Protein 5NKP (pdb70)

B-factor: mean 38.05, std 5.46, range [20.0, 59.34]

Radius of gyration: 27.48 Å; Cα contacts (8 Å, |Δi|>4): 1917; chains: 4; bounding box: 46×72×77 Å

Organism: Homo sapiens (NCBI:txid9606)

Nearest PDB structures (foldseek):
  4ch9-assembly1_B  TM=9.985E-01  e=3.981E-52  Homo sapiens
  2xn4-assembly2_B  TM=9.968E-01  e=3.852E-47  Homo sapiens
  5f72-assembly2_C  TM=9.750E-01  e=4.253E-32  Homo sapiens
  6tg8-assembly1_AAA  TM=9.690E-01  e=1.257E-31  Homo sapiens
  6n3h-assembly1_A  TM=9.385E-01  e=7.009E-24  Homo sapiens

Solvent-accessible surface area: 22499 Å² total; per-residue (Å²): 140,32,12,0,2,0,5,0,0,23,35,100,111,8,39,92,26,0,1,22,6,39,60,100,112,55,133,35,64,105,45,23,91,0,68,49,102,6,2,18,21,5,21,12,87,16,86,48,37,0,23,0,0,0,0,2,44,22,66,88,6,20,82,57,0,6,7,9,28,29,143,108,64,43,27,16,79,23,29,50,5,79,46,88,0,1,8,11,5,18,13,49,9,93,93,42,0,4,0,0,0,0,7,41,9,94,51,5,12,27,23,0,0,0,3,12,48,65,15,11,68,12,76,92,28,15,85,10,84,25,85,0,0,5,10,10,15,4,38,3,135,33,56,0,4,0,1,0,0,10,9,21,71,61,157,68,5,12,27,36,0,0,26,5,39,42,92,81,73,96,16,85,101,25,24,79,11,96,37,102,3,0,7,11,4,15,8,43,12,98,33,44,0,10,0,3,1,0,0,46,30,138,104,15,40,91,32,0,3,3,4,36,30,74,90,69,75,37,115,110,26,31,72,6,75,63,44,3,26,9,20,5,26,18,40,21,131,42,41,0,15,0,3,1,1,7,64,38,103,77,42,26,26,12,0,0,49,4,34,47,134,87,63,62,20,58,80,15,105,46,77,8,87,62,18,1,0,25,9,10,6,4,22,19,140,118,104,84,102,74,41,14,0,0,0,6,0,0,26,36,98,106,8,38,91,29,1,0,21,6,45,54,142,55,51,122,26,49,104,42,28,93,0,66,50,98,7,2,18,21,4,22,15,89,10,57,50,65,1,14,0,0,0,0,4,48,18,71,92,2,19,79,56,0,6,8,9,37,37,136,139,59,86,26,77,89,55,38,47,6,86,7,96,0,1,7,10,5,17,10,48,10,105,77,39,0,4,0,0,0,0,7,24,15,101,32,0,0,0,2,0,0,0,9,18,66,155,84,89,88,18,70,47,24,7,25,0,66,22,31,0,0,4,9,11,15,5,38,3,139,35,62,0,3,0,1,0,0,6,10,21,57,63,120,85,7,16,27,34,0,0,24,5,34,30,64,54,16,75,18,89,109,22,26,79,11,90,49,89,4,0,5,10,5,16,10,40,10,97,28,42,0,10,0,2,0,0,0,48,31,137,100,14,35,95,25,0,2,3,4,49,31,76,90,79,65,36,128,132,25,27,67,6,78,62,41,3,36,11,18,5,27,12,41,19,124,41,38,0,10,1,1,0,1,12,55,46,102,79,50,17,27,12,0,0,48,3,46,50,131,90,64,44,22,61,82,15,99,53,81,9,71,66,22,0,1,25,8,11,9,6,28,19,81,85,146,74,75,91,4,22,10,58,71,131,119,67,60,81,6,22,10,66,67,106,114

Foldseek 3Di:
DKKKKWAWFPLPAFDFWMWIADPVVGDIDTFQTHPAGFFQWEWEQDVHKIKTAWGDRRDDTFQWMWIADPVVRYIDTFDGEPAGFGLWEWDDAPQKIKTAWHPSPVATFQWMWIAHPVVSDIDTFEGHPAGFHLWYWEDADRKIKIAWHAGVVVGWTFQWMWIAHPVVRYIDIFDGHPDGFGQWEWYDAPRKIKTAWGATPLAIFQWIWIAHPVVRDIDTFDGEPDGFGQWAWDDDDRKIKTAWHDNSPGIFQWIWIAHPVVRDIGIRPDGHPRGGGRIYMDMHHD/DPFDKKKKWAWFPLPAFDFWMWIADPVVGDIDTFDTHPAGFFQFEWEDAPQKIKTAWGDRRDFTFQWIWIARPVVRDIDTADGEPAGFGLWYWDDAPQKIKTAWHDGPPATGQWMWIARPVVRDIDTFAGEPFRFHLWYWEDADQKIKIAWHAGPVVRWTAQWMWIAHPVVRDIDTFDGHPDGFGQWAWYDFPRKIKTAWGATPLQTFQWIWIAHPVVSDIDTFDGEPARFGQWEWDDDPRKIKTAWGDRSPDIFQWMWIAHPVVRDIDIRPDGHPRGGGRMYMYMHGD/DDPDDPVVVD/DDPDDPVVPPD

Sequence (596 aa):
PKVMIVVGGQAPKAIRSVECYDFEEDRWDQIAELPSRRCRAGVVFMAGHVYAVGGFNGSLRVRTVDVYDGVKDQWTSIASMQERRSTLGAAVLNDLLYAVGGFDGSTGLASVEAYSYKTNEWFFVAPMNTRRSSVGVGVVEGKLYAVGGYDGASRQCLSTVEQYNPATNEWIYVADMSTRRSGAGVGVLSGQLYATGGHDGPLVRKSVEVYDPGTNTWKQVADMNMCRRNAGVCAVNGLLYVVGGDDGSCNLASVEYYNPVTDKWTLLPTNMSTGRSYAGVAVIHKMSLPKVMIVVGGQAPKAIRSVECYDFEEDRWDQIAELPSRRCRAGVVFMAGHVYAVGGFNGSLRVRTVDVYDGVKDQWTSIASMQERRSTLGAAVLNDLLYAVGGFDGSTGLASVEAYSYKTNEWFFVAPMNTRRSSVGVGVVEGKLYAVGGYDGASRQCLSTVEQYNPATNEWIYVADMSTRRSGAGVGVLSGQLYATGGHDGPLVRKSVEVYDPGTNTWKQVADMNMCRRNAGVCAVNGLLYVVGGDDGSCNLASVEYYNPVTDKWTLLPTNMSTGRSYAGVAVIHKECEETEVDQHECEETEVDQHV

GO terms:
  GO:0043161 proteasome-mediated ubiquitin-dependent protein catabolic process (P, IDA)
  GO:0016236 macroautophag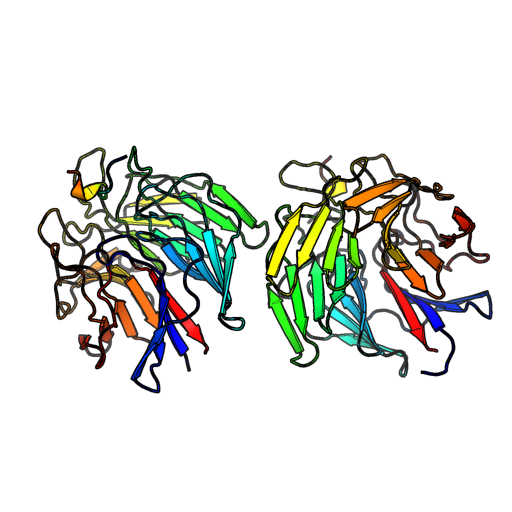y (P, TAS)
  GO:0005829 cytosol (C, IDA)
  GO:0031463 Cul3-RING ubiquitin ligase complex (C, IDA)
  GO:0016567 protein ubiquitination (P, IDA)
  GO:0006511 ubiquitin-dependent protein catabolic process (P, IDA)
  GO:0070936 protein K48-linked ubiquitination (P, IDA)
  GO:1990756 ubiquitin-like ligase-substrate adaptor activity (F, IDA)
  GO:0031463 Cul3-RING ubiquitin ligase complex (C, TAS)
  GO:0016567 protein ubiquitination (P, TAS)
  GO:0050801 monoatomic ion homeostasis (P, IMP)
  GO:0006511 ubiquitin-dependent protein catabolic process (P, IMP)
  GO:0072156 distal tubule morphogenesis (P, IMP)
  GO:0070294 renal sodium ion absorption (P, IMP)
  GO:0005515 protein binding (F, IPI)
  GO:0005198 structural molecule activity (F, TAS)
  GO:0005829 cytosol (C, TAS)
  GO:0097602 cullin family protein binding (F, IPI)

Structure (mmCIF, N/CA/C/O backbone):
data_5NKP
#
_entry.id   5NKP
#
_cell.length_a   84.660
_cell.length_b   169.720
_cell.length_c   123.860
_cell.angle_alpha   90.000
_cell.angle_beta   90.000
_cell.angle_gamma   90.000
#
_symmetry.space_group_name_H-M   'C 2 2 21'
#
loop_
_entity.id
_entity.type
_entity.pdbx_description
1 polymer 'Kelch-like protein 3'
2 polymer 'Serine/threonine-protein kinase WNK3'
3 non-polymer 'CITRIC ACID'
4 non-polymer 'CHLORIDE ION'
5 water water
#
loop_
_atom_site.group_PDB
_atom_site.id
_atom_site.type_symbol
_atom_site.label_atom_id
_atom_site.label_alt_id
_atom_site.label_comp_id
_atom_site.label_asym_id
_atom_site.label_entity_id
_atom_site.label_seq_id
_atom_site.pdbx_PDB_ins_code
_atom_site.Cartn_x
_atom_site.Cartn_y
_atom_site.Cartn_z
_atom_site.occupancy
_atom_site.B_iso_or_equiv
_atom_site.auth_seq_id
_atom_site.auth_comp_id
_atom_site.auth_asym_id
_atom_site.auth_atom_id
_atom_site.pdbx_PDB_model_num
ATOM 1 N N . PRO A 1 5 ? 20.239 14.096 24.052 1.00 49.49 300 PRO A N 1
ATOM 2 C CA . PRO A 1 5 ? 21.661 14.374 24.197 1.00 49.26 300 PRO A CA 1
ATOM 3 C C . PRO A 1 5 ? 22.097 15.410 23.186 1.00 47.54 300 PRO A C 1
ATOM 4 O O . PRO A 1 5 ? 22.271 15.156 22.004 1.00 46.95 300 PRO A O 1
ATOM 8 N N . LYS A 1 6 ? 22.287 16.616 23.699 1.00 56.95 301 LYS A N 1
ATOM 9 C CA . LYS A 1 6 ? 22.689 17.755 22.914 1.00 45.26 301 LYS A CA 1
ATOM 10 C C . LYS A 1 6 ? 24.098 18.209 23.210 1.00 45.09 301 LYS A C 1
ATOM 11 O O . LYS A 1 6 ? 24.682 17.855 24.214 1.00 46.07 301 LYS A O 1
ATOM 14 N N . VAL A 1 7 ? 24.635 19.003 22.300 1.00 43.88 302 VAL A N 1
ATOM 15 C CA . VAL A 1 7 ? 25.967 19.530 22.454 1.00 43.63 302 VAL A CA 1
ATOM 16 C C . VAL A 1 7 ? 25.913 21.020 22.196 1.00 42.33 302 VAL A C 1
ATOM 17 O O . VAL A 1 7 ? 25.074 21.462 21.466 1.00 41.53 302 VAL A O 1
ATOM 21 N N . MET A 1 8 ? 26.811 21.768 22.806 1.00 42.20 303 MET A N 1
ATOM 22 C CA . MET A 1 8 ? 26.871 23.194 22.650 1.00 41.11 303 MET A CA 1
ATOM 23 C C . MET A 1 8 ? 28.178 23.565 22.016 1.00 40.66 303 MET A C 1
ATOM 24 O O . MET A 1 8 ? 29.206 23.127 22.444 1.00 41.33 303 MET A O 1
ATOM 29 N N . ILE A 1 9 ? 28.124 24.369 20.972 1.00 39.60 304 ILE A N 1
ATOM 30 C CA . ILE A 1 9 ? 29.334 24.807 20.280 1.00 39.17 304 ILE A CA 1
ATOM 31 C C . ILE A 1 9 ? 29.532 26.321 20.354 1.00 38.35 304 ILE A C 1
ATOM 32 O O . ILE A 1 9 ? 28.569 27.085 20.412 1.00 37.82 304 ILE A O 1
ATOM 37 N N . VAL A 1 10 ? 30.794 26.742 20.357 1.00 38.35 305 VAL A N 1
ATOM 38 C CA . VAL A 1 10 ? 31.149 28.156 20.409 1.00 37.70 305 VAL A CA 1
ATOM 39 C C . VAL A 1 10 ? 31.984 28.537 19.193 1.00 37.21 305 VAL A C 1
ATOM 40 O O . VAL A 1 10 ? 33.092 28.038 19.014 1.00 37.67 305 VAL A O 1
ATOM 44 N N . 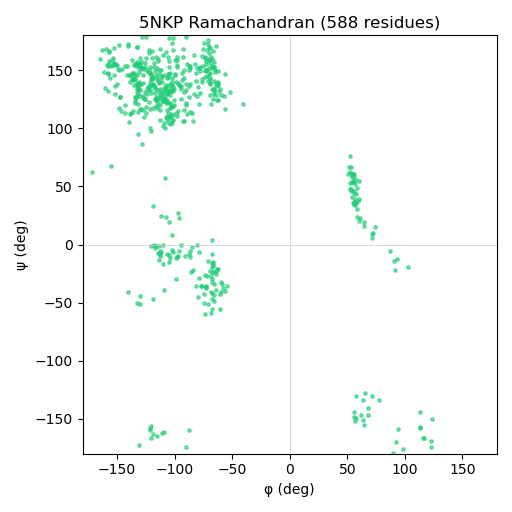VAL A 1 11 ? 31.455 29.433 18.368 1.00 36.38 306 VAL A N 1
ATOM 45 C CA . VAL A 1 11 ? 32.063 29.729 17.077 1.00 35.96 306 VAL A CA 1
ATOM 46 C C . VAL A 1 11 ? 32.827 31.050 17.041 1.00 35.62 306 VAL A C 1
ATOM 47 O O . VAL A 1 11 ? 32.243 32.117 17.215 1.00 35.14 306 VAL A O 1
ATOM 51 N N . GLY A 1 12 ? 34.132 30.967 16.801 1.00 35.96 307 GLY A N 1
ATOM 52 C CA . GLY A 1 12 ? 34.963 32.146 16.623 1.00 35.74 307 GLY A CA 1
ATOM 53 C C . GLY A 1 12 ? 35.129 32.982 17.875 1.00 35.84 307 GLY A C 1
ATOM 54 O O . GLY A 1 12 ? 35.177 32.452 18.983 1.00 36.35 307 GLY A O 1
ATOM 55 N N . GLY A 1 13 ? 35.236 34.278 17.686 1.00 35.42 308 GLY A N 1
ATOM 56 C CA . GLY A 1 13 ? 35.383 35.208 18.772 1.00 35.48 308 GLY A CA 1
ATOM 57 C C . GLY A 1 13 ? 36.677 35.949 18.784 1.00 35.70 308 GLY A C 1
ATOM 58 O O . GLY A 1 13 ? 37.391 35.934 17.835 1.00 35.74 308 GLY A O 1
ATOM 59 N N . GLN A 1 14 ? 36.963 36.598 19.890 1.00 35.90 309 GLN A N 1
ATOM 60 C CA . GLN A 1 14 ? 38.186 37.329 20.074 1.00 36.19 309 GLN A CA 1
ATOM 61 C C . GLN A 1 14 ? 38.935 36.754 21.241 1.00 36.89 309 GLN A C 1
ATOM 62 O O . GLN A 1 14 ? 38.348 36.370 22.192 1.00 37.04 309 GLN A O 1
ATOM 68 N N . ALA A 1 15 ? 40.248 36.718 21.153 1.00 37.38 310 ALA A N 1
ATOM 69 C CA . ALA A 1 15 ? 41.088 36.209 22.202 1.00 38.14 310 ALA A CA 1
ATOM 70 C C . ALA A 1 15 ? 42.570 36.452 21.948 1.00 38.66 310 ALA A C 1
ATOM 71 O O . ALA A 1 15 ? 43.340 35.532 21.834 1.00 39.29 310 ALA A O 1
ATOM 73 N N . PRO A 1 16 ? 42.985 37.695 21.866 1.00 38.49 311 PRO A N 1
ATOM 74 C CA . PRO A 1 16 ? 42.106 38.861 21.985 1.00 37.84 311 PRO A CA 1
ATOM 75 C C . PRO A 1 16 ? 41.683 39.379 20.615 1.00 37.28 311 PRO A C 1
ATOM 76 O O . PRO A 1 16 ? 40.868 40.292 20.518 1.00 36.77 311 PRO A O 1
ATOM 80 N N . LYS A 1 17 ? 42.247 38.791 19.566 1.00 37.46 312 LYS A N 1
ATOM 81 C CA . LYS A 1 17 ? 41.917 39.164 18.196 1.00 37.03 312 LYS A CA 1
ATOM 82 C C . LYS A 1 17 ? 41.028 38.105 17.562 1.00 36.72 312 LYS A C 1
ATOM 83 O O . LYS A 1 17 ? 40.728 37.090 18.185 1.00 36.89 312 LYS A O 1
ATOM 89 N N . ALA A 1 18 ? 40.614 38.340 16.321 1.00 36.32 313 ALA A N 1
ATOM 90 C CA . ALA A 1 18 ? 39.765 37.392 15.607 1.00 36.01 313 ALA A CA 1
ATOM 91 C C . ALA A 1 18 ? 40.463 36.047 15.426 1.00 36.59 313 ALA A C 1
ATOM 92 O O . ALA A 1 18 ? 41.620 35.989 15.013 1.00 37.12 313 ALA A O 1
ATOM 94 N N . ILE A 1 19 ? 39.751 34.971 15.745 1.00 36.57 314 ILE A N 1
ATOM 95 C CA . ILE A 1 19 ? 40.289 33.622 15.620 1.00 37.19 314 ILE A CA 1
ATOM 96 C C . ILE A 1 19 ? 39.394 32.744 14.752 1.00 36.90 314 ILE A C 1
ATOM 97 O O . ILE A 1 19 ? 38.350 33.185 14.278 1.00 36.21 314 ILE A O 1
ATOM 102 N N . ARG A 1 20 ? 39.813 31.500 14.548 1.00 37.50 315 ARG A N 1
ATOM 103 C CA . ARG A 1 20 ? 39.058 30.555 13.732 1.00 37.36 315 ARG A CA 1
ATOM 104 C C . ARG A 1 20 ? 38.526 29.408 14.580 1.00 37.75 315 ARG A C 1
ATOM 105 O O . ARG A 1 20 ? 37.673 28.640 14.141 1.00 37.61 315 ARG A O 1
ATOM 113 N N . SER A 1 21 ? 39.043 29.305 15.799 1.00 38.30 316 SER A N 1
ATOM 114 C CA . SER A 1 21 ? 38.743 28.186 16.682 1.00 38.91 316 SER A CA 1
ATOM 115 C C . SER A 1 21 ? 37.255 28.007 16.934 1.00 38.43 316 SER A C 1
ATOM 116 O O . SER A 1 21 ? 36.506 28.977 17.025 1.00 37.69 316 SER A O 1
ATOM 119 N N . VAL A 1 22 ? 36.803 26.777 17.097 1.00 38.94 317 VAL A N 1
ATOM 120 C CA . VAL A 1 22 ? 35.424 26.490 17.438 1.00 38.68 317 VAL A CA 1
ATOM 121 C C . VAL A 1 22 ? 35.441 25.388 18.465 1.00 39.68 317 VAL A C 1
ATOM 122 O O . VAL A 1 22 ? 35.799 24.307 18.134 1.00 40.36 317 VAL A O 1
ATOM 126 N N . GLU A 1 23 ? 35.059 25.652 19.704 1.00 39.85 318 GLU A N 1
ATOM 127 C CA . GLU A 1 23 ? 35.023 24.617 20.726 1.00 40.91 318 GLU A CA 1
ATOM 128 C C . GLU A 1 23 ? 33.647 24.010 20.941 1.00 40.98 318 GLU A C 1
ATOM 129 O O . GLU A 1 23 ? 32.649 24.594 20.641 1.00 40.19 318 GLU A O 1
ATOM 135 N N . CYS A 1 24 ? 33.627 22.820 21.499 1.00 42.05 319 CYS A N 1
ATOM 136 C CA . CYS A 1 24 ? 32.402 22.099 21.748 1.00 42.36 319 CYS A CA 1
ATOM 137 C C . CYS A 1 24 ? 32.348 21.582 23.159 1.00 43.46 319 CYS A C 1
ATOM 138 O O . CYS A 1 24 ? 33.329 21.169 23.682 1.00 44.32 319 CYS A O 1
ATOM 141 N N . TYR A 1 25 ? 31.191 21.647 23.784 1.00 43.49 320 TYR A N 1
ATOM 142 C CA . TYR A 1 25 ? 31.060 21.188 25.135 1.00 44.60 320 TYR A CA 1
ATOM 143 C C . TYR A 1 25 ? 30.133 20.040 25.236 1.00 45.43 320 TYR A C 1
ATOM 144 O O . TYR A 1 25 ? 29.007 20.138 24.829 1.00 44.92 320 TYR A O 1
ATOM 153 N N . ASP A 1 26 ? 30.620 18.947 25.812 1.00 46.81 321 ASP A N 1
ATOM 154 C CA . ASP A 1 26 ? 29.811 17.762 26.020 1.00 47.87 321 ASP A CA 1
ATOM 155 C C . ASP A 1 26 ? 29.293 17.781 27.418 1.00 48.72 321 ASP A C 1
ATOM 156 O O . ASP A 1 26 ? 30.026 17.695 28.374 1.00 49.57 321 ASP A O 1
ATOM 161 N N . PHE A 1 27 ? 27.994 17.901 27.509 1.00 48.52 322 PHE A N 1
ATOM 162 C CA . PHE A 1 27 ? 27.325 17.970 28.754 1.00 49.30 322 PHE A CA 1
ATOM 163 C C . PHE A 1 27 ? 27.396 16.680 29.548 1.00 51.13 322 PHE A C 1
ATOM 164 O O . PHE A 1 27 ? 27.666 16.686 30.720 1.00 52.05 322 PHE A O 1
ATOM 172 N N . GLU A 1 28 ? 27.123 15.570 28.901 1.00 51.73 323 GLU A N 1
ATOM 173 C CA . GLU A 1 28 ? 27.105 14.250 29.518 1.00 53.59 323 GLU A CA 1
ATOM 174 C C . GLU A 1 28 ? 28.442 13.885 30.150 1.00 54.60 323 GLU A C 1
ATOM 175 O O . GLU A 1 28 ? 28.490 13.157 31.141 1.00 56.22 323 GLU A O 1
ATOM 178 N N . GLU A 1 29 ? 29.514 14.354 29.519 1.00 53.73 324 GLU A N 1
ATOM 179 C CA . GLU A 1 29 ? 30.876 14.046 29.916 1.00 54.59 324 GLU A CA 1
ATOM 180 C C . GLU A 1 29 ? 31.698 15.192 30.486 1.00 53.93 324 GLU A C 1
ATOM 181 O O . GLU A 1 29 ? 32.807 15.031 30.967 1.00 54.69 324 GLU A O 1
ATOM 186 N N . ASP A 1 30 ? 31.126 16.360 30.436 1.00 52.56 325 ASP A N 1
ATOM 187 C CA . ASP A 1 30 ? 31.754 17.567 30.972 1.00 51.85 325 ASP A CA 1
ATOM 188 C C . ASP A 1 30 ? 33.171 17.777 30.440 1.00 51.53 325 ASP A C 1
ATOM 189 O O . ASP A 1 30 ? 34.149 17.523 31.142 1.00 52.51 325 ASP A O 1
ATOM 194 N N . ARG A 1 31 ? 33.275 18.241 29.199 1.00 50.23 326 ARG A N 1
ATOM 195 C CA . ARG A 1 31 ? 34.577 18.440 28.573 1.00 49.95 326 ARG A CA 1
ATOM 196 C C . ARG A 1 31 ? 34.498 19.371 27.365 1.00 48.30 326 ARG A C 1
ATOM 197 O O . ARG A 1 31 ? 33.484 19.417 26.668 1.00 47.56 326 ARG A O 1
ATOM 205 N N . TRP A 1 32 ? 35.576 20.111 27.128 1.00 47.80 327 TRP A N 1
ATOM 206 C CA . TRP A 1 32 ? 35.669 20.994 25.971 1.00 46.40 327 TRP A CA 1
ATOM 207 C C . TRP A 1 32 ? 36.658 20.449 24.948 1.00 46.63 327 TRP A C 1
ATOM 208 O O . TRP A 1 32 ? 37.820 20.199 25.271 1.00 47.45 327 TRP A O 1
ATOM 219 N N . ASP A 1 33 ? 36.198 20.272 23.715 1.00 45.97 328 ASP A N 1
ATOM 220 C CA . ASP A 1 33 ? 37.069 19.811 22.640 1.00 46.14 328 ASP A CA 1
ATOM 221 C C . ASP A 1 33 ? 36.991 20.721 21.420 1.00 44.77 328 ASP A C 1
ATOM 222 O O . ASP A 1 33 ? 36.008 21.434 21.222 1.00 43.74 328 ASP A O 1
ATOM 227 N N . GLN A 1 34 ? 38.042 20.694 20.609 1.00 44.87 329 GLN A N 1
ATOM 228 C CA . GLN A 1 34 ? 38.082 21.469 19.380 1.00 43.77 329 GLN A CA 1
ATOM 229 C C . GLN A 1 34 ? 37.441 20.689 18.242 1.00 43.63 329 GLN A C 1
ATOM 230 O O . GLN A 1 34 ? 37.652 19.485 18.110 1.00 44.63 329 GLN A O 1
ATOM 236 N N . ILE A 1 35 ? 36.650 21.376 17.426 1.00 42.46 330 ILE A N 1
ATOM 237 C CA . ILE A 1 35 ? 36.077 20.767 16.233 1.00 42.22 330 ILE A CA 1
ATOM 238 C C . ILE A 1 35 ? 36.525 21.539 15.000 1.00 41.43 330 ILE A C 1
ATOM 239 O O . ILE A 1 35 ? 37.455 22.343 15.074 1.00 41.32 330 ILE A O 1
ATOM 244 N N . ALA A 1 36 ? 35.869 21.288 13.871 1.00 40.96 331 ALA A N 1
ATOM 245 C CA . ALA A 1 36 ? 36.238 21.927 12.612 1.00 40.32 331 ALA A CA 1
ATOM 246 C C . ALA A 1 36 ? 36.207 23.445 12.735 1.00 39.38 331 ALA A C 1
ATOM 247 O O . ALA A 1 36 ? 35.158 24.038 12.979 1.00 38.64 331 ALA A O 1
ATOM 249 N N . GLU A 1 37 ? 37.368 24.066 12.576 1.00 39.50 332 GLU A N 1
ATOM 250 C CA . GLU A 1 37 ? 37.477 25.510 12.699 1.00 38.76 332 GLU A CA 1
ATOM 251 C C . GLU A 1 37 ? 36.840 26.209 11.510 1.00 37.84 332 GLU A C 1
ATOM 252 O O . GLU A 1 37 ? 36.525 25.580 10.503 1.00 37.82 332 GLU A O 1
ATOM 258 N N . LEU A 1 38 ? 36.651 27.516 11.637 1.00 37.15 333 LEU A N 1
ATOM 259 C CA . LEU A 1 38 ? 36.098 28.320 10.559 1.00 36.37 333 LEU A CA 1
ATOM 260 C C . LEU A 1 38 ? 37.048 28.370 9.370 1.00 36.61 333 LEU A C 1
ATOM 261 O O . LEU A 1 38 ? 38.257 28.231 9.536 1.00 37.28 333 LEU A O 1
ATOM 266 N N . PRO A 1 39 ? 36.502 28.560 8.161 1.00 36.13 334 PRO A N 1
ATOM 267 C CA . PRO A 1 39 ? 37.332 28.736 6.967 1.00 36.36 334 PRO A CA 1
ATOM 268 C C . PRO A 1 39 ? 38.115 30.038 7.022 1.00 36.32 334 PRO A C 1
ATOM 269 O O . PRO A 1 39 ? 39.094 30.207 6.299 1.00 36.76 334 PRO A O 1
ATOM 273 N N . SER A 1 40 ? 37.674 30.950 7.879 1.00 35.86 335 SER A N 1
ATOM 274 C CA . SER A 1 40 ? 38.320 32.243 8.021 1.00 35.82 335 SER A CA 1
ATOM 275 C C . SER A 1 40 ? 38.094 32.799 9.416 1.00 35.65 335 SER A C 1
ATOM 276 O O . SER A 1 40 ? 37.113 32.457 10.072 1.00 35.33 335 SER A O 1
ATOM 279 N N . ARG A 1 41 ? 39.010 33.651 9.865 1.00 35.91 336 ARG A N 1
ATOM 280 C CA . ARG A 1 41 ? 38.875 34.323 11.151 1.00 35.78 336 ARG A CA 1
ATOM 281 C C . ARG A 1 41 ? 37.572 35.103 11.190 1.00 35.02 336 ARG A C 1
ATOM 282 O O . ARG A 1 41 ? 37.288 35.885 10.288 1.00 34.69 336 ARG A O 1
ATOM 290 N N . ARG A 1 42 ? 36.771 34.881 12.225 1.00 34.83 337 ARG A N 1
ATOM 291 C CA . ARG A 1 42 ? 35.491 35.565 12.335 1.00 34.22 337 ARG A CA 1
ATOM 292 C C . ARG A 1 42 ? 35.111 35.832 13.785 1.00 34.23 337 ARG A C 1
ATOM 293 O O . ARG A 1 42 ? 35.105 34.924 14.611 1.00 34.56 337 ARG A O 1
ATOM 301 N N . CYS A 1 43 ? 34.801 37.088 14.086 1.00 33.97 338 CYS A N 1
ATOM 302 C CA . CYS A 1 43 ? 34.266 37.455 15.390 1.00 33.96 338 CYS A CA 1
ATOM 303 C C . CYS A 1 43 ? 33.188 38.513 15.212 1.00 33.51 338 CYS A C 1
ATOM 304 O O . CYS A 1 43 ? 32.993 39.018 14.107 1.00 33.24 338 CYS A O 1
ATOM 307 N N . ARG A 1 44 ? 32.493 38.838 16.299 1.00 33.51 339 ARG A N 1
ATOM 308 C CA . ARG A 1 44 ? 31.422 39.834 16.287 1.00 33.21 339 ARG A CA 1
ATOM 309 C C . ARG A 1 44 ? 30.319 39.452 15.310 1.00 32.85 339 ARG A C 1
ATOM 310 O O . ARG A 1 44 ? 29.664 40.317 14.734 1.00 32.61 339 ARG A O 1
ATOM 318 N N . ALA A 1 45 ? 30.117 38.153 15.126 1.00 32.87 340 ALA A N 1
ATOM 319 C CA . ALA A 1 45 ? 29.154 37.668 14.147 1.00 32.57 340 ALA A CA 1
ATOM 320 C C . ALA A 1 45 ? 27.857 37.221 14.804 1.00 32.58 340 ALA A C 1
ATOM 321 O O . ALA A 1 45 ? 27.749 37.175 16.027 1.00 32.87 340 ALA A O 1
ATOM 323 N N . GLY A 1 46 ? 26.871 36.895 13.977 1.00 32.33 341 GLY A N 1
ATOM 324 C CA . GLY A 1 46 ? 25.612 36.371 14.465 1.00 32.41 341 GLY A CA 1
ATOM 325 C C . GLY A 1 46 ? 25.541 34.876 14.240 1.00 32.57 341 GLY A C 1
ATOM 326 O O . GLY A 1 46 ? 25.597 34.409 13.102 1.00 32.36 341 GLY A O 1
ATOM 327 N N . VAL A 1 47 ? 25.425 34.122 15.326 1.00 33.01 342 VAL A N 1
ATOM 328 C CA . VAL A 1 47 ? 25.380 32.670 15.233 1.00 33.32 342 VAL A CA 1
ATOM 329 C C . VAL A 1 47 ? 24.027 32.118 15.668 1.00 33.55 342 VAL A C 1
ATOM 330 O O . VAL A 1 47 ? 23.589 32.329 16.798 1.00 33.89 342 VAL A O 1
ATOM 334 N N . VAL A 1 48 ? 23.370 31.414 14.752 1.00 33.43 343 VAL A N 1
ATOM 335 C CA . VAL A 1 48 ? 22.059 30.835 15.010 1.00 33.69 343 VAL A CA 1
ATOM 336 C C . VAL A 1 48 ? 22.015 29.360 14.630 1.00 34.03 343 VAL A C 1
ATOM 337 O O . VAL A 1 48 ? 22.843 28.880 13.857 1.00 33.92 343 VAL A O 1
ATOM 341 N N . PHE A 1 49 ? 21.039 28.646 15.177 1.00 34.52 344 PHE A N 1
ATOM 342 C CA . PHE A 1 49 ? 20.797 27.265 14.790 1.00 34.91 344 PHE A CA 1
ATOM 343 C C . PHE A 1 49 ? 19.520 27.164 13.969 1.00 34.68 344 PHE A C 1
ATOM 344 O O . PHE A 1 49 ? 18.419 27.174 14.514 1.00 34.99 344 PHE A O 1
ATOM 352 N N . MET A 1 50 ? 19.670 27.085 12.653 1.00 34.18 345 MET A N 1
ATOM 353 C CA . MET A 1 50 ? 18.524 26.883 11.782 1.00 33.99 345 MET A CA 1
ATOM 354 C C . MET A 1 50 ? 18.551 25.456 11.262 1.00 34.37 345 MET A C 1
ATOM 355 O O . MET A 1 50 ? 19.476 25.072 10.546 1.00 34.23 345 MET A O 1
ATOM 360 N N . ALA A 1 51 ? 17.530 24.688 11.640 1.00 34.92 346 ALA A N 1
ATOM 361 C CA . ALA A 1 51 ? 17.468 23.242 11.423 1.00 35.52 346 ALA A CA 1
ATOM 362 C C . ALA A 1 51 ? 17.985 22.793 10.058 1.00 35.16 346 ALA A C 1
ATOM 363 O O . ALA A 1 51 ? 17.485 23.224 9.019 1.00 34.57 346 ALA A O 1
ATOM 365 N N . GLY A 1 52 ? 19.003 21.938 10.072 1.00 35.58 347 GLY A N 1
ATOM 366 C CA . GLY A 1 52 ? 19.612 21.489 11.312 1.00 36.33 347 GLY A CA 1
ATOM 367 C C . GLY A 1 52 ? 21.074 21.882 11.384 1.00 36.17 347 GLY A C 1
ATOM 368 O O . GLY A 1 52 ? 21.896 21.168 11.957 1.00 36.86 347 GLY A O 1
ATOM 369 N N . HIS A 1 53 ? 21.395 23.030 10.800 1.00 35.33 348 HIS A N 1
ATOM 370 C CA . HIS A 1 53 ? 22.775 23.486 10.716 1.00 35.16 348 HIS A CA 1
ATOM 371 C C . HIS A 1 53 ? 23.009 24.727 11.566 1.00 34.87 348 HIS A C 1
ATOM 372 O O . HIS A 1 53 ? 22.065 25.352 12.048 1.00 34.69 348 HIS A O 1
ATOM 379 N N . VAL A 1 54 ? 24.279 25.075 11.745 1.00 34.88 349 VAL A N 1
ATOM 380 C CA . VAL A 1 54 ? 24.658 26.274 12.477 1.00 34.62 349 VAL A CA 1
ATOM 381 C C . VAL A 1 54 ? 25.171 27.323 11.501 1.00 33.92 349 VAL A C 1
ATOM 382 O O . VAL A 1 54 ? 25.930 27.010 10.586 1.00 33.89 349 VAL A O 1
ATOM 386 N N . TYR A 1 55 ? 24.751 28.567 11.694 1.00 33.46 350 TYR A N 1
ATOM 387 C CA . TYR A 1 55 ? 25.080 29.631 10.755 1.00 32.88 350 TYR A CA 1
ATOM 388 C C . TYR A 1 55 ? 25.932 30.716 11.400 1.00 32.82 350 TYR A C 1
ATOM 389 O O . TYR A 1 55 ? 25.660 31.148 12.515 1.00 32.96 350 TYR A O 1
ATOM 398 N N . ALA A 1 56 ? 26.969 31.144 10.690 1.00 32.68 351 ALA A N 1
ATOM 399 C CA . ALA A 1 56 ? 27.794 32.259 11.131 1.00 32.64 351 ALA A CA 1
ATOM 400 C C . ALA A 1 56 ? 27.603 33.432 10.182 1.00 32.16 351 ALA A C 1
ATOM 401 O O . ALA A 1 56 ? 28.089 33.410 9.055 1.00 32.07 351 ALA A O 1
ATOM 403 N N . VAL A 1 57 ? 26.896 34.457 10.643 1.00 31.96 352 VAL A N 1
ATOM 404 C CA . VAL A 1 57 ? 26.503 35.554 9.769 1.00 31.62 352 VAL A CA 1
ATOM 405 C C . VAL A 1 57 ? 27.298 36.831 10.018 1.00 31.66 352 VAL A C 1
ATOM 406 O O . VAL A 1 57 ? 27.310 37.361 11.127 1.00 31.79 352 VAL A O 1
ATOM 410 N N . GLY A 1 58 ? 27.959 37.316 8.971 1.00 31.60 353 GLY A N 1
ATOM 411 C CA . GLY A 1 58 ? 28.695 38.564 9.028 1.00 31.71 353 GLY A CA 1
ATOM 412 C C . GLY A 1 58 ? 29.859 38.532 9.993 1.00 32.04 353 GLY A C 1
ATOM 413 O O . GLY 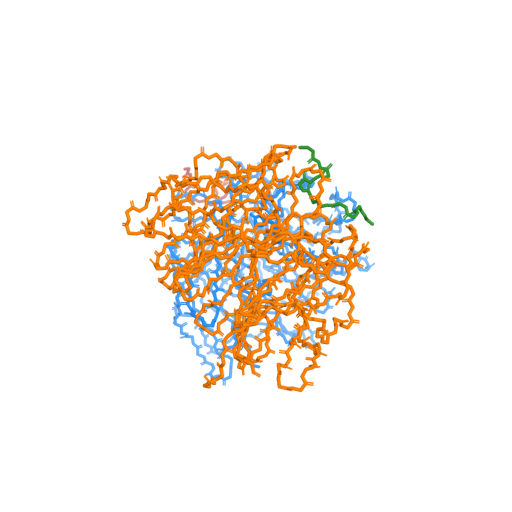A 1 58 ? 30.455 37.484 10.228 1.00 32.24 353 GLY A O 1
ATOM 414 N N . GLY A 1 59 ? 30.196 39.694 10.541 1.00 32.15 354 GLY A N 1
ATOM 415 C CA . GLY A 1 59 ? 31.221 39.778 11.560 1.00 32.47 354 GLY A CA 1
ATOM 416 C C . GLY A 1 59 ? 32.481 40.518 11.157 1.00 32.75 354 GLY A C 1
ATOM 417 O O . GLY A 1 59 ? 32.479 41.336 10.239 1.00 32.73 354 GLY A O 1
ATOM 418 N N . PHE A 1 60 ? 33.565 40.211 11.860 1.00 33.10 355 PHE A N 1
ATOM 419 C CA . PHE A 1 60 ? 34.836 40.893 11.688 1.00 33.48 355 PHE A CA 1
ATOM 420 C C . PHE A 1 60 ? 35.949 39.857 11.585 1.00 33.86 355 PHE A C 1
ATOM 421 O O . PHE A 1 60 ? 35.962 38.887 12.340 1.00 33.97 355 PHE A O 1
ATOM 429 N N . ASN A 1 61 ? 36.875 40.046 10.649 1.00 34.17 356 ASN A N 1
ATOM 430 C CA . ASN A 1 61 ? 37.948 39.072 10.462 1.00 34.65 356 ASN A CA 1
ATOM 431 C C . ASN A 1 61 ? 39.289 39.549 11.005 1.00 35.23 356 ASN A C 1
ATOM 432 O O . ASN A 1 61 ? 40.336 39.029 10.633 1.00 35.77 356 ASN A O 1
ATOM 437 N N . GLY A 1 62 ? 39.251 40.540 11.887 1.00 35.19 357 GLY A N 1
ATOM 438 C CA . GLY A 1 62 ? 40.464 41.086 12.461 1.00 35.75 357 GLY A CA 1
ATOM 439 C C . GLY A 1 62 ? 40.966 42.283 11.682 1.00 36.00 357 GLY A C 1
ATOM 440 O O . GLY A 1 62 ? 41.834 43.018 12.149 1.00 36.44 357 GLY A O 1
ATOM 441 N N . SER A 1 63 ? 40.409 42.484 10.492 1.00 35.77 358 SER A N 1
ATOM 442 C CA . SER A 1 63 ? 40.848 43.562 9.616 1.00 36.12 358 SER A CA 1
ATOM 443 C C . SER A 1 63 ? 39.681 44.230 8.895 1.00 35.69 358 SER A C 1
ATOM 444 O O . SER A 1 63 ? 39.649 45.452 8.756 1.00 35.88 358 SER A O 1
ATOM 447 N N . LEU A 1 64 ? 38.729 43.424 8.435 1.00 35.19 359 LEU A N 1
ATOM 448 C CA . LEU A 1 64 ? 37.581 43.935 7.690 1.00 34.81 359 LEU A CA 1
ATOM 449 C C . LEU A 1 64 ? 36.245 43.453 8.247 1.00 34.17 359 LEU A C 1
ATOM 450 O O . LEU A 1 64 ? 36.152 42.370 8.822 1.00 33.99 359 LEU A O 1
ATOM 455 N N . ARG A 1 65 ? 35.214 44.272 8.069 1.00 33.92 360 ARG A N 1
ATOM 456 C CA . ARG A 1 65 ? 33.844 43.853 8.328 1.00 33.39 360 ARG A CA 1
ATOM 457 C C . ARG A 1 65 ? 33.369 43.035 7.137 1.00 33.17 360 ARG A C 1
ATOM 458 O O . ARG A 1 65 ? 33.608 43.410 5.992 1.00 33.37 360 ARG A O 1
ATOM 466 N N . VAL A 1 66 ? 32.704 41.916 7.394 1.00 32.81 361 VAL A N 1
ATOM 467 C CA . VAL A 1 66 ? 32.367 40.999 6.313 1.00 32.64 361 VAL A CA 1
ATOM 468 C C . VAL A 1 66 ? 30.867 40.848 6.097 1.00 32.21 361 VAL A C 1
ATOM 469 O O . VAL A 1 66 ? 30.060 41.174 6.964 1.00 32.03 361 VAL A O 1
ATOM 473 N N . ARG A 1 67 ? 30.506 40.352 4.920 1.00 32.09 362 ARG A N 1
ATOM 474 C CA . ARG A 1 67 ? 29.117 40.090 4.583 1.00 31.73 362 ARG A CA 1
ATOM 475 C C . ARG A 1 67 ? 28.909 38.607 4.330 1.00 31.57 362 ARG A C 1
ATOM 476 O O . ARG A 1 67 ? 27.793 38.160 4.082 1.00 31.30 362 ARG A O 1
ATOM 484 N N . THR A 1 68 ? 29.997 37.848 4.398 1.00 31.82 363 THR A N 1
ATOM 485 C CA . THR A 1 68 ? 29.961 36.418 4.117 1.00 31.82 363 THR A CA 1
ATOM 486 C C . THR A 1 68 ? 29.211 35.643 5.194 1.00 31.68 363 THR A C 1
ATOM 487 O O . THR A 1 68 ? 29.083 36.102 6.328 1.00 31.68 363 THR A O 1
ATOM 491 N N . VAL A 1 69 ? 28.708 34.469 4.825 1.00 31.63 364 VAL A N 1
ATOM 492 C CA . VAL A 1 69 ? 28.036 33.585 5.771 1.00 31.64 364 VAL A CA 1
ATOM 493 C C . VAL A 1 69 ? 28.554 32.156 5.627 1.00 31.97 364 VAL A C 1
ATOM 494 O O . VAL A 1 69 ? 28.636 31.629 4.520 1.00 32.00 364 VAL A O 1
ATOM 498 N N . ASP A 1 70 ? 28.909 31.537 6.749 1.00 32.31 365 ASP A N 1
ATOM 499 C CA . ASP A 1 70 ? 29.403 30.164 6.743 1.00 32.78 365 ASP A CA 1
ATOM 500 C C . ASP A 1 70 ? 28.453 29.230 7.484 1.00 32.91 365 ASP A C 1
ATOM 501 O O . ASP A 1 70 ? 27.859 29.608 8.493 1.00 32.84 365 ASP A O 1
ATOM 506 N N . VAL A 1 71 ? 28.318 28.009 6.974 1.00 33.19 366 VAL A N 1
ATOM 507 C CA . VAL A 1 71 ? 27.381 27.032 7.522 1.00 33.42 366 VAL A CA 1
ATOM 508 C C . VAL A 1 71 ? 28.093 25.757 7.954 1.00 34.19 366 VAL A C 1
ATOM 509 O O . VAL A 1 71 ? 28.945 25.244 7.235 1.00 34.49 366 VAL A O 1
ATOM 513 N N . TYR A 1 72 ? 27.731 25.240 9.123 1.00 34.61 367 TYR A N 1
ATOM 514 C CA . TYR A 1 72 ? 28.403 24.071 9.674 1.00 35.48 367 TYR A CA 1
ATOM 515 C C . TYR A 1 72 ? 27.532 22.821 9.656 1.00 35.93 367 TYR A C 1
ATOM 516 O O . TYR A 1 72 ? 26.363 22.860 10.037 1.00 35.77 367 TYR A O 1
ATOM 525 N N . ASP A 1 73 ? 28.118 21.711 9.218 1.00 36.57 368 ASP A N 1
ATOM 526 C CA . ASP A 1 73 ? 27.434 20.423 9.206 1.00 37.17 368 ASP A CA 1
ATOM 527 C C . ASP A 1 73 ? 27.936 19.546 10.349 1.00 38.24 368 ASP A C 1
ATOM 528 O O . ASP A 1 73 ? 29.019 18.971 10.271 1.00 38.91 368 ASP A O 1
ATOM 533 N N . GLY A 1 74 ? 27.137 19.435 11.405 1.00 38.50 369 GLY A N 1
ATOM 534 C CA . GLY A 1 74 ? 27.543 18.726 12.606 1.00 39.55 369 GLY A CA 1
ATOM 535 C C . GLY A 1 74 ? 27.720 17.225 12.465 1.00 40.66 369 GLY A C 1
ATOM 536 O O . GLY A 1 74 ? 27.989 16.532 13.446 1.00 41.69 369 GLY A O 1
ATOM 537 N N . VAL A 1 75 ? 27.568 16.720 11.246 1.00 40.52 370 VAL A N 1
ATOM 538 C CA . VAL A 1 75 ? 27.704 15.293 10.990 1.00 41.60 370 VAL A CA 1
ATOM 539 C C . VAL A 1 75 ? 28.983 15.007 10.217 1.00 41.90 370 VAL A C 1
ATOM 540 O O . VAL A 1 75 ? 29.671 14.021 10.475 1.00 43.06 370 VAL A O 1
ATOM 544 N N . LYS A 1 76 ? 29.302 15.881 9.269 1.00 40.95 371 LYS A N 1
ATOM 545 C CA . LYS A 1 76 ? 30.508 15.728 8.469 1.00 41.22 371 LYS A CA 1
ATOM 546 C C . LYS A 1 76 ? 31.626 16.594 9.037 1.00 41.15 371 LYS A C 1
ATOM 547 O O . LYS A 1 76 ? 32.785 16.471 8.639 1.00 41.60 371 LYS A O 1
ATOM 553 N N . ASP A 1 77 ? 31.260 17.466 9.973 1.00 40.64 372 ASP A N 1
ATOM 554 C CA . ASP A 1 77 ? 32.204 18.356 10.646 1.00 40.54 372 ASP A CA 1
ATOM 555 C C . ASP A 1 77 ? 32.995 19.203 9.656 1.00 39.95 372 ASP A C 1
ATOM 556 O O . ASP A 1 77 ? 34.219 19.111 9.586 1.00 40.52 372 ASP A O 1
ATOM 561 N N . GLN A 1 78 ? 32.291 20.023 8.883 1.00 38.90 373 GLN A N 1
ATOM 562 C CA . GLN A 1 78 ? 32.951 20.921 7.944 1.00 38.36 373 GLN A CA 1
ATOM 563 C C . GLN A 1 78 ? 32.113 22.164 7.684 1.00 37.22 373 GLN A C 1
ATOM 564 O O . GLN A 1 78 ? 30.893 22.148 7.833 1.00 36.81 373 GLN A O 1
ATOM 570 N N . TRP A 1 79 ? 32.782 23.241 7.291 1.00 36.81 374 TRP A N 1
ATOM 571 C CA . TRP A 1 79 ? 32.107 24.500 7.019 1.00 35.85 374 TRP A CA 1
ATOM 572 C C . TRP A 1 79 ? 32.009 24.778 5.528 1.00 35.44 374 TRP A C 1
ATOM 573 O O . TRP A 1 79 ? 32.992 24.677 4.798 1.00 35.80 374 TRP A O 1
ATOM 584 N N . THR A 1 80 ? 30.810 25.130 5.085 1.00 34.77 375 THR A N 1
ATOM 585 C CA . THR A 1 80 ? 30.595 25.562 3.715 1.00 34.34 375 THR A CA 1
ATOM 586 C C . THR A 1 80 ? 30.049 26.984 3.749 1.00 33.62 375 THR A C 1
ATOM 587 O O . THR A 1 80 ? 29.549 27.430 4.778 1.00 33.41 375 THR A O 1
ATOM 591 N N . SER A 1 81 ? 30.154 27.698 2.634 1.00 33.32 376 SER A N 1
ATOM 592 C CA . SER A 1 81 ? 29.765 29.103 2.595 1.00 32.78 376 SER A CA 1
ATOM 593 C C . SER A 1 81 ? 28.599 29.364 1.648 1.00 32.29 376 SER A C 1
ATOM 594 O O . SER A 1 81 ? 28.706 29.132 0.445 1.00 32.34 376 SER A O 1
ATOM 597 N N . ILE A 1 82 ? 27.491 29.861 2.193 1.00 31.89 377 ILE A N 1
ATOM 598 C CA . ILE A 1 82 ? 26.327 30.203 1.379 1.00 31.48 377 ILE A CA 1
ATOM 599 C C . ILE A 1 82 ? 26.414 31.632 0.844 1.00 31.24 377 ILE A C 1
ATOM 600 O O . ILE A 1 82 ? 27.496 32.215 0.776 1.00 31.44 377 ILE A O 1
ATOM 605 N N . ALA A 1 83 ? 25.270 32.187 0.459 1.00 30.91 378 ALA A N 1
ATOM 606 C CA . ALA A 1 83 ? 25.222 33.514 -0.140 1.00 30.78 378 ALA A CA 1
ATOM 607 C C . ALA A 1 83 ? 25.555 34.595 0.876 1.00 30.80 378 ALA A C 1
ATOM 608 O O . ALA A 1 83 ? 25.106 34.544 2.018 1.00 30.74 378 ALA A O 1
ATOM 610 N N . SER A 1 84 ? 26.343 35.574 0.451 1.00 30.96 379 SER A N 1
ATOM 611 C CA . SER A 1 84 ? 26.725 36.674 1.322 1.00 31.04 379 SER A CA 1
ATOM 612 C C . SER A 1 84 ? 25.615 37.712 1.401 1.00 30.87 379 SER A C 1
ATOM 613 O O . SER A 1 84 ? 24.831 37.861 0.467 1.00 30.78 379 SER A O 1
ATOM 616 N N . MET A 1 85 ? 25.552 38.429 2.519 1.00 30.90 380 MET A N 1
ATOM 617 C CA . MET A 1 85 ? 24.551 39.471 2.705 1.00 30.86 380 MET A CA 1
ATOM 618 C C . MET A 1 85 ? 24.742 40.602 1.710 1.00 31.08 380 MET A C 1
ATOM 619 O O . MET A 1 85 ? 25.743 40.660 1.001 1.00 31.28 380 MET A O 1
ATOM 624 N N . GLN A 1 86 ? 23.776 41.508 1.664 1.00 31.13 381 GLN A N 1
ATOM 625 C CA . GLN A 1 86 ? 23.877 42.665 0.795 1.00 31.47 381 GLN A CA 1
ATOM 626 C C . GLN A 1 86 ? 24.838 43.672 1.401 1.00 31.80 381 GLN A C 1
ATOM 627 O O . GLN A 1 86 ? 25.583 44.341 0.690 1.00 32.17 381 GLN A O 1
ATOM 633 N N . GLU A 1 87 ? 24.827 43.763 2.725 1.00 31.73 382 GLU A N 1
ATOM 634 C CA . GLU A 1 87 ? 25.693 44.695 3.432 1.00 32.05 382 GLU A CA 1
ATOM 635 C C . GLU A 1 87 ? 26.668 43.982 4.359 1.00 31.94 382 GLU A C 1
ATOM 636 O O . GLU A 1 87 ? 26.419 42.859 4.795 1.00 31.63 382 GLU A O 1
ATOM 642 N N . ARG A 1 88 ? 27.780 44.647 4.654 1.00 32.27 383 ARG A N 1
ATOM 643 C CA . ARG A 1 88 ? 28.723 44.162 5.650 1.00 32.27 383 ARG A CA 1
ATOM 644 C C . ARG A 1 88 ? 28.185 44.468 7.040 1.00 32.21 383 ARG A C 1
ATOM 645 O O . ARG A 1 88 ? 27.780 45.594 7.313 1.00 32.42 383 ARG A O 1
ATOM 653 N N . ARG A 1 89 ? 28.175 43.467 7.915 1.00 32.00 384 ARG A N 1
ATOM 654 C CA . ARG A 1 89 ? 27.631 43.642 9.258 1.00 32.00 384 ARG A CA 1
ATOM 655 C C . ARG A 1 89 ? 28.534 43.051 10.328 1.00 32.09 384 ARG A C 1
ATOM 656 O O . ARG A 1 89 ? 28.911 41.885 10.258 1.00 32.00 384 ARG A O 1
ATOM 664 N N . SER A 1 90 ? 28.873 43.867 11.320 1.00 32.32 385 SER A N 1
ATOM 665 C CA . SER A 1 90 ? 29.645 43.408 12.467 1.00 32.47 385 SER A CA 1
ATOM 666 C C . SER A 1 90 ? 28.966 43.862 13.752 1.00 32.57 385 SER A C 1
ATOM 667 O O . SER A 1 90 ? 28.340 44.917 13.781 1.00 32.65 385 SER A O 1
ATOM 670 N N . THR A 1 91 ? 29.104 43.064 14.807 1.00 32.64 386 THR A N 1
ATOM 671 C CA . THR A 1 91 ? 28.397 43.282 16.070 1.00 32.80 386 THR A CA 1
ATOM 672 C C . THR A 1 91 ? 26.893 43.357 15.841 1.00 32.67 386 THR A C 1
ATOM 673 O O . THR A 1 91 ? 26.212 44.221 16.386 1.00 32.85 386 THR A O 1
ATOM 677 N N . LEU A 1 92 ? 26.386 42.438 15.028 1.00 32.42 387 LEU A N 1
ATOM 678 C CA . LEU A 1 92 ? 24.972 42.401 14.686 1.00 32.31 387 LEU A CA 1
ATOM 679 C C . LEU A 1 92 ? 24.235 41.339 15.485 1.00 32.42 387 LEU A C 1
ATOM 680 O O . LEU A 1 92 ? 24.849 40.487 16.123 1.00 32.55 387 LEU A O 1
ATOM 685 N N . GLY A 1 93 ? 22.910 41.396 15.441 1.00 32.46 388 GLY A N 1
ATOM 686 C CA . GLY A 1 93 ? 22.087 40.362 16.033 1.00 32.64 388 GLY A CA 1
ATOM 687 C C . GLY A 1 93 ? 21.495 39.494 14.943 1.00 32.38 388 GLY A C 1
ATOM 688 O O . GLY A 1 93 ? 21.165 39.981 13.865 1.00 32.14 388 GLY A O 1
ATOM 689 N N . ALA A 1 94 ? 21.371 38.201 15.216 1.00 32.50 389 ALA A N 1
ATOM 690 C CA . ALA A 1 94 ? 20.796 37.280 14.247 1.00 32.32 389 ALA A CA 1
ATOM 691 C C . ALA A 1 94 ? 19.860 36.287 14.927 1.00 32.70 389 ALA A C 1
ATOM 692 O O . ALA A 1 94 ? 20.150 35.800 16.020 1.00 33.09 389 ALA A O 1
ATOM 694 N N . ALA A 1 95 ? 18.739 35.991 14.276 1.00 32.65 390 ALA A N 1
ATOM 695 C CA . ALA A 1 95 ? 17.770 35.047 14.821 1.00 33.09 390 ALA A CA 1
ATOM 696 C C . ALA A 1 95 ? 16.897 34.438 13.728 1.00 32.93 390 ALA A C 1
ATOM 697 O O . ALA A 1 95 ? 16.872 34.924 12.599 1.00 32.50 390 ALA A O 1
ATOM 699 N N . VAL A 1 96 ? 16.181 33.373 14.075 1.00 33.35 391 VAL A N 1
ATOM 700 C CA . VAL A 1 96 ? 15.307 32.692 13.127 1.00 33.29 391 VAL A CA 1
ATOM 701 C C . VAL A 1 96 ? 13.839 32.930 13.464 1.00 33.70 391 VAL A C 1
ATOM 702 O O . VAL A 1 96 ? 13.424 32.771 14.609 1.00 34.30 391 VAL A O 1
ATOM 706 N N . LEU A 1 97 ? 13.060 33.316 12.459 1.00 33.46 392 LEU A N 1
ATOM 707 C CA . LEU A 1 97 ? 11.641 33.597 12.645 1.00 33.89 392 LEU A CA 1
ATOM 708 C C . LEU A 1 97 ? 10.835 33.251 11.397 1.00 33.71 392 LEU A C 1
ATOM 709 O O . LEU A 1 97 ? 11.045 33.837 10.335 1.00 33.21 392 LEU A O 1
ATOM 714 N N . ASN A 1 98 ? 9.912 32.303 11.545 1.00 34.19 393 ASN A N 1
ATOM 715 C CA . ASN A 1 98 ? 9.071 31.838 10.444 1.00 34.12 393 ASN A CA 1
ATOM 716 C C . ASN A 1 98 ? 9.894 31.365 9.253 1.00 33.47 393 ASN A C 1
ATOM 717 O O . ASN A 1 98 ? 9.700 31.831 8.131 1.00 33.08 393 ASN A O 1
ATOM 722 N N . ASP A 1 99 ? 10.819 30.446 9.515 1.00 33.45 394 ASP A N 1
ATOM 723 C CA . ASP A 1 99 ? 11.681 29.870 8.485 1.00 32.97 394 ASP A CA 1
ATOM 724 C C . ASP A 1 99 ? 12.533 30.921 7.773 1.00 32.35 394 ASP A C 1
ATOM 725 O O . ASP A 1 99 ? 13.030 30.686 6.673 1.00 31.96 394 ASP A O 1
ATOM 730 N N . LEU A 1 100 ? 12.705 32.076 8.405 1.00 32.33 395 LEU A N 1
ATOM 731 C CA . LEU A 1 100 ? 13.578 33.114 7.873 1.00 31.87 395 LEU A CA 1
ATOM 732 C C . LEU A 1 100 ? 14.685 33.446 8.862 1.00 31.91 395 LEU A C 1
ATOM 733 O O . LEU A 1 100 ? 14.463 33.460 10.069 1.00 32.30 395 LEU A O 1
ATOM 738 N N . LEU A 1 101 ? 15.877 33.710 8.340 1.00 31.55 396 LEU A N 1
ATOM 739 C CA . LEU A 1 101 ? 17.008 34.106 9.165 1.00 31.57 396 LEU A CA 1
ATOM 740 C C . LEU A 1 101 ? 17.256 35.598 9.023 1.00 31.40 396 LEU A C 1
ATOM 741 O O . LEU A 1 101 ? 17.690 36.065 7.973 1.00 31.11 396 LEU A O 1
ATOM 746 N N . TYR A 1 102 ? 16.976 36.342 10.088 1.00 31.67 397 TYR A N 1
ATOM 747 C CA . TYR A 1 102 ? 17.115 37.792 10.069 1.00 31.64 397 TYR A CA 1
ATOM 748 C C . TYR A 1 102 ? 18.495 38.256 10.533 1.00 31.58 397 TYR A C 1
ATOM 749 O O . TYR A 1 102 ? 18.996 37.819 11.566 1.00 31.76 397 TYR A O 1
ATOM 758 N N . ALA A 1 103 ? 19.103 39.145 9.757 1.00 31.39 398 ALA A N 1
ATOM 759 C CA . ALA A 1 103 ? 20.328 39.810 10.170 1.00 31.41 398 ALA A CA 1
ATOM 760 C C . ALA A 1 103 ? 19.999 41.231 10.606 1.00 31.65 398 ALA A C 1
ATOM 761 O O . ALA A 1 103 ? 19.617 42.059 9.787 1.00 31.66 398 ALA A O 1
ATOM 763 N N . VAL A 1 104 ? 20.146 41.509 11.896 1.00 31.91 399 VAL A N 1
ATOM 764 C CA . VAL A 1 104 ? 19.684 42.774 12.459 1.00 32.24 399 VAL A CA 1
ATOM 765 C C . VAL A 1 104 ? 20.820 43.709 12.871 1.00 32.34 399 VAL A C 1
ATOM 766 O O . VAL A 1 104 ? 21.677 43.347 13.677 1.00 32.36 399 VAL A O 1
ATOM 770 N N . GLY A 1 105 ? 20.812 44.917 12.314 1.00 32.48 400 GLY A N 1
ATOM 771 C CA . GLY A 1 105 ? 21.748 45.958 12.700 1.00 32.70 400 GLY A CA 1
ATOM 772 C C . GLY A 1 105 ? 23.193 45.636 12.391 1.00 32.48 400 GLY A C 1
ATOM 773 O O . GLY A 1 105 ? 23.486 44.848 11.496 1.00 32.19 400 GLY A O 1
ATOM 774 N N . GLY A 1 106 ? 24.102 46.254 13.134 1.00 32.70 401 GLY A N 1
ATOM 775 C CA . GLY A 1 106 ? 25.517 45.984 12.976 1.00 32.61 401 GLY A CA 1
ATOM 776 C C . GLY A 1 106 ? 26.340 47.211 12.646 1.00 32.90 401 GLY A C 1
ATOM 777 O O . GLY A 1 106 ? 25.858 48.337 12.730 1.00 33.22 401 GLY A O 1
ATOM 778 N N . PHE A 1 107 ? 27.594 46.989 12.270 1.00 32.88 402 PHE A N 1
ATOM 779 C CA . PHE A 1 107 ? 28.497 48.078 11.931 1.00 33.25 402 PHE A CA 1
ATOM 780 C C . PHE A 1 107 ? 29.034 47.880 10.517 1.00 33.21 402 PHE A C 1
ATOM 781 O O . PHE A 1 107 ? 29.199 46.752 10.062 1.00 32.92 402 PHE A O 1
ATOM 789 N N . ASP A 1 108 ? 29.308 48.984 9.831 1.00 33.61 403 ASP A N 1
ATOM 790 C CA . ASP A 1 108 ? 29.576 48.966 8.394 1.00 33.70 403 ASP A CA 1
ATOM 791 C C . ASP A 1 108 ? 30.988 48.548 7.919 1.00 33.84 403 ASP A C 1
ATOM 792 O O . ASP A 1 108 ? 31.077 47.769 6.974 1.00 33.67 403 ASP A O 1
ATOM 797 N N . GLY A 1 109 ? 32.087 49.025 8.516 1.00 34.20 404 GLY A N 1
ATOM 798 C CA . GLY A 1 109 ? 32.122 49.861 9.702 1.00 34.42 404 GLY A CA 1
ATOM 799 C C . GLY A 1 109 ? 32.504 51.311 9.480 1.00 35.08 404 GLY A C 1
ATOM 800 O O . GLY A 1 109 ? 33.464 51.808 10.065 1.00 35.46 404 GLY A O 1
ATOM 801 N N . SER A 1 110 ? 31.745 51.989 8.628 1.00 35.29 405 SER A N 1
ATOM 802 C CA . SER A 1 110 ? 31.827 53.433 8.498 1.00 36.01 405 SER A CA 1
ATOM 803 C C . SER A 1 110 ? 30.692 54.051 9.298 1.00 36.03 405 SER A C 1
ATOM 804 O O . SER A 1 110 ? 30.810 55.161 9.813 1.00 36.58 405 SER A O 1
ATOM 807 N N . THR A 1 111 ? 29.591 53.313 9.403 1.00 35.49 406 THR A N 1
ATOM 808 C CA . THR A 1 111 ? 28.404 53.795 10.094 1.00 35.55 406 THR A CA 1
ATOM 809 C C . THR A 1 111 ? 27.614 52.668 10.755 1.00 34.91 406 THR A C 1
ATOM 810 O O . THR A 1 111 ? 27.625 51.529 10.291 1.00 34.41 406 THR A O 1
ATOM 814 N N . GLY A 1 112 ? 26.931 52.996 11.846 1.00 35.02 407 GLY A N 1
ATOM 815 C CA . GLY A 1 112 ? 26.033 52.056 12.487 1.00 34.59 407 GLY A CA 1
ATOM 816 C C . GLY A 1 112 ? 24.860 51.811 11.565 1.00 34.46 407 GLY A C 1
ATOM 817 O O . GLY A 1 112 ? 24.526 52.663 10.747 1.00 34.85 407 GLY A O 1
ATOM 818 N N . LEU A 1 113 ? 24.231 50.650 11.689 1.00 33.99 408 LEU A N 1
ATOM 819 C CA . LEU A 1 113 ? 23.180 50.271 10.756 1.00 33.83 408 LEU A CA 1
ATOM 820 C C . LEU A 1 113 ? 21.818 50.148 11.423 1.00 33.92 408 LEU A C 1
ATOM 821 O O . LEU A 1 113 ? 21.703 49.677 12.553 1.00 33.84 408 LEU A O 1
ATOM 826 N N . ALA A 1 114 ? 20.789 50.580 10.706 1.00 34.16 409 ALA A N 1
ATOM 827 C CA . ALA A 1 114 ? 19.414 50.398 11.140 1.00 34.31 409 ALA A CA 1
ATOM 828 C C . ALA A 1 114 ? 18.717 49.432 10.200 1.00 33.93 409 ALA A C 1
ATOM 829 O O . ALA A 1 114 ? 17.589 49.014 10.447 1.00 34.00 409 ALA A O 1
ATOM 831 N N . SER A 1 115 ? 19.401 49.082 9.116 1.00 33.61 410 SER A N 1
ATOM 832 C CA . SER A 1 115 ? 18.841 48.184 8.117 1.00 33.26 410 SER A CA 1
ATOM 833 C C . SER A 1 115 ? 18.762 46.761 8.640 1.00 32.79 410 SER A C 1
ATOM 834 O O . SER A 1 115 ? 19.559 46.348 9.477 1.00 32.63 410 SER A O 1
ATOM 837 N N . VAL A 1 116 ? 17.779 46.020 8.147 1.00 32.65 411 VAL A N 1
ATOM 838 C CA . VAL A 1 116 ? 17.635 44.610 8.470 1.00 32.28 411 VAL A CA 1
ATOM 839 C C . VAL A 1 116 ? 17.392 43.840 7.183 1.00 31.97 411 VAL A C 1
ATOM 840 O O . VAL A 1 116 ? 16.648 44.293 6.318 1.00 32.13 411 VAL A O 1
ATOM 844 N N . GLU A 1 117 ? 18.032 42.686 7.045 1.00 31.60 412 GLU A N 1
ATOM 845 C CA . GLU A 1 117 ? 17.773 41.825 5.903 1.00 31.33 412 GLU A CA 1
ATOM 846 C C . GLU A 1 117 ? 17.528 40.398 6.364 1.00 31.15 412 GLU A C 1
ATOM 847 O O . GLU A 1 117 ? 17.958 40.002 7.446 1.00 31.20 412 GLU A O 1
ATOM 853 N N . ALA A 1 118 ? 16.819 39.636 5.540 1.00 31.02 413 ALA A N 1
ATOM 854 C CA . ALA A 1 118 ? 16.481 38.263 5.877 1.00 30.95 413 ALA A CA 1
ATOM 855 C C . ALA A 1 118 ? 17.011 37.304 4.823 1.00 30.67 413 ALA A C 1
ATOM 856 O O . ALA A 1 118 ? 17.136 37.660 3.653 1.00 30.55 413 ALA A O 1
ATOM 858 N N . TYR A 1 119 ? 17.324 36.086 5.248 1.00 30.66 414 TYR A N 1
ATOM 859 C CA . TYR A 1 119 ? 17.812 35.064 4.337 1.00 30.48 414 TYR A CA 1
ATOM 860 C C . TYR A 1 119 ? 16.814 33.928 4.211 1.00 30.56 414 TYR A C 1
ATOM 861 O O . TYR A 1 119 ? 16.227 33.495 5.200 1.00 30.81 414 TYR A O 1
ATOM 870 N N . SER A 1 120 ? 16.627 33.443 2.991 1.00 30.41 415 SER A N 1
ATOM 871 C CA . SER A 1 120 ? 15.746 32.312 2.757 1.00 30.51 415 SER A CA 1
ATOM 872 C C . SER A 1 120 ? 16.538 31.102 2.291 1.00 30.50 415 SER A C 1
ATOM 873 O O . SER A 1 120 ? 17.286 31.177 1.319 1.00 30.32 415 SER A O 1
ATOM 876 N N . TYR A 1 121 ? 16.368 29.985 2.988 1.00 30.79 416 TYR A N 1
ATOM 877 C CA . TYR A 1 121 ? 17.034 28.748 2.613 1.00 30.92 416 TYR A CA 1
ATOM 878 C C . TYR A 1 121 ? 16.489 28.238 1.288 1.00 30.80 416 TYR A C 1
ATOM 879 O O . TYR A 1 121 ? 17.124 27.427 0.617 1.00 30.85 416 TYR A O 1
ATOM 888 N N . LYS A 1 122 ? 15.306 28.720 0.921 1.00 30.69 417 LYS A N 1
ATOM 889 C CA . LYS A 1 122 ? 14.627 28.281 -0.292 1.00 30.61 417 LYS A CA 1
ATOM 890 C C . LYS A 1 122 ? 15.270 28.858 -1.543 1.00 30.31 417 LYS A C 1
ATOM 891 O O . LYS A 1 122 ? 15.449 28.160 -2.536 1.00 30.30 417 LYS A O 1
ATOM 897 N N . THR A 1 123 ? 15.612 30.138 -1.492 1.00 30.15 418 THR A N 1
ATOM 898 C CA . THR A 1 123 ? 16.162 30.816 -2.655 1.00 29.98 418 THR A CA 1
ATOM 899 C C . THR A 1 123 ? 17.653 31.084 -2.516 1.00 29.98 418 THR A C 1
ATOM 900 O O . THR A 1 123 ? 18.299 31.503 -3.477 1.00 29.95 418 THR A O 1
ATOM 904 N N . ASN A 1 124 ? 18.191 30.828 -1.325 1.00 30.10 419 ASN A N 1
ATOM 905 C CA . ASN A 1 124 ? 19.578 31.151 -1.001 1.00 30.16 419 ASN A CA 1
ATOM 906 C C . ASN A 1 124 ? 19.885 32.600 -1.355 1.00 30.06 419 ASN A C 1
ATOM 907 O O . ASN A 1 124 ? 20.746 32.883 -2.185 1.00 30.11 419 ASN A O 1
ATOM 912 N N . GLU A 1 125 ? 19.161 33.517 -0.726 1.00 30.02 420 GLU A N 1
ATOM 913 C CA . GLU A 1 125 ? 19.259 34.923 -1.074 1.00 30.03 420 GLU A CA 1
ATOM 914 C C . GLU A 1 125 ? 18.919 35.812 0.112 1.00 30.10 420 GLU A C 1
ATOM 915 O O . GLU A 1 125 ? 18.072 35.466 0.933 1.00 30.13 420 GLU A O 1
ATOM 921 N N . TRP A 1 126 ? 19.592 36.953 0.197 1.00 30.20 421 TRP A N 1
ATOM 922 C CA . TRP A 1 126 ? 19.292 37.952 1.212 1.00 30.32 421 TRP A CA 1
ATOM 923 C C . TRP A 1 126 ? 18.477 39.086 0.607 1.00 30.48 421 TRP A C 1
ATOM 924 O O . TRP A 1 126 ? 18.778 39.560 -0.488 1.00 30.56 421 TRP A O 1
ATOM 935 N N . PHE A 1 127 ? 17.443 39.515 1.322 1.00 30.61 422 PHE A N 1
ATOM 936 C CA . PHE A 1 127 ? 16.625 40.637 0.881 1.00 30.89 422 PHE A CA 1
ATOM 937 C C . PHE A 1 127 ? 16.320 41.564 2.051 1.00 31.17 422 PHE A C 1
ATOM 938 O O . PHE A 1 127 ? 16.109 41.110 3.174 1.00 31.15 422 PHE A O 1
ATOM 946 N N . PHE A 1 128 ? 16.304 42.864 1.782 1.00 31.52 423 PHE A N 1
ATOM 947 C CA . PHE A 1 128 ? 16.015 43.853 2.812 1.00 31.88 423 PHE A CA 1
ATOM 948 C C . PHE A 1 128 ? 14.560 43.805 3.257 1.00 32.12 423 PHE A C 1
ATOM 949 O O . PHE A 1 128 ? 13.669 43.495 2.468 1.00 32.16 423 PHE A O 1
ATOM 957 N N . VAL A 1 129 ? 14.332 44.110 4.529 1.00 32.35 424 VAL A N 1
ATOM 958 C CA . VAL A 1 129 ? 12.986 44.323 5.044 1.00 32.77 424 VAL A CA 1
ATOM 959 C C . VAL A 1 129 ? 12.912 45.725 5.631 1.00 33.33 424 VAL A C 1
ATOM 960 O O . VAL A 1 129 ? 13.727 46.581 5.296 1.00 33.42 424 VAL A O 1
ATOM 964 N N . ALA A 1 130 ? 11.941 45.961 6.503 1.00 33.79 425 ALA A N 1
ATOM 965 C CA . ALA A 1 130 ? 11.785 47.275 7.114 1.00 34.42 425 ALA A CA 1
ATOM 966 C C . ALA A 1 130 ? 12.923 47.569 8.084 1.00 34.31 425 ALA A C 1
ATOM 967 O O . ALA A 1 130 ? 13.224 46.760 8.958 1.00 34.02 425 ALA A O 1
ATOM 969 N N . PRO A 1 131 ? 13.561 48.737 7.927 1.00 34.60 426 PRO A N 1
ATOM 970 C CA . PRO A 1 131 ? 14.660 49.160 8.799 1.00 34.57 426 PRO A CA 1
ATOM 971 C C . PRO A 1 131 ? 14.177 49.574 10.183 1.00 35.05 426 PRO A C 1
ATOM 972 O O . PRO A 1 131 ? 13.011 49.925 10.349 1.00 35.59 426 PRO A O 1
ATOM 976 N N . MET A 1 132 ? 15.071 49.534 11.164 1.00 34.90 427 MET A N 1
ATOM 977 C CA . MET A 1 132 ? 14.737 49.939 12.522 1.00 35.38 427 MET A CA 1
ATOM 978 C C . MET A 1 132 ? 14.621 51.453 12.625 1.00 36.12 427 MET A C 1
ATOM 979 O O . MET A 1 132 ? 15.117 52.182 11.768 1.00 36.20 427 MET A O 1
ATOM 984 N N . ASN A 1 133 ? 13.964 51.917 13.681 1.00 36.73 428 ASN A N 1
ATOM 985 C CA . ASN A 1 133 ? 13.813 53.345 13.920 1.00 37.55 428 ASN A CA 1
ATOM 986 C C . ASN A 1 133 ? 15.122 53.980 14.367 1.00 37.51 428 ASN A C 1
ATOM 987 O O . ASN A 1 133 ? 15.429 55.115 14.010 1.00 37.99 428 ASN A O 1
ATOM 992 N N . THR A 1 134 ? 15.889 53.237 15.157 1.00 37.00 429 THR A N 1
ATOM 993 C CA . THR A 1 134 ? 17.196 53.689 15.609 1.00 36.90 429 THR A CA 1
ATOM 994 C C . THR A 1 134 ? 18.260 52.704 15.158 1.00 36.07 429 THR A C 1
ATOM 995 O O . THR A 1 134 ? 18.094 51.499 15.318 1.00 35.59 429 THR A O 1
ATOM 999 N N . ARG A 1 135 ? 19.348 53.213 14.588 1.00 35.98 430 ARG A N 1
ATOM 1000 C CA . ARG A 1 135 ? 20.458 52.355 14.199 1.00 35.32 430 ARG A CA 1
ATOM 1001 C C . ARG A 1 135 ? 21.066 51.715 15.439 1.00 35.09 430 ARG A C 1
ATOM 1002 O O . ARG A 1 135 ? 21.195 52.358 16.478 1.00 35.50 430 ARG A O 1
ATOM 1010 N N . ARG A 1 136 ? 21.416 50.438 15.340 1.00 34.52 431 ARG A N 1
ATOM 1011 C CA . ARG A 1 136 ? 21.929 49.710 16.492 1.00 34.38 431 ARG A CA 1
ATOM 1012 C C . ARG A 1 136 ? 23.134 48.843 16.149 1.00 33.90 431 ARG A C 1
ATOM 1013 O O . ARG A 1 136 ? 23.030 47.889 15.378 1.00 33.51 431 ARG A O 1
ATOM 1021 N N . SER A 1 137 ? 24.280 49.187 16.724 1.00 34.01 432 SER A N 1
ATOM 1022 C CA . SER A 1 137 ? 25.441 48.312 16.687 1.00 33.69 432 SER A CA 1
ATOM 1023 C C . SER A 1 137 ? 25.598 47.689 18.066 1.00 33.78 432 SER A C 1
ATOM 1024 O O . SER A 1 137 ? 25.049 48.205 19.038 1.00 34.13 432 SER A O 1
ATOM 1027 N N . SER A 1 138 ? 26.338 46.587 18.145 1.00 33.55 433 SER A N 1
ATOM 1028 C CA . SER A 1 138 ? 26.472 45.823 19.383 1.00 33.70 433 SER A CA 1
ATOM 1029 C C . SER A 1 138 ? 25.094 45.485 19.938 1.00 33.85 433 SER A C 1
ATOM 1030 O O . SER A 1 138 ? 24.833 45.649 21.128 1.00 34.22 433 SER A O 1
ATOM 1033 N N . VAL A 1 139 ? 24.213 45.017 19.062 1.00 33.62 434 VAL A N 1
ATOM 1034 C CA . VAL A 1 139 ? 22.827 44.769 19.429 1.00 33.82 434 VAL A CA 1
ATOM 1035 C C . VAL A 1 139 ? 22.559 43.274 19.590 1.00 33.75 434 VAL A C 1
ATOM 1036 O O . VAL A 1 139 ? 23.170 42.446 18.917 1.00 33.44 434 VAL A O 1
ATOM 1040 N N . GLY A 1 140 ? 21.662 42.936 20.510 1.00 34.15 435 GLY A N 1
ATOM 1041 C CA . GLY A 1 140 ? 21.239 41.562 20.699 1.00 34.24 435 GLY A CA 1
ATOM 1042 C C . GLY A 1 140 ? 19.781 41.408 20.324 1.00 34.35 435 GLY A C 1
ATOM 1043 O O . GLY A 1 140 ? 18.993 42.334 20.503 1.00 34.61 435 GLY A O 1
ATOM 1044 N N . VAL A 1 141 ? 19.417 40.243 19.798 1.00 34.23 436 VAL A N 1
ATOM 1045 C CA . VAL A 1 141 ? 18.052 40.018 19.331 1.00 34.34 436 VAL A CA 1
ATOM 1046 C C . VAL A 1 141 ? 17.434 38.732 19.881 1.00 34.75 436 VAL A C 1
ATOM 1047 O O . VAL A 1 141 ? 18.138 37.783 20.224 1.00 34.81 436 VAL A O 1
ATOM 1051 N N . GLY A 1 142 ? 16.108 38.716 19.960 1.00 35.13 437 GLY A N 1
ATOM 1052 C CA . GLY A 1 142 ? 15.379 37.557 20.439 1.00 35.64 437 GLY A CA 1
ATOM 1053 C C . GLY A 1 142 ? 14.015 37.433 19.785 1.00 35.77 437 GLY A C 1
ATOM 1054 O O . GLY A 1 142 ? 13.406 38.432 19.402 1.00 35.74 437 GLY A O 1
ATOM 1055 N N . VAL A 1 143 ? 13.535 36.201 19.658 1.00 36.00 438 VAL A N 1
ATOM 1056 C CA . VAL A 1 143 ? 12.245 35.943 19.032 1.00 36.18 438 VAL A CA 1
ATOM 1057 C C . VAL A 1 143 ? 11.252 35.358 20.025 1.00 37.14 438 VAL A C 1
ATOM 1058 O O . VAL A 1 143 ? 11.465 34.271 20.558 1.00 37.52 438 VAL A O 1
ATOM 1062 N N . VAL A 1 144 ? 10.167 36.084 20.271 1.00 37.62 439 VAL A N 1
ATOM 1063 C CA . VAL A 1 144 ? 9.127 35.615 21.179 1.00 38.65 439 VAL A CA 1
ATOM 1064 C C . VAL A 1 144 ? 7.742 35.731 20.550 1.00 38.96 439 VAL A C 1
ATOM 1065 O O . VAL A 1 144 ? 7.284 36.833 20.241 1.00 38.92 439 VAL A O 1
ATOM 1069 N N . GLU A 1 145 ? 7.090 34.585 20.366 1.00 39.34 440 GLU A N 1
ATOM 1070 C CA . GLU A 1 145 ? 5.730 34.518 19.835 1.00 39.77 440 GLU A CA 1
ATOM 1071 C C . GLU A 1 145 ? 5.590 35.221 18.490 1.00 39.01 440 GLU A C 1
ATOM 1072 O O . GLU A 1 145 ? 4.832 36.180 18.358 1.00 39.28 440 GLU A O 1
ATOM 1078 N N . GLY A 1 146 ? 6.330 34.742 17.497 1.00 38.14 441 GLY A N 1
ATOM 1079 C CA . GLY A 1 146 ? 6.238 35.273 16.150 1.00 37.45 441 GLY A CA 1
ATOM 1080 C C . GLY A 1 146 ? 6.676 36.719 16.022 1.00 37.09 441 GLY A C 1
ATOM 1081 O O . GLY A 1 146 ? 6.386 37.372 15.021 1.00 36.78 441 GLY A O 1
ATOM 1082 N N . LYS A 1 147 ? 7.378 37.220 17.034 1.00 37.21 442 LYS A N 1
ATOM 1083 C CA . LYS A 1 147 ? 7.860 38.596 17.026 1.00 36.97 442 LYS A CA 1
ATOM 1084 C C . LYS A 1 147 ? 9.374 38.645 17.157 1.00 36.33 442 LYS A C 1
ATOM 1085 O O . LYS A 1 147 ? 9.972 37.794 17.808 1.00 36.37 442 LYS A O 1
ATOM 1091 N N . LEU A 1 148 ? 9.986 39.647 16.535 1.00 35.83 443 LEU A N 1
ATOM 1092 C CA . LEU A 1 148 ? 11.435 39.811 16.575 1.00 35.27 443 LEU A CA 1
ATOM 1093 C C . LEU A 1 148 ? 11.825 41.057 17.363 1.00 35.51 443 LEU A C 1
ATOM 1094 O O . LEU A 1 148 ? 11.438 42.168 17.010 1.00 35.64 443 LEU A O 1
ATOM 1099 N N . TYR A 1 149 ? 12.597 40.872 18.427 1.00 35.63 444 TYR A N 1
ATOM 1100 C CA . TYR A 1 149 ? 12.966 41.988 19.290 1.00 35.92 444 TYR A CA 1
ATOM 1101 C C . TYR A 1 149 ? 14.432 42.386 19.151 1.00 35.38 444 TYR A C 1
ATOM 1102 O O . TYR A 1 149 ? 15.323 41.550 19.253 1.00 35.07 444 TYR A O 1
ATOM 1111 N N . ALA A 1 150 ? 14.666 43.673 18.916 1.00 35.35 445 ALA A N 1
ATOM 1112 C CA . ALA A 1 150 ? 16.014 44.228 18.893 1.00 35.00 445 ALA A CA 1
ATOM 1113 C C . ALA A 1 150 ? 16.298 44.942 20.211 1.00 35.49 445 ALA A C 1
ATOM 1114 O O . ALA A 1 150 ? 15.716 45.986 20.497 1.00 35.96 445 ALA A O 1
ATOM 1116 N N . VAL A 1 151 ? 17.197 44.376 21.008 1.00 35.43 446 VAL A N 1
ATOM 1117 C CA . VAL A 1 151 ? 17.423 44.859 22.366 1.00 35.95 446 VAL A CA 1
ATOM 1118 C C . VAL A 1 151 ? 18.670 45.725 22.508 1.00 35.77 446 VAL A C 1
ATOM 1119 O O . VAL A 1 151 ? 19.784 45.274 22.252 1.00 35.33 446 VAL A O 1
ATOM 1123 N N . GLY A 1 152 ? 18.464 46.970 22.926 1.00 36.18 447 GLY A N 1
ATOM 1124 C CA . GLY A 1 152 ? 19.551 47.883 23.230 1.00 36.17 447 GLY A CA 1
ATOM 1125 C C . GLY A 1 152 ? 20.524 48.087 22.090 1.00 35.59 447 GLY A C 1
ATOM 1126 O O . GLY A 1 152 ? 20.134 48.111 20.927 1.00 35.32 447 GLY A O 1
ATOM 1127 N N . GLY A 1 153 ? 21.800 48.230 22.429 1.00 35.46 448 GLY A N 1
ATOM 1128 C CA . GLY A 1 153 ? 22.836 48.420 21.432 1.00 35.02 448 GLY A CA 1
ATOM 1129 C C . GLY A 1 153 ? 23.469 49.793 21.517 1.00 35.29 448 GLY A C 1
ATOM 1130 O O . GLY A 1 153 ? 23.422 50.446 22.559 1.00 35.76 448 GLY A O 1
ATOM 1131 N N . TYR A 1 154 ? 24.067 50.233 20.415 1.00 35.07 449 TYR A N 1
ATOM 1132 C CA . TYR A 1 154 ? 24.699 51.544 20.372 1.00 35.40 449 TYR A CA 1
ATOM 1133 C C . TYR A 1 154 ? 24.255 52.343 19.155 1.00 35.50 449 TYR A C 1
ATOM 1134 O O . TYR A 1 154 ? 24.236 51.836 18.035 1.00 35.12 449 TYR A O 1
ATOM 1143 N N . ASP A 1 155 ? 23.898 53.600 19.388 1.00 36.09 450 ASP A N 1
ATOM 1144 C CA . ASP A 1 155 ? 23.475 54.495 18.323 1.00 36.37 450 ASP A CA 1
ATOM 1145 C C . ASP A 1 155 ? 24.551 55.533 18.038 1.00 36.70 450 ASP A C 1
ATOM 1146 O O . ASP A 1 155 ? 24.783 56.434 18.839 1.00 37.23 450 ASP A O 1
ATOM 1151 N N . GLY A 1 156 ? 25.198 55.404 16.885 1.00 36.46 451 GLY A N 1
ATOM 1152 C CA . GLY A 1 156 ? 26.269 56.305 16.503 1.00 36.83 451 GLY A CA 1
ATOM 1153 C C . GLY A 1 156 ? 25.803 57.721 16.230 1.00 37.64 451 GLY A C 1
ATOM 1154 O O . GLY A 1 156 ? 26.586 58.664 16.315 1.00 38.16 451 GLY A O 1
ATOM 1155 N N . ALA A 1 157 ? 24.525 57.871 15.900 1.00 37.83 452 ALA A N 1
ATOM 1156 C CA . ALA A 1 157 ? 23.968 59.184 15.607 1.00 38.71 452 ALA A CA 1
ATOM 1157 C C . ALA A 1 157 ? 23.927 60.050 16.862 1.00 39.34 452 ALA A C 1
ATOM 1158 O O . ALA A 1 157 ? 24.479 61.150 16.885 1.00 40.03 452 ALA A O 1
ATOM 1160 N N . SER A 1 158 ? 23.275 59.547 17.904 1.00 39.18 453 SER A N 1
ATOM 1161 C CA . SER A 1 158 ? 23.172 60.272 19.163 1.00 39.78 453 SER A CA 1
ATOM 1162 C C . SER A 1 158 ? 24.375 59.999 20.053 1.00 39.49 453 SER A C 1
ATOM 1163 O O . SER A 1 158 ? 24.509 60.588 21.125 1.00 39.96 453 SER A O 1
ATOM 1166 N N . ARG A 1 159 ? 25.237 59.092 19.600 1.00 38.76 454 ARG A N 1
ATOM 1167 C CA . ARG A 1 159 ? 26.464 58.745 20.308 1.00 38.49 454 ARG A CA 1
ATOM 1168 C C . ARG A 1 159 ? 26.210 58.264 21.730 1.00 38.42 454 ARG A C 1
ATOM 1169 O O . ARG A 1 159 ? 26.811 58.775 22.674 1.00 38.77 454 ARG A O 1
ATOM 1177 N N . GLN A 1 160 ? 25.327 57.285 21.890 1.00 38.04 455 GLN A N 1
ATOM 1178 C CA . GLN A 1 160 ? 25.051 56.752 23.220 1.00 38.06 455 GLN A CA 1
ATOM 1179 C C . GLN A 1 160 ? 24.524 55.323 23.187 1.00 37.48 455 GLN A C 1
ATOM 1180 O O . GLN A 1 160 ? 23.934 54.889 22.200 1.00 37.18 455 GLN A O 1
ATOM 1186 N N . CYS A 1 161 ? 24.750 54.596 24.276 1.00 37.40 456 CYS A N 1
ATOM 1187 C CA . CYS A 1 161 ? 24.229 53.245 24.424 1.00 37.02 456 CYS A CA 1
ATOM 1188 C C . CYS A 1 161 ? 22.730 53.303 24.675 1.00 37.41 456 CYS A C 1
ATOM 1189 O O . CYS A 1 161 ? 22.241 54.207 25.348 1.00 38.05 456 CYS A O 1
ATOM 1192 N N . LEU A 1 162 ? 22.004 52.331 24.137 1.00 37.07 457 LEU A N 1
ATOM 1193 C CA . LEU A 1 162 ? 20.549 52.407 24.095 1.00 37.44 457 LEU A CA 1
ATOM 1194 C C . LEU A 1 162 ? 19.854 51.599 25.184 1.00 37.74 457 LEU A C 1
ATOM 1195 O O . LEU A 1 162 ? 20.326 50.538 25.587 1.00 37.44 457 LEU A O 1
ATOM 1200 N N . SER A 1 163 ? 18.724 52.118 25.651 1.00 38.43 458 SER A N 1
ATOM 1201 C CA . SER A 1 163 ? 17.865 51.399 26.581 1.00 38.86 458 SER A CA 1
ATOM 1202 C C . SER A 1 163 ? 16.550 51.057 25.891 1.00 38.97 458 SER A C 1
ATOM 1203 O O . SER A 1 163 ? 15.738 50.295 26.410 1.00 39.30 458 SER A O 1
ATOM 1206 N N . THR A 1 164 ? 16.353 51.631 24.710 1.00 38.77 459 THR A N 1
ATOM 1207 C CA . THR A 1 164 ? 15.151 51.395 23.927 1.00 38.88 459 THR A CA 1
ATOM 1208 C C . THR A 1 164 ? 15.156 50.003 23.307 1.00 38.20 459 THR A C 1
ATOM 1209 O O . THR A 1 164 ? 16.211 49.448 23.003 1.00 37.52 459 THR A O 1
ATOM 1213 N N . VAL A 1 165 ? 13.967 49.443 23.128 1.00 38.46 460 VAL A N 1
ATOM 1214 C CA . VAL A 1 165 ? 13.813 48.141 22.493 1.00 37.92 460 VAL A CA 1
ATOM 1215 C C . VAL A 1 165 ? 12.747 48.230 21.408 1.00 37.97 460 VAL A C 1
ATOM 1216 O O . VAL A 1 165 ? 11.708 48.854 21.605 1.00 38.71 460 VAL A O 1
ATOM 1220 N N . GLU A 1 166 ? 13.009 47.619 20.259 1.00 37.27 461 GLU A N 1
ATOM 1221 C CA . GLU A 1 166 ? 12.054 47.651 19.162 1.00 37.29 461 GLU A CA 1
ATOM 1222 C C . GLU A 1 166 ? 11.526 46.261 18.841 1.00 37.04 461 GLU A C 1
ATOM 1223 O O . GLU A 1 166 ? 12.202 45.258 19.065 1.00 36.61 461 GLU A O 1
ATOM 1229 N N . GLN A 1 167 ? 10.307 46.215 18.317 1.00 37.38 462 GLN A N 1
ATOM 1230 C CA . GLN A 1 167 ? 9.661 44.959 17.975 1.00 37.26 462 GLN A CA 1
ATOM 1231 C C . GLN A 1 167 ? 9.321 44.922 16.495 1.00 36.87 462 GLN A C 1
ATOM 1232 O O . GLN A 1 167 ? 8.845 45.908 15.936 1.00 37.15 462 GLN A O 1
ATOM 1238 N N . TYR A 1 168 ? 9.568 43.781 15.863 1.00 36.28 463 TYR A N 1
ATOM 1239 C CA . TYR A 1 168 ? 9.290 43.624 14.444 1.00 35.88 463 TYR A CA 1
ATOM 1240 C C . TYR A 1 168 ? 8.198 42.601 14.198 1.00 36.09 463 TYR A C 1
ATOM 1241 O O . TYR A 1 168 ? 8.283 41.465 14.664 1.00 36.03 463 TYR A O 1
ATOM 1250 N N . ASN A 1 169 ? 7.172 43.011 13.461 1.00 36.41 464 ASN A N 1
ATOM 1251 C CA . ASN A 1 169 ? 6.110 42.103 13.052 1.00 36.62 464 ASN A CA 1
ATOM 1252 C C . ASN A 1 169 ? 6.256 41.764 11.576 1.00 35.98 464 ASN A C 1
ATOM 1253 O O . ASN A 1 169 ? 6.095 42.633 10.719 1.00 35.98 464 ASN A O 1
ATOM 1258 N N . PRO A 1 170 ? 6.566 40.495 11.276 1.00 35.50 465 PRO A N 1
ATOM 1259 C CA . PRO A 1 170 ? 6.770 40.040 9.898 1.00 34.90 465 PRO A CA 1
ATOM 1260 C C . PRO A 1 170 ? 5.505 40.156 9.055 1.00 35.25 465 PRO A C 1
ATOM 1261 O O . PRO A 1 170 ? 5.585 40.226 7.829 1.00 34.87 465 PRO A O 1
ATOM 1265 N N . ALA A 1 171 ? 4.351 40.185 9.713 1.00 36.04 466 ALA A N 1
ATOM 1266 C CA . ALA A 1 171 ? 3.077 40.292 9.018 1.00 36.51 466 ALA A CA 1
ATOM 1267 C C . ALA A 1 171 ? 2.861 41.692 8.453 1.00 36.77 466 ALA A C 1
ATOM 1268 O O . ALA A 1 171 ? 2.313 41.849 7.362 1.00 36.81 466 ALA A O 1
ATOM 1270 N N . THR A 1 172 ? 3.297 42.707 9.193 1.00 37.02 467 THR A N 1
ATOM 1271 C CA . THR A 1 172 ? 3.059 44.092 8.799 1.00 37.46 467 THR A CA 1
ATOM 1272 C C . THR A 1 172 ? 4.310 44.765 8.245 1.00 36.86 467 THR A C 1
ATOM 1273 O O . THR A 1 172 ? 4.225 45.825 7.624 1.00 37.16 467 THR A O 1
ATOM 1277 N N . ASN A 1 173 ? 5.463 44.141 8.478 1.00 36.11 468 ASN A N 1
ATOM 1278 C CA . ASN A 1 173 ? 6.756 44.660 8.033 1.00 35.56 468 ASN A CA 1
ATOM 1279 C C . ASN A 1 173 ? 7.026 46.076 8.527 1.00 36.05 468 ASN A C 1
ATOM 1280 O O . ASN A 1 173 ? 7.230 46.993 7.732 1.00 36.17 468 ASN A O 1
ATOM 1285 N N . GLU A 1 174 ? 7.015 46.253 9.843 1.00 36.41 469 GLU A N 1
ATOM 1286 C CA . GLU A 1 174 ? 7.349 47.543 10.435 1.00 36.88 469 GLU A CA 1
ATOM 1287 C C . GLU A 1 174 ? 7.792 47.388 11.884 1.00 36.96 469 GLU A C 1
ATOM 1288 O O . GLU A 1 174 ? 7.336 46.493 12.596 1.00 37.04 469 GLU A O 1
ATOM 1294 N N . TRP A 1 175 ? 8.696 48.265 12.307 1.00 36.97 470 TRP A N 1
ATOM 1295 C CA . TRP A 1 175 ? 9.235 48.235 13.659 1.00 37.05 470 TRP A CA 1
ATOM 1296 C C . TRP A 1 175 ? 8.511 49.216 14.563 1.00 38.04 470 TRP A C 1
ATOM 1297 O O . TRP A 1 175 ? 8.205 50.333 14.153 1.00 38.56 470 TRP A O 1
ATOM 1308 N N . ILE A 1 176 ? 8.244 48.800 15.796 1.00 38.37 471 ILE A N 1
ATOM 1309 C CA . ILE A 1 176 ? 7.690 49.703 16.798 1.00 39.34 471 ILE A CA 1
ATOM 1310 C C . ILE A 1 176 ? 8.455 49.581 18.112 1.00 39.31 471 ILE A C 1
ATOM 1311 O O . ILE A 1 176 ? 8.924 48.502 18.468 1.00 38.80 471 ILE A O 1
ATOM 1316 N N . TYR A 1 177 ? 8.591 50.697 18.820 1.00 39.93 472 TYR A N 1
ATOM 1317 C CA . TYR A 1 177 ? 9.222 50.696 20.132 1.00 40.05 472 TYR A CA 1
ATOM 1318 C C . TYR A 1 177 ? 8.339 49.996 21.153 1.00 40.67 472 TYR A C 1
ATOM 1319 O O . TYR A 1 177 ? 7.118 50.060 21.071 1.00 41.38 472 TYR A O 1
ATOM 1328 N N . VAL A 1 178 ? 8.962 49.330 22.116 1.00 40.49 473 VAL A N 1
ATOM 1329 C CA . VAL A 1 178 ? 8.228 48.762 23.235 1.00 41.23 473 VAL A CA 1
ATOM 1330 C C . VAL A 1 178 ? 8.752 49.360 24.537 1.00 41.70 473 VAL A C 1
ATOM 1331 O O . VAL A 1 178 ? 9.307 50.456 24.540 1.00 41.73 473 VAL A O 1
ATOM 1335 N N . ALA A 1 179 ? 8.570 48.644 25.641 1.00 42.15 474 ALA A N 1
ATOM 1336 C CA . ALA A 1 179 ? 9.022 49.128 26.938 1.00 42.67 474 ALA A CA 1
ATOM 1337 C C . ALA A 1 179 ? 10.543 49.198 27.008 1.00 41.84 474 ALA A C 1
ATOM 1338 O O . ALA A 1 179 ? 11.230 48.210 26.754 1.00 41.09 474 ALA A O 1
ATOM 1340 N N . ASP A 1 180 ? 11.063 50.371 27.352 1.00 42.04 475 ASP A N 1
ATOM 1341 C CA . ASP A 1 180 ? 12.498 50.540 27.531 1.00 41.40 475 ASP A CA 1
ATOM 1342 C C . ASP A 1 180 ? 12.987 49.720 28.716 1.00 41.52 475 ASP A C 1
ATOM 1343 O O . ASP A 1 180 ? 12.232 49.445 29.647 1.00 42.34 475 ASP A O 1
ATOM 1348 N N . MET A 1 181 ? 14.253 49.325 28.673 1.00 40.78 476 MET A N 1
ATOM 1349 C CA . MET A 1 181 ? 14.848 48.564 29.760 1.00 40.91 476 MET A CA 1
ATOM 1350 C C . MET A 1 181 ? 15.134 49.466 30.953 1.00 41.58 476 MET A C 1
ATOM 1351 O O . MET A 1 181 ? 15.072 50.689 30.847 1.00 41.82 476 MET A O 1
ATOM 1356 N N . SER A 1 182 ? 15.457 48.854 32.086 1.00 41.94 477 SER A N 1
ATOM 1357 C CA . SER A 1 182 ? 15.726 49.594 33.312 1.00 42.64 477 SER A CA 1
ATOM 1358 C C . SER A 1 182 ? 17.000 50.427 33.221 1.00 42.14 477 SER A C 1
ATOM 1359 O O . SER A 1 182 ? 17.226 51.319 34.036 1.00 42.68 477 SER A O 1
ATOM 1362 N N . THR A 1 183 ? 17.830 50.131 32.228 1.00 41.19 478 THR A N 1
ATOM 1363 C CA . THR A 1 183 ? 19.107 50.812 32.077 1.00 40.74 478 THR A CA 1
ATOM 1364 C C . THR A 1 183 ? 19.628 50.672 30.652 1.00 39.82 478 THR A C 1
ATOM 1365 O O . THR A 1 183 ? 19.103 49.884 29.869 1.00 39.47 478 THR A O 1
ATOM 1369 N N . ARG A 1 184 ? 20.656 51.444 30.319 1.00 39.50 479 ARG A N 1
ATOM 1370 C CA . ARG A 1 184 ? 21.255 51.381 28.991 1.00 38.73 479 ARG A CA 1
ATOM 1371 C C . ARG A 1 184 ? 22.175 50.175 28.872 1.00 38.15 479 ARG A C 1
ATOM 1372 O O . ARG A 1 184 ? 23.133 50.037 29.630 1.00 38.21 479 ARG A O 1
ATOM 1380 N N . ARG A 1 185 ? 21.877 49.300 27.919 1.00 37.66 480 ARG A N 1
ATOM 1381 C CA . ARG A 1 185 ? 22.671 48.097 27.723 1.00 37.19 480 ARG A CA 1
ATOM 1382 C C . ARG A 1 185 ? 23.144 47.966 26.283 1.00 36.50 480 ARG A C 1
ATOM 1383 O O . ARG A 1 185 ? 22.353 47.717 25.377 1.00 36.27 480 ARG A O 1
ATOM 1391 N N . SER A 1 186 ? 24.442 48.141 26.081 1.00 36.23 481 SER A N 1
ATOM 1392 C CA . SER A 1 186 ? 25.053 47.872 24.791 1.00 35.65 481 SER A CA 1
ATOM 1393 C C . SER A 1 186 ? 25.771 46.535 24.862 1.00 35.42 481 SER A C 1
ATOM 1394 O O . SER A 1 186 ? 26.339 46.191 25.894 1.00 35.70 481 SER A O 1
ATOM 1397 N N . GLY A 1 187 ? 25.735 45.780 23.770 1.00 34.98 482 GLY A N 1
ATOM 1398 C CA . GLY A 1 187 ? 26.394 44.489 23.719 1.00 34.83 482 GLY A CA 1
ATOM 1399 C C . GLY A 1 187 ? 25.874 43.524 24.764 1.00 35.21 482 GLY A C 1
ATOM 1400 O O . GLY A 1 187 ? 26.635 42.744 25.335 1.00 35.39 482 GLY A O 1
ATOM 1401 N N . ALA A 1 188 ? 24.571 43.577 25.018 1.00 35.43 483 ALA A N 1
ATOM 1402 C CA . ALA A 1 188 ? 23.958 42.711 26.015 1.00 35.93 483 ALA A CA 1
ATOM 1403 C C . ALA A 1 188 ? 23.740 41.313 25.464 1.00 35.79 483 ALA A C 1
ATOM 1404 O O . ALA A 1 188 ? 23.573 41.130 24.261 1.00 35.31 483 ALA A O 1
ATOM 1406 N N . GLY A 1 189 ? 23.752 40.326 26.352 1.00 36.28 484 GLY A N 1
ATOM 1407 C CA . GLY A 1 189 ? 23.482 38.956 25.966 1.00 36.32 484 GLY A CA 1
ATOM 1408 C C . GLY A 1 189 ? 21.991 38.696 25.959 1.00 36.58 484 GLY A C 1
ATOM 1409 O O . GLY A 1 189 ? 21.351 38.708 27.007 1.00 37.23 484 GLY A O 1
ATOM 1410 N N . VAL A 1 190 ? 21.436 38.466 24.775 1.00 36.13 485 VAL A N 1
ATOM 1411 C CA . VAL A 1 190 ? 19.993 38.339 24.623 1.00 36.36 485 VAL A CA 1
ATOM 1412 C C . VAL A 1 190 ? 19.579 36.924 24.238 1.00 36.49 485 VAL A C 1
ATOM 1413 O O . VAL A 1 190 ? 20.103 36.347 23.286 1.00 36.02 485 VAL A O 1
ATOM 1417 N N . GLY A 1 191 ? 18.634 36.372 24.989 1.00 37.20 486 GLY A N 1
ATOM 1418 C CA . GLY A 1 191 ? 18.123 35.042 24.725 1.00 37.48 486 GLY A CA 1
ATOM 1419 C C . GLY A 1 191 ? 16.668 34.913 25.126 1.00 38.13 486 GLY A C 1
ATOM 1420 O O . GLY A 1 191 ? 16.105 35.808 25.752 1.00 38.46 486 GLY A O 1
ATOM 1421 N N . VAL A 1 192 ? 16.058 33.792 24.763 1.00 38.40 487 VAL A N 1
ATOM 1422 C CA . VAL A 1 192 ? 14.657 33.550 25.069 1.00 39.10 487 VAL A CA 1
ATOM 1423 C C . VAL A 1 192 ? 14.484 32.234 25.818 1.00 40.04 487 VAL A C 1
ATOM 1424 O O . VAL A 1 192 ? 15.025 31.207 25.416 1.00 39.96 487 VAL A O 1
ATOM 1428 N N . LEU A 1 193 ? 13.732 32.270 26.912 1.00 41.01 488 LEU A N 1
ATOM 1429 C CA . LEU A 1 193 ? 13.489 31.074 27.707 1.00 42.09 488 LEU A CA 1
ATOM 1430 C C . LEU A 1 193 ? 12.066 31.068 28.257 1.00 43.07 488 LEU A C 1
ATOM 1431 O O . LEU A 1 193 ? 11.674 31.972 28.996 1.00 43.44 488 LEU A O 1
ATOM 1436 N N . SER A 1 194 ? 11.304 30.042 27.881 1.00 43.54 489 SER A N 1
ATOM 1437 C CA . SER A 1 194 ? 9.909 29.885 28.291 1.00 44.57 489 SER A CA 1
ATOM 1438 C C . SER A 1 194 ? 9.060 31.094 27.918 1.00 44.23 489 SER A C 1
ATOM 1439 O O . SER A 1 194 ? 8.287 31.593 28.733 1.00 45.08 489 SER A O 1
ATOM 1442 N N . GLY A 1 195 ? 9.212 31.563 26.685 1.00 43.09 490 GLY A N 1
ATOM 1443 C CA . GLY A 1 195 ? 8.419 32.672 26.186 1.00 42.79 490 GLY A CA 1
ATOM 1444 C C . GLY A 1 195 ? 8.790 34.014 26.787 1.00 42.65 490 GLY A C 1
ATOM 1445 O O . GLY A 1 195 ? 8.085 35.004 26.595 1.00 42.66 490 GLY A O 1
ATOM 1446 N N . GLN A 1 196 ? 9.900 34.050 27.514 1.00 42.57 491 GLN A N 1
ATOM 1447 C CA . GLN A 1 196 ? 10.365 35.281 28.137 1.00 42.46 491 GLN A CA 1
ATOM 1448 C C . GLN A 1 196 ? 11.669 35.760 27.502 1.00 41.29 491 GLN A C 1
ATOM 1449 O O . GLN A 1 196 ? 12.590 34.974 27.286 1.00 40.92 491 GLN A O 1
ATOM 1455 N N . LEU A 1 197 ? 11.735 37.054 27.203 1.00 40.81 492 LEU A N 1
ATOM 1456 C CA . LEU A 1 197 ? 12.911 37.648 26.573 1.00 39.80 492 LEU A CA 1
ATOM 1457 C C . LEU A 1 197 ? 13.910 38.147 27.612 1.00 39.94 492 LEU A C 1
ATOM 1458 O O . LEU A 1 197 ? 13.593 39.014 28.426 1.00 40.46 492 LEU A O 1
ATOM 1463 N N . TYR A 1 198 ? 15.121 37.604 27.574 1.00 39.53 493 TYR A N 1
ATOM 1464 C CA . TYR A 1 198 ? 16.143 37.955 28.551 1.00 39.68 493 TYR A CA 1
ATOM 1465 C C . TYR A 1 198 ? 17.194 38.899 27.980 1.00 38.83 493 TYR A C 1
ATOM 1466 O O . TYR A 1 198 ? 17.643 38.735 26.849 1.00 38.07 493 TYR A O 1
ATOM 1475 N N . ALA A 1 199 ? 17.576 39.891 28.776 1.00 39.03 494 ALA A N 1
ATOM 1476 C CA . ALA A 1 199 ? 18.657 40.798 28.418 1.00 38.39 494 ALA A CA 1
ATOM 1477 C C . ALA A 1 199 ? 19.742 40.735 29.486 1.00 38.68 494 ALA A C 1
ATOM 1478 O O . ALA A 1 199 ? 19.617 41.351 30.543 1.00 39.25 494 ALA A O 1
ATOM 1480 N N . THR A 1 200 ? 20.802 39.984 29.206 1.00 38.34 495 THR A N 1
ATOM 1481 C CA . THR A 1 200 ? 21.835 39.723 30.200 1.00 38.70 495 THR A CA 1
ATOM 1482 C C . THR A 1 200 ? 23.083 40.567 29.990 1.00 38.19 495 THR A C 1
ATOM 1483 O O . THR A 1 200 ? 23.552 40.735 28.866 1.00 37.49 495 THR A O 1
ATOM 1487 N N . GLY A 1 201 ? 23.618 41.090 31.087 1.00 38.62 496 GLY A N 1
ATOM 1488 C CA . GLY A 1 201 ? 24.863 41.831 31.055 1.00 38.29 496 GLY A CA 1
ATOM 1489 C C . GLY A 1 201 ? 24.773 43.119 30.270 1.00 37.77 496 GLY A C 1
ATOM 1490 O O . GLY A 1 201 ? 23.895 43.942 30.510 1.00 38.00 496 GLY A O 1
ATOM 1491 N N . GLY A 1 202 ? 25.691 43.292 29.328 1.00 37.17 497 GLY A N 1
ATOM 1492 C CA . GLY A 1 202 ? 25.741 44.502 28.532 1.00 36.76 497 GLY A CA 1
ATOM 1493 C C . GLY A 1 202 ? 26.609 45.557 29.180 1.00 36.95 497 GLY A C 1
ATOM 1494 O O . GLY A 1 202 ? 27.178 45.335 30.247 1.00 37.37 497 GLY A O 1
ATOM 1495 N N . HIS A 1 203 ? 26.708 46.713 28.535 1.00 36.72 498 HIS A N 1
ATOM 1496 C CA . HIS A 1 203 ? 27.542 47.785 29.050 1.00 36.93 498 HIS A CA 1
ATOM 1497 C C . HIS A 1 203 ? 27.059 49.153 28.591 1.00 36.96 498 HIS A C 1
ATOM 1498 O O . HIS A 1 203 ? 26.304 49.267 27.630 1.00 36.71 498 HIS A O 1
ATOM 1505 N N . ASP A 1 204 ? 27.489 50.188 29.303 1.00 37.35 499 ASP A N 1
ATOM 1506 C CA . ASP A 1 204 ? 27.308 51.563 28.862 1.00 37.48 499 ASP A CA 1
ATOM 1507 C C . ASP A 1 204 ? 28.643 52.270 28.999 1.00 37.56 499 ASP A C 1
ATOM 1508 O O . ASP A 1 204 ? 28.991 52.754 30.072 1.00 38.01 499 ASP A O 1
ATOM 1513 N N . GLY A 1 205 ? 29.393 52.319 27.906 1.00 37.17 500 GLY A N 1
ATOM 1514 C CA . GLY A 1 205 ? 30.748 52.823 27.953 1.00 37.26 500 GLY A CA 1
ATOM 1515 C C . GLY A 1 205 ? 31.629 51.821 28.668 1.00 37.23 500 GLY A C 1
ATOM 1516 O O . GLY A 1 205 ? 31.599 50.631 28.352 1.00 36.90 500 GLY A O 1
ATOM 1517 N N . PRO A 1 206 ? 32.417 52.293 29.643 1.00 37.63 501 PRO A N 1
ATOM 1518 C CA . PRO A 1 206 ? 33.350 51.450 30.393 1.00 37.73 501 PRO A CA 1
ATOM 1519 C C . PRO A 1 206 ? 32.694 50.618 31.490 1.00 37.97 501 PRO A C 1
ATOM 1520 O O . PRO A 1 206 ? 33.369 49.794 32.104 1.00 38.12 501 PRO A O 1
ATOM 1524 N N . LEU A 1 207 ? 31.406 50.826 31.736 1.00 38.10 502 LEU A N 1
ATOM 1525 C CA . LEU A 1 207 ? 30.716 50.108 32.804 1.00 38.45 502 LEU A CA 1
ATOM 1526 C C . LEU A 1 207 ? 30.058 48.826 32.307 1.00 38.16 502 LEU A C 1
ATOM 1527 O O . LEU A 1 207 ? 29.140 48.870 31.499 1.00 37.89 502 LEU A O 1
ATOM 1532 N N . VAL A 1 208 ? 30.528 47.687 32.802 1.00 38.29 503 VAL A N 1
ATOM 1533 C CA . VAL A 1 208 ? 29.972 46.396 32.415 1.00 38.13 503 VAL A CA 1
ATOM 1534 C C . VAL A 1 208 ? 29.092 45.838 33.529 1.00 38.73 503 VAL A C 1
ATOM 1535 O O . VAL A 1 208 ? 29.517 45.756 34.679 1.00 39.28 503 VAL A O 1
ATOM 1539 N N . ARG A 1 209 ? 27.869 45.450 33.181 1.00 38.69 504 ARG A N 1
ATOM 1540 C CA . ARG A 1 209 ? 26.883 45.035 34.173 1.00 39.36 504 ARG A CA 1
ATOM 1541 C C . ARG A 1 209 ? 26.801 43.523 34.318 1.00 39.58 504 ARG A C 1
ATOM 1542 O O . ARG A 1 209 ? 27.096 42.786 33.381 1.00 39.11 504 ARG A O 1
ATOM 1550 N N . LYS A 1 210 ? 26.396 43.064 35.497 1.00 40.37 505 LYS A N 1
ATOM 1551 C CA . LYS A 1 210 ? 26.130 41.646 35.704 1.00 40.78 505 LYS A CA 1
ATOM 1552 C C . LYS A 1 210 ? 24.659 41.432 36.025 1.00 41.29 505 LYS A C 1
ATOM 1553 O O . LYS A 1 210 ? 24.211 40.304 36.217 1.00 41.75 505 LYS A O 1
ATOM 1559 N N . SER A 1 211 ? 23.913 42.531 36.077 1.00 41.31 506 SER A N 1
ATOM 1560 C CA . SER A 1 211 ? 22.480 42.483 36.329 1.00 41.85 506 SER A CA 1
ATOM 1561 C C . SER A 1 211 ? 21.728 41.959 35.113 1.00 41.35 506 SER A C 1
ATOM 1562 O O . SER A 1 211 ? 22.164 42.141 33.977 1.00 40.49 506 SER A O 1
ATOM 1565 N N . VAL A 1 212 ? 20.596 41.305 35.359 1.00 41.95 507 VAL A N 1
ATOM 1566 C CA . VAL A 1 212 ? 19.769 40.759 34.289 1.00 41.60 507 VAL A CA 1
ATOM 1567 C C . VAL A 1 212 ? 18.297 41.114 34.487 1.00 42.19 507 VAL A C 1
ATOM 1568 O O . VAL A 1 212 ? 17.762 40.985 35.587 1.00 43.18 507 VAL A O 1
ATOM 1572 N N . GLU A 1 213 ? 17.649 41.567 33.419 1.00 41.67 508 GLU A N 1
ATOM 1573 C CA . GLU A 1 213 ? 16.216 41.830 33.446 1.00 42.24 508 GLU A CA 1
ATOM 1574 C C . GLU A 1 213 ? 15.514 41.076 32.319 1.00 41.87 508 GLU A C 1
ATOM 1575 O O . GLU A 1 213 ? 16.114 40.786 31.286 1.00 40.99 508 GLU A O 1
ATOM 1581 N N . VAL A 1 214 ? 14.240 40.762 32.524 1.00 42.62 509 VAL A N 1
ATOM 1582 C CA . VAL A 1 214 ? 13.500 39.932 31.584 1.00 42.43 509 VAL A CA 1
ATOM 1583 C C . VAL A 1 214 ? 12.198 40.604 31.156 1.00 42.71 509 VAL A C 1
ATOM 1584 O O . VAL A 1 214 ? 11.502 41.209 31.968 1.00 43.57 509 VAL A O 1
ATOM 1588 N N . TYR A 1 215 ? 11.887 40.500 29.867 1.00 42.02 510 TYR A N 1
ATOM 1589 C CA . TYR A 1 215 ? 10.722 41.155 29.283 1.00 42.21 510 TYR A CA 1
ATOM 1590 C C . TYR A 1 215 ? 9.555 40.198 29.091 1.00 42.78 510 TYR A C 1
ATOM 1591 O O . TYR A 1 215 ? 9.726 39.084 28.596 1.00 42.46 510 TYR A O 1
ATOM 1600 N N . ASP A 1 216 ? 8.366 40.643 29.485 1.00 43.71 511 ASP A N 1
ATOM 1601 C CA . ASP A 1 216 ? 7.148 39.878 29.254 1.00 44.35 511 ASP A CA 1
ATOM 1602 C C . ASP A 1 216 ? 6.323 40.533 28.150 1.00 44.09 511 ASP A C 1
ATOM 1603 O O . ASP A 1 216 ? 5.764 41.613 28.342 1.00 44.57 511 ASP A O 1
ATOM 1608 N N . PRO A 1 217 ? 6.249 39.874 26.985 1.00 43.39 512 PRO A N 1
ATOM 1609 C CA . PRO A 1 217 ? 5.562 40.405 25.802 1.00 43.05 512 PRO A CA 1
ATOM 1610 C C . PRO A 1 217 ? 4.079 40.671 26.038 1.00 44.20 512 PRO A C 1
ATOM 1611 O O . PRO A 1 217 ? 3.529 41.601 25.453 1.00 44.23 512 PRO A O 1
ATOM 1615 N N . GLY A 1 218 ? 3.447 39.866 26.884 1.00 45.21 513 GLY A N 1
ATOM 1616 C CA . GLY A 1 218 ? 2.038 40.038 27.181 1.00 46.45 513 GLY A CA 1
ATOM 1617 C C . GLY A 1 218 ? 1.737 41.333 27.912 1.00 47.20 513 GLY A C 1
ATOM 1618 O O . GLY A 1 218 ? 0.779 42.033 27.586 1.00 47.76 513 GLY A O 1
ATOM 1619 N N . THR A 1 219 ? 2.569 41.659 28.896 1.00 47.26 514 THR A N 1
ATOM 1620 C CA . THR A 1 219 ? 2.330 42.813 29.756 1.00 48.09 514 THR A CA 1
ATOM 1621 C C . THR A 1 219 ? 3.129 44.047 29.347 1.00 47.27 514 THR A C 1
ATOM 1622 O O . THR A 1 219 ? 2.874 45.142 29.848 1.00 47.94 514 THR A O 1
ATOM 1626 N N . ASN A 1 220 ? 4.088 43.859 28.442 1.00 45.93 515 ASN A N 1
ATOM 1627 C CA . ASN A 1 220 ? 4.981 44.929 27.992 1.00 45.11 515 ASN A CA 1
ATOM 1628 C C . ASN A 1 220 ? 5.753 45.551 29.154 1.00 45.39 515 ASN A C 1
ATOM 1629 O O . ASN A 1 220 ? 5.878 46.771 29.251 1.00 45.55 515 ASN A O 1
ATOM 1634 N N . THR A 1 221 ? 6.263 44.702 30.041 1.00 45.51 516 THR A N 1
ATOM 1635 C CA . THR A 1 221 ? 6.995 45.174 31.209 1.00 45.83 516 THR A CA 1
ATOM 1636 C C . THR A 1 221 ? 8.282 44.392 31.425 1.00 45.07 516 THR A C 1
ATOM 1637 O O . THR A 1 221 ? 8.332 43.181 31.202 1.00 44.85 516 THR A O 1
ATOM 1641 N N . TRP A 1 222 ? 9.321 45.096 31.862 1.00 44.74 517 TRP A N 1
ATOM 1642 C CA . TRP A 1 222 ? 10.573 44.462 32.250 1.00 44.21 517 TRP A CA 1
ATOM 1643 C C . TRP A 1 222 ? 10.607 44.257 33.755 1.00 45.21 517 TRP A C 1
ATOM 1644 O O . TRP A 1 222 ? 10.217 45.143 34.513 1.00 46.01 517 TRP A O 1
ATOM 1655 N N . LYS A 1 223 ? 11.071 43.091 34.189 1.00 45.26 518 LYS A N 1
ATOM 1656 C CA . LYS A 1 223 ? 11.284 42.845 35.609 1.00 46.19 518 LYS A CA 1
ATOM 1657 C C . LYS A 1 223 ? 12.685 42.298 35.823 1.00 45.59 518 LYS A C 1
ATOM 1658 O O . LYS A 1 223 ? 13.256 41.679 34.930 1.00 44.69 518 LYS A O 1
ATOM 1663 N N . GLN A 1 224 ? 13.239 42.529 37.006 1.00 46.15 519 GLN A N 1
ATOM 1664 C CA . GLN A 1 224 ? 14.614 42.140 37.285 1.00 45.68 519 GLN A CA 1
ATOM 1665 C C . GLN A 1 224 ? 14.697 40.743 37.888 1.00 46.31 519 GLN A C 1
ATOM 1666 O O . GLN A 1 224 ? 13.832 40.339 38.662 1.00 47.46 519 GLN A O 1
ATOM 1670 N N . VAL A 1 225 ? 15.738 40.006 37.517 1.00 45.66 520 VAL A N 1
ATOM 1671 C CA . VAL A 1 225 ? 16.018 38.712 38.125 1.00 46.31 520 VAL A CA 1
ATOM 1672 C C . VAL A 1 225 ? 17.380 38.744 38.807 1.00 46.24 520 VAL A C 1
ATOM 1673 O O . VAL A 1 225 ? 17.930 39.816 39.058 1.00 45.93 520 VAL A O 1
ATOM 1677 N N . ALA A 1 226 ? 17.924 37.569 39.103 1.00 46.60 521 ALA A N 1
ATOM 1678 C CA . ALA A 1 226 ? 19.200 37.474 39.800 1.00 46.70 521 ALA A CA 1
ATOM 1679 C C . ALA A 1 226 ? 20.370 37.897 38.915 1.00 45.43 521 ALA A C 1
ATOM 1680 O O . ALA A 1 226 ? 20.408 37.587 37.725 1.00 44.60 521 ALA A O 1
ATOM 1682 N N . ASP A 1 227 ? 21.321 38.611 39.511 1.00 45.35 522 ASP A N 1
ATOM 1683 C CA . ASP A 1 227 ? 22.541 39.008 38.819 1.00 44.34 522 ASP A CA 1
ATOM 1684 C C . ASP A 1 227 ? 23.372 37.793 38.443 1.00 44.22 522 ASP A C 1
ATOM 1685 O O . ASP A 1 227 ? 23.361 36.784 39.146 1.00 45.12 522 ASP A O 1
ATOM 1690 N N . MET A 1 228 ? 24.095 37.892 37.334 1.00 43.21 523 MET A N 1
ATOM 1691 C CA . MET A 1 228 ? 25.037 36.849 36.961 1.00 43.12 523 MET A CA 1
ATOM 1692 C C . MET A 1 228 ? 26.172 36.818 37.970 1.00 43.65 523 MET A C 1
ATOM 1693 O O . MET A 1 228 ? 26.331 37.745 38.763 1.00 43.85 523 MET A O 1
ATOM 1698 N N . ASN A 1 229 ? 26.963 35.754 37.943 1.00 43.94 524 ASN A N 1
ATOM 1699 C CA . ASN A 1 229 ? 28.091 35.649 38.851 1.00 44.51 524 ASN A CA 1
ATOM 1700 C C . ASN A 1 229 ? 29.178 36.652 38.497 1.00 43.73 524 ASN A C 1
ATOM 1701 O O . ASN A 1 229 ? 29.987 37.025 39.344 1.00 44.11 524 ASN A O 1
ATOM 1706 N N . MET A 1 230 ? 29.184 37.097 37.245 1.00 42.70 525 MET A N 1
ATOM 1707 C CA . MET A 1 230 ? 30.215 38.008 36.765 1.00 42.00 525 MET A CA 1
ATOM 1708 C C . MET A 1 230 ? 29.698 39.012 35.742 1.00 41.06 525 MET A C 1
ATOM 1709 O O . MET A 1 230 ? 28.760 38.734 35.000 1.00 40.74 525 MET A O 1
ATOM 1714 N N . CYS A 1 231 ? 30.328 40.182 35.714 1.00 40.68 526 CYS A N 1
ATOM 1715 C CA . CYS A 1 231 ? 30.006 41.214 34.739 1.00 39.89 526 CYS A CA 1
ATOM 1716 C C . CYS A 1 231 ? 30.423 40.762 33.351 1.00 39.21 526 CYS A C 1
ATOM 1717 O O . CYS A 1 231 ? 31.594 40.475 33.114 1.00 39.15 526 CYS A O 1
ATOM 1720 N N . ARG A 1 232 ? 29.467 40.695 32.434 1.00 38.76 527 ARG A N 1
ATOM 1721 C CA . ARG A 1 232 ? 29.759 40.250 31.080 1.00 38.15 527 ARG A CA 1
ATOM 1722 C C . ARG A 1 232 ? 29.176 41.186 30.033 1.00 37.48 527 ARG A C 1
ATOM 1723 O O . ARG A 1 232 ? 28.046 41.650 30.158 1.00 37.51 527 ARG A O 1
ATOM 1731 N N . ARG A 1 233 ? 29.960 41.465 29.002 1.00 36.96 528 ARG A N 1
ATOM 1732 C CA . ARG A 1 233 ? 29.455 42.150 27.824 1.00 36.36 528 ARG A CA 1
ATOM 1733 C C . ARG A 1 233 ? 29.919 41.377 26.601 1.00 35.96 528 ARG A C 1
ATOM 1734 O O . ARG A 1 233 ? 30.915 40.661 26.666 1.00 36.12 528 ARG A O 1
ATOM 1742 N N . ASN A 1 234 ? 29.185 41.508 25.502 1.00 35.49 529 ASN A N 1
ATOM 1743 C CA . ASN A 1 234 ? 29.539 40.854 24.247 1.00 35.11 529 ASN A CA 1
ATOM 1744 C C . ASN A 1 234 ? 29.674 39.341 24.383 1.00 35.36 529 ASN A C 1
ATOM 1745 O O . ASN A 1 234 ? 30.531 38.728 23.755 1.00 35.30 529 ASN A O 1
ATOM 1750 N N . ALA A 1 235 ? 28.822 38.745 25.207 1.00 35.75 530 ALA A N 1
ATOM 1751 C CA . ALA A 1 235 ? 28.859 37.305 25.429 1.00 36.15 530 ALA A CA 1
ATOM 1752 C C . ALA A 1 235 ? 27.924 36.566 24.478 1.00 35.89 530 ALA A C 1
ATOM 1753 O O . ALA A 1 235 ? 27.017 37.157 23.898 1.00 35.49 530 ALA A O 1
ATOM 1755 N N . GLY A 1 236 ? 28.156 35.268 24.321 1.00 36.17 531 GLY A N 1
ATOM 1756 C CA . GLY A 1 236 ? 27.293 34.436 23.506 1.00 36.03 531 GLY A CA 1
ATOM 1757 C C . GLY A 1 236 ? 26.176 33.846 24.340 1.00 36.59 531 GLY A C 1
ATOM 1758 O O . GLY A 1 236 ? 26.396 33.414 25.470 1.00 37.29 531 GLY A O 1
ATOM 1759 N N . VAL A 1 237 ? 24.970 33.828 23.785 1.00 36.36 532 VAL A N 1
ATOM 1760 C CA . VAL A 1 237 ? 23.807 33.360 24.523 1.00 36.94 532 VAL A CA 1
ATOM 1761 C C . VAL A 1 237 ? 22.971 32.371 23.721 1.00 36.94 532 VAL A C 1
ATOM 1762 O O . VAL A 1 237 ? 22.626 32.625 22.569 1.00 36.31 532 VAL A O 1
ATOM 1766 N N . CYS A 1 238 ? 22.657 31.238 24.338 1.00 37.72 533 CYS A N 1
ATOM 1767 C CA . CYS A 1 238 ? 21.715 30.289 23.765 1.00 37.89 533 CYS A CA 1
ATOM 1768 C C . CYS A 1 238 ? 21.031 29.520 24.884 1.00 38.95 533 CYS A C 1
ATOM 1769 O O . CYS A 1 238 ? 21.572 29.396 25.980 1.00 39.59 533 CYS A O 1
ATOM 1772 N N . ALA A 1 239 ? 19.838 29.008 24.609 1.00 39.20 534 ALA A N 1
ATOM 1773 C CA . ALA A 1 239 ? 19.067 28.302 25.622 1.00 40.31 534 ALA A CA 1
ATOM 1774 C C . ALA A 1 239 ? 18.799 26.865 25.204 1.00 40.83 534 ALA A C 1
ATOM 1775 O O . ALA A 1 239 ? 18.573 26.585 24.028 1.00 40.28 534 ALA A O 1
ATOM 1777 N N . VAL A 1 240 ? 18.827 25.960 26.176 1.00 41.97 535 VAL A N 1
ATOM 1778 C CA . VAL A 1 240 ? 18.560 24.551 25.919 1.00 42.70 535 VAL A CA 1
ATOM 1779 C C . VAL A 1 240 ? 18.124 23.835 27.197 1.00 44.15 535 VAL A C 1
ATOM 1780 O O . VAL A 1 240 ? 18.745 23.990 28.250 1.00 44.69 535 VAL A O 1
ATOM 1784 N N . ASN A 1 241 ? 17.041 23.069 27.091 1.00 44.83 536 ASN A N 1
ATOM 1785 C CA . ASN A 1 241 ? 16.498 22.300 28.209 1.00 46.36 536 ASN A CA 1
ATOM 1786 C C . ASN A 1 241 ? 16.135 23.170 29.408 1.00 46.79 536 ASN A C 1
ATOM 1787 O O . ASN A 1 241 ? 16.504 22.866 30.541 1.00 47.81 536 ASN A O 1
ATOM 1792 N N . GLY A 1 242 ? 15.415 24.257 29.151 1.00 46.06 537 GLY A N 1
ATOM 1793 C CA . GLY A 1 242 ? 14.918 25.115 30.212 1.00 46.51 537 GLY A CA 1
ATOM 1794 C C . GLY A 1 242 ? 15.980 25.934 30.921 1.00 46.22 537 GLY A C 1
ATOM 1795 O O . GLY A 1 242 ? 15.703 26.575 31.935 1.00 46.73 537 GLY A O 1
ATOM 1796 N N . LEU A 1 243 ? 17.198 25.917 30.389 1.00 45.44 538 LEU A N 1
ATOM 1797 C CA . LEU A 1 243 ? 18.295 26.681 30.970 1.00 45.13 538 LEU A CA 1
ATOM 1798 C C . LEU A 1 243 ? 18.885 27.656 29.958 1.00 43.65 538 LEU A C 1
ATOM 1799 O O . LEU A 1 243 ? 19.112 27.303 28.802 1.00 42.96 538 LEU A O 1
ATOM 1804 N N . LEU A 1 244 ? 19.129 28.886 30.399 1.00 43.24 539 LEU A N 1
ATOM 1805 C CA . LEU A 1 244 ? 19.722 29.899 29.538 1.00 41.98 539 LEU A CA 1
ATOM 1806 C C . LEU A 1 244 ? 21.217 30.011 29.789 1.00 41.79 539 LEU A C 1
ATOM 1807 O O . LEU A 1 244 ? 21.643 30.437 30.859 1.00 42.23 539 LEU A O 1
ATOM 1812 N N . TYR A 1 245 ? 22.011 29.634 28.794 1.00 41.18 540 TYR A N 1
ATOM 1813 C CA . TYR A 1 245 ? 23.460 29.636 28.930 1.00 41.08 540 TYR A CA 1
ATOM 1814 C C . TYR A 1 245 ? 24.088 30.925 28.412 1.00 40.07 540 TYR A C 1
ATOM 1815 O O . TYR A 1 245 ? 23.744 31.410 27.335 1.00 39.24 540 TYR A O 1
ATOM 1824 N N . VAL A 1 246 ? 25.008 31.477 29.194 1.00 40.21 541 VAL A N 1
ATOM 1825 C CA . VAL A 1 246 ? 25.773 32.646 28.783 1.00 39.40 541 VAL A CA 1
ATOM 1826 C C . VAL A 1 246 ? 27.244 32.274 28.661 1.00 39.44 541 VAL A C 1
ATOM 1827 O O . VAL A 1 246 ? 27.846 31.782 29.613 1.00 40.21 541 VAL A O 1
ATOM 1831 N N . VAL A 1 247 ? 27.820 32.509 27.488 1.00 38.69 542 VAL A N 1
ATOM 1832 C CA . VAL A 1 247 ? 29.171 32.042 27.204 1.00 38.79 542 VAL A CA 1
ATOM 1833 C C . VAL A 1 247 ? 30.165 33.173 26.954 1.00 38.25 542 VAL A C 1
ATOM 1834 O O . VAL A 1 247 ? 29.950 34.024 26.093 1.00 37.49 542 VAL A O 1
ATOM 1838 N N . GLY A 1 248 ? 31.253 33.168 27.717 1.00 38.73 543 GLY A N 1
ATOM 1839 C CA . GLY A 1 248 ? 32.359 34.079 27.492 1.00 38.39 543 GLY A CA 1
ATOM 1840 C C . GLY A 1 248 ? 32.038 35.547 27.672 1.00 37.90 543 GLY A C 1
ATOM 1841 O O . GLY A 1 248 ? 31.407 35.943 28.648 1.00 38.17 543 GLY A O 1
ATOM 1842 N N . GLY A 1 249 ? 32.481 36.358 26.718 1.00 37.26 544 GLY A N 1
ATOM 1843 C CA . GLY A 1 249 ? 32.332 37.796 26.807 1.00 36.88 544 GLY A CA 1
ATOM 1844 C C . GLY A 1 249 ? 33.578 38.415 27.402 1.00 37.14 544 GLY A C 1
ATOM 1845 O O . GLY A 1 249 ? 34.649 37.813 27.369 1.00 37.46 544 GLY A O 1
ATOM 1846 N N . ASP A 1 250 ? 33.445 39.616 27.950 1.00 37.07 545 ASP A N 1
ATOM 1847 C CA . ASP A 1 250 ? 34.570 40.279 28.592 1.00 37.36 545 ASP A CA 1
ATOM 1848 C C . ASP A 1 250 ? 34.095 41.270 29.641 1.00 37.54 545 ASP A C 1
ATOM 1849 O O . ASP A 1 250 ? 32.953 41.717 29.608 1.00 37.33 545 ASP A O 1
ATOM 1854 N N . ASP A 1 251 ? 34.976 41.611 30.573 1.00 37.98 546 ASP A N 1
ATOM 1855 C CA . ASP A 1 251 ? 34.641 42.568 31.617 1.00 38.23 546 ASP A CA 1
ATOM 1856 C C . ASP A 1 251 ? 35.137 43.961 31.263 1.00 37.96 546 ASP A C 1
ATOM 1857 O O . ASP A 1 251 ? 35.411 44.772 32.144 1.00 38.27 546 ASP A O 1
ATOM 1862 N N . GLY A 1 252 ? 35.254 44.230 29.967 1.00 37.43 547 GLY A N 1
ATOM 1863 C CA . GLY A 1 252 ? 35.717 45.520 29.493 1.00 37.25 547 GLY A CA 1
ATOM 1864 C C . GLY A 1 252 ? 37.222 45.558 29.326 1.00 37.44 547 GLY A C 1
ATOM 1865 O O . GLY A 1 252 ? 37.763 46.459 28.687 1.00 37.33 547 GLY A O 1
ATOM 1866 N N . SER A 1 253 ? 37.900 44.569 29.901 1.00 37.84 548 SER A N 1
ATOM 1867 C CA . SER A 1 253 ? 39.354 44.506 29.851 1.00 38.16 548 SER A CA 1
ATOM 1868 C C . SER A 1 253 ? 39.842 43.138 29.390 1.00 38.30 548 SER A C 1
ATOM 1869 O O . SER A 1 253 ? 40.655 43.035 28.473 1.00 38.26 548 SER A O 1
ATOM 1872 N N . CYS A 1 254 ? 39.337 42.090 30.030 1.00 38.55 549 CYS A N 1
ATOM 1873 C CA . CYS A 1 254 ? 39.777 40.733 29.736 1.00 38.84 549 CYS A CA 1
ATOM 1874 C C . CYS A 1 254 ? 38.641 39.860 29.228 1.00 38.55 549 CYS A C 1
ATOM 1875 O O . CYS A 1 254 ? 37.534 39.901 29.755 1.00 38.47 549 CYS A O 1
ATOM 1878 N N . ASN A 1 255 ? 38.926 39.067 28.203 1.00 38.44 550 ASN A N 1
ATOM 1879 C CA . ASN A 1 255 ? 37.963 38.105 27.696 1.00 38.25 550 ASN A CA 1
ATOM 1880 C C . ASN A 1 255 ? 37.811 36.953 28.679 1.00 38.95 550 ASN A C 1
ATOM 1881 O O . ASN A 1 255 ? 38.775 36.551 29.324 1.00 39.62 550 ASN A O 1
ATOM 1886 N N . LEU A 1 256 ? 36.599 36.426 28.795 1.00 38.88 551 LEU A N 1
ATOM 1887 C CA . LEU A 1 256 ? 36.306 35.426 29.811 1.00 39.64 551 LEU A CA 1
ATOM 1888 C C . LEU A 1 256 ? 36.217 34.023 29.226 1.00 39.93 551 LEU A C 1
ATOM 1889 O O . LEU A 1 256 ? 35.794 33.842 28.087 1.00 39.38 551 LEU A O 1
ATOM 1894 N N . ALA A 1 257 ? 36.619 33.034 30.016 1.00 40.85 552 ALA A N 1
ATOM 1895 C CA . ALA A 1 257 ? 36.563 31.642 29.591 1.00 41.32 552 ALA A CA 1
ATOM 1896 C C . ALA A 1 257 ? 35.488 30.887 30.359 1.00 41.88 552 ALA A C 1
ATOM 1897 O O . ALA A 1 257 ? 35.270 29.698 30.139 1.00 42.39 552 ALA A O 1
ATOM 1899 N N . SER A 1 258 ? 34.814 31.591 31.260 1.00 41.86 553 SER A N 1
ATOM 1900 C CA . SER A 1 258 ? 33.786 30.984 32.091 1.00 42.50 553 SER A CA 1
ATOM 1901 C C . SER A 1 258 ? 32.422 30.984 31.409 1.00 41.92 553 SER A C 1
ATOM 1902 O O . SER A 1 258 ? 32.124 31.847 30.584 1.00 40.96 553 SER A O 1
ATOM 1905 N N . VAL A 1 259 ? 31.601 30.000 31.760 1.00 42.60 554 VAL A N 1
ATOM 1906 C CA . VAL A 1 259 ? 30.243 29.890 31.245 1.00 42.24 554 VAL A CA 1
ATOM 1907 C C . VAL A 1 259 ? 29.277 29.643 32.399 1.00 43.08 554 VAL A C 1
ATOM 1908 O O . VAL A 1 259 ? 29.540 28.810 33.264 1.00 44.16 554 VAL A O 1
ATOM 1912 N N . GLU A 1 260 ? 28.165 30.370 32.421 1.00 42.67 555 GLU A N 1
ATOM 1913 C CA . GLU A 1 260 ? 27.162 30.173 33.462 1.00 43.52 555 GLU A CA 1
ATOM 1914 C C . GLU A 1 260 ? 25.751 30.120 32.887 1.00 43.25 555 GLU A C 1
ATOM 1915 O O . GLU A 1 260 ? 25.442 30.797 31.907 1.00 42.24 555 GLU A O 1
ATOM 1921 N N . TYR A 1 261 ? 24.898 29.306 33.500 1.00 44.23 556 TYR A N 1
ATOM 1922 C CA . TYR A 1 261 ? 23.527 29.161 33.034 1.00 44.15 556 TYR A CA 1
ATOM 1923 C C . TYR A 1 261 ? 22.522 29.607 34.084 1.00 44.84 556 TYR A C 1
ATOM 1924 O O . TYR A 1 261 ? 22.793 29.555 35.282 1.00 45.74 556 TYR A O 1
ATOM 1933 N N . TYR A 1 262 ? 21.355 30.038 33.619 1.00 44.49 557 TYR A N 1
ATOM 1934 C CA . TYR A 1 262 ? 20.313 30.542 34.501 1.00 45.14 557 TYR A CA 1
ATOM 1935 C C . TYR A 1 262 ? 19.172 29.550 34.650 1.00 46.10 557 TYR A C 1
ATOM 1936 O O . TYR A 1 262 ? 18.700 28.978 33.669 1.00 45.78 557 TYR A O 1
ATOM 1945 N N . ASN A 1 263 ? 18.736 29.354 35.887 1.00 47.36 558 ASN A N 1
ATOM 1946 C CA . ASN A 1 263 ? 17.587 28.513 36.178 1.00 48.47 558 ASN A CA 1
ATOM 1947 C C . ASN A 1 263 ? 16.421 29.370 36.652 1.00 48.80 558 ASN A C 1
ATOM 1948 O O . ASN A 1 263 ? 16.391 29.802 37.803 1.00 49.58 558 ASN A O 1
ATOM 1953 N N . PRO A 1 264 ? 15.455 29.622 35.758 1.00 48.27 559 PRO A N 1
ATOM 1954 C CA . PRO A 1 264 ? 14.331 30.518 36.045 1.00 48.52 559 PRO A CA 1
ATOM 1955 C C . PRO A 1 264 ? 13.448 29.997 37.169 1.00 50.19 559 PRO A C 1
ATOM 1956 O O . PRO A 1 264 ? 12.788 30.784 37.847 1.00 50.72 559 PRO A O 1
ATOM 1960 N N . VAL A 1 265 ? 13.445 28.683 37.365 1.00 51.11 560 VAL A N 1
ATOM 1961 C CA . VAL A 1 265 ? 12.659 28.073 38.426 1.00 52.85 560 VAL A CA 1
ATOM 1962 C C . VAL A 1 265 ? 13.175 28.496 39.794 1.00 53.66 560 VAL A C 1
ATOM 1963 O O . VAL A 1 265 ? 12.402 28.915 40.653 1.00 54.65 560 VAL A O 1
ATOM 1967 N N . THR A 1 266 ? 14.486 28.395 39.988 1.00 53.27 561 THR A N 1
ATOM 1968 C CA . THR A 1 266 ? 15.096 28.731 41.270 1.00 54.03 561 THR A CA 1
ATOM 1969 C C . THR A 1 266 ? 15.664 30.144 41.294 1.00 52.92 561 THR A C 1
ATOM 1970 O O . THR A 1 266 ? 16.090 30.623 42.345 1.00 53.46 561 THR A O 1
ATOM 1974 N N . ASP A 1 267 ? 15.729 30.814 40.154 1.00 51.43 562 ASP A N 1
ATOM 1975 C CA . ASP A 1 267 ? 16.339 32.142 40.055 1.00 50.36 562 ASP A CA 1
ATOM 1976 C C . ASP A 1 267 ? 17.801 32.156 40.452 1.00 50.10 562 ASP A C 1
ATOM 1977 O O . ASP A 1 267 ? 18.217 32.849 41.335 1.00 50.38 562 ASP A O 1
ATOM 1982 N N . LYS A 1 268 ? 18.552 31.303 39.796 1.00 49.69 563 LYS A N 1
ATOM 1983 C CA . LYS A 1 268 ? 19.936 31.123 40.064 1.00 49.55 563 LYS A CA 1
ATOM 1984 C C . LYS A 1 268 ? 20.862 31.025 38.848 1.00 48.26 563 LYS A C 1
ATOM 1985 O O . LYS A 1 268 ? 20.486 30.502 37.858 1.00 47.83 563 LYS A O 1
ATOM 1988 N N . TRP A 1 269 ? 22.087 31.531 38.962 1.00 47.74 564 TRP A N 1
ATOM 1989 C CA . TRP A 1 269 ? 23.078 31.447 37.894 1.00 46.68 564 TRP A CA 1
ATOM 1990 C C . TRP A 1 269 ? 24.149 30.512 38.375 1.00 47.38 564 TRP A C 1
ATOM 1991 O O . TRP A 1 269 ? 24.641 30.644 39.419 1.00 48.07 564 TRP A O 1
ATOM 2002 N N . THR A 1 270 ? 24.457 29.523 37.578 1.00 47.28 565 THR A N 1
ATOM 2003 C CA . THR A 1 270 ? 25.404 28.487 37.967 1.00 48.12 565 THR A CA 1
ATOM 2004 C C . THR A 1 270 ? 26.535 28.316 36.955 1.00 47.29 565 THR A C 1
ATOM 2005 O O . THR A 1 270 ? 26.299 28.090 35.770 1.00 46.54 565 THR A O 1
ATOM 2009 N N . LEU A 1 271 ? 27.765 28.419 37.445 1.00 47.51 566 LEU A N 1
ATOM 2010 C CA . LEU A 1 271 ? 28.954 28.269 36.616 1.00 46.92 566 LEU A CA 1
ATOM 2011 C C . LEU A 1 271 ? 29.148 26.839 36.142 1.00 47.56 566 LEU A C 1
ATOM 2012 O O . LEU A 1 271 ? 28.880 25.892 36.880 1.00 48.83 566 LEU A O 1
ATOM 2017 N N . LEU A 1 272 ? 29.622 26.686 34.911 1.00 46.75 567 LEU A N 1
ATOM 2018 C CA . LEU A 1 272 ? 29.998 25.373 34.410 1.00 47.36 567 LEU A CA 1
ATOM 2019 C C . LEU A 1 272 ? 31.241 24.889 35.140 1.00 48.35 567 LEU A C 1
ATOM 2020 O O . LEU A 1 272 ? 32.137 25.679 35.437 1.00 48.03 567 LEU A O 1
ATOM 2025 N N . PRO A 1 273 ? 31.298 23.584 35.435 1.00 49.63 568 PRO A N 1
ATOM 2026 C CA . PRO A 1 273 ? 32.429 22.998 36.160 1.00 50.80 568 PRO A CA 1
ATOM 2027 C C . PRO A 1 273 ? 33.729 23.019 35.360 1.00 50.35 568 PRO A C 1
ATOM 2028 O O . PRO A 1 273 ? 34.785 22.701 35.906 1.00 51.22 568 PRO A O 1
ATOM 2032 N N . THR A 1 274 ? 33.652 23.393 34.086 1.00 49.09 569 THR A N 1
ATOM 2033 C CA . THR A 1 274 ? 34.833 23.422 33.231 1.00 48.68 569 THR A CA 1
ATOM 2034 C C . THR A 1 274 ? 34.804 24.597 32.256 1.00 47.07 569 THR A C 1
ATOM 2035 O O . THR A 1 274 ? 33.969 24.650 31.355 1.00 46.27 569 THR A O 1
ATOM 2039 N N . ASN A 1 275 ? 35.727 25.535 32.442 1.00 46.66 570 ASN A N 1
ATOM 2040 C CA . ASN A 1 275 ? 35.831 26.697 31.569 1.00 45.29 570 ASN A CA 1
ATOM 2041 C C . ASN A 1 275 ? 36.316 26.334 30.172 1.00 44.84 570 ASN A C 1
ATOM 2042 O O . ASN A 1 275 ? 36.761 25.214 29.930 1.00 45.63 570 ASN A O 1
ATOM 2047 N N . MET A 1 276 ? 36.225 27.290 29.254 1.00 43.64 571 MET A N 1
ATOM 2048 C CA . MET A 1 276 ? 36.736 27.099 27.903 1.00 43.18 571 MET A CA 1
ATOM 2049 C C . MET A 1 276 ? 38.256 27.074 27.914 1.00 43.68 571 MET A C 1
ATOM 2050 O O . MET A 1 276 ? 38.884 27.571 28.848 1.00 44.04 571 MET A O 1
ATOM 2055 N N . SER A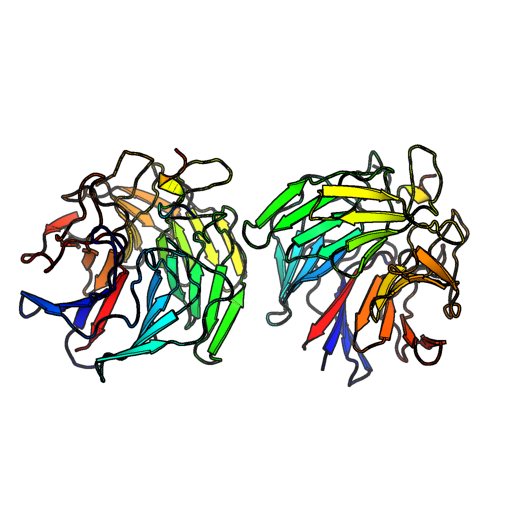 1 277 ? 38.842 26.490 26.875 1.00 43.77 572 SER A N 1
ATOM 2056 C CA . SER A 1 277 ? 40.291 26.461 26.738 1.00 44.28 572 SER A CA 1
ATOM 2057 C C . SER A 1 277 ? 40.839 27.879 26.655 1.00 43.53 572 SER A C 1
ATOM 2058 O O . SER A 1 277 ? 41.699 28.271 27.439 1.00 43.99 572 SER A O 1
ATOM 2061 N N . THR A 1 278 ? 40.322 28.647 25.704 1.00 42.43 573 THR A N 1
ATOM 2062 C CA . THR A 1 278 ? 40.727 30.036 25.539 1.00 41.73 573 THR A CA 1
ATOM 2063 C C . THR A 1 278 ? 39.548 30.970 25.778 1.00 40.86 573 THR A C 1
ATOM 2064 O O . THR A 1 278 ? 38.454 30.732 25.277 1.00 40.39 573 THR A O 1
ATOM 2068 N N . GLY A 1 279 ? 39.774 32.027 26.552 1.00 40.72 574 GLY A N 1
ATOM 2069 C CA . GLY A 1 279 ? 38.736 33.006 26.822 1.00 40.01 574 GLY A CA 1
ATOM 2070 C C . GLY A 1 279 ? 38.340 33.753 25.565 1.00 39.06 574 GLY A C 1
ATOM 2071 O O . GLY A 1 279 ? 39.198 34.204 24.810 1.00 38.90 574 GLY A O 1
ATOM 2072 N N . ARG A 1 280 ? 37.039 33.885 25.336 1.00 38.52 575 ARG A N 1
ATOM 2073 C CA . ARG A 1 280 ? 36.547 34.486 24.102 1.00 37.69 575 ARG A CA 1
ATOM 2074 C C . ARG A 1 280 ? 35.557 35.611 24.353 1.00 37.14 575 ARG A C 1
ATOM 2075 O O . ARG A 1 280 ? 34.857 35.627 25.360 1.00 37.35 575 ARG A O 1
ATOM 2083 N N . SER A 1 281 ? 35.509 36.550 23.419 1.00 36.52 576 SER A N 1
ATOM 2084 C CA . SER A 1 281 ? 34.505 37.600 23.426 1.00 36.03 576 SER A CA 1
ATOM 2085 C C . SER A 1 281 ? 33.972 37.747 22.010 1.00 35.43 576 SER A C 1
ATOM 2086 O O . SER A 1 281 ? 34.672 37.415 21.056 1.00 35.38 576 SER A O 1
ATOM 2089 N N . TYR A 1 282 ? 32.741 38.234 21.879 1.00 35.05 577 TYR A N 1
ATOM 2090 C CA . TYR A 1 282 ? 32.075 38.343 20.583 1.00 34.53 577 TYR A CA 1
ATOM 2091 C C . TYR A 1 282 ? 32.048 37.003 19.853 1.00 34.55 577 TYR A C 1
ATOM 2092 O O . TYR A 1 282 ? 32.164 36.945 18.629 1.00 34.24 577 TYR A O 1
ATOM 2101 N N . ALA A 1 283 ? 31.901 35.926 20.615 1.00 35.00 578 ALA A N 1
ATOM 2102 C CA . ALA A 1 283 ? 31.779 34.597 20.037 1.00 35.14 578 ALA A CA 1
ATOM 2103 C C . ALA A 1 283 ? 30.328 34.144 20.083 1.00 35.04 578 ALA A C 1
ATOM 2104 O O . ALA A 1 283 ? 29.641 34.348 21.080 1.00 35.25 578 ALA A O 1
ATOM 2106 N N . GLY A 1 284 ? 29.863 33.536 18.999 1.00 34.78 579 GLY A N 1
ATOM 2107 C CA . GLY A 1 284 ? 28.500 33.049 18.936 1.00 34.73 579 GLY A CA 1
ATOM 2108 C C . GLY A 1 284 ? 28.390 31.628 19.446 1.00 35.38 579 GLY A C 1
ATOM 2109 O O . GLY A 1 284 ? 29.366 30.880 19.432 1.00 35.78 579 GLY A O 1
ATOM 2110 N N . VAL A 1 285 ? 27.200 31.255 19.905 1.00 35.58 580 VAL A N 1
ATOM 2111 C CA . VAL A 1 285 ? 26.964 29.910 20.412 1.00 36.31 580 VAL A CA 1
ATOM 2112 C C . VAL A 1 285 ? 25.666 29.326 19.875 1.00 36.25 580 VAL A C 1
ATOM 2113 O O . VAL A 1 285 ? 24.749 30.058 19.506 1.00 35.75 580 VAL A O 1
ATOM 2117 N N . ALA A 1 286 ? 25.602 28.000 19.835 1.00 36.82 581 ALA A N 1
ATOM 2118 C CA . ALA A 1 286 ? 24.406 27.289 19.400 1.00 36.92 581 ALA A CA 1
ATOM 2119 C C . ALA A 1 286 ? 24.401 25.881 19.984 1.00 37.93 581 ALA A C 1
ATOM 2120 O O . ALA A 1 286 ? 25.422 25.407 20.480 1.00 38.48 581 ALA A O 1
ATOM 2122 N N . VAL A 1 287 ? 23.252 25.215 19.926 1.00 38.25 582 VAL A N 1
ATOM 2123 C CA . VAL A 1 287 ? 23.129 23.872 20.480 1.00 39.33 582 VAL A CA 1
ATOM 2124 C C . VAL A 1 287 ? 22.550 22.887 19.469 1.00 39.40 582 VAL A C 1
ATOM 2125 O O . VAL A 1 287 ? 21.483 23.121 18.904 1.00 38.97 582 VAL A O 1
ATOM 2129 N N . ILE A 1 288 ? 23.264 21.787 19.244 1.00 40.00 583 ILE A N 1
ATOM 2130 C CA . ILE A 1 288 ? 22.809 20.741 18.333 1.00 40.21 583 ILE A CA 1
ATOM 2131 C C . ILE A 1 288 ? 22.917 19.360 18.973 1.00 41.56 583 ILE A C 1
ATOM 2132 O O . ILE A 1 288 ? 23.209 19.238 20.163 1.00 45.53 583 ILE A O 1
ATOM 2137 N N . HIS A 1 289 ? 22.680 18.313 18.206 1.00 41.92 584 HIS A N 1
ATOM 2138 C CA . HIS A 1 289 ? 22.772 16.958 18.687 1.00 43.28 584 HIS A CA 1
ATOM 2139 C C . HIS A 1 289 ? 24.095 16.389 18.259 1.00 43.59 584 HIS A C 1
ATOM 2140 O O . HIS A 1 289 ? 24.573 16.718 17.205 1.00 42.78 584 HIS A O 1
ATOM 2147 N N . LYS A 1 290 ? 24.697 15.518 19.043 1.00 44.87 585 LYS A N 1
ATOM 2148 C CA . LYS A 1 290 ? 26.013 14.948 18.699 1.00 45.34 585 LYS A CA 1
ATOM 2149 C C . LYS A 1 290 ? 26.184 13.888 17.575 1.00 45.71 585 LYS A C 1
ATOM 2150 O O . LYS A 1 290 ? 27.376 13.651 17.165 1.00 45.92 585 LYS A O 1
ATOM 2152 N N . MET B 1 2 ? 18.809 -8.071 -12.025 1.00 55.71 297 MET B N 1
ATOM 2153 C CA . MET B 1 2 ? 18.120 -9.217 -12.586 1.00 56.81 297 MET B CA 1
ATOM 2154 C C . MET B 1 2 ? 18.737 -9.670 -13.912 1.00 57.27 297 MET B C 1
ATOM 2155 O O . MET B 1 2 ? 19.507 -8.969 -14.516 1.00 56.49 297 MET B O 1
ATOM 2157 N N . SER B 1 3 ? 18.360 -10.849 -14.368 1.00 58.60 298 SER B N 1
ATOM 2158 C CA . SER B 1 3 ? 18.857 -11.373 -15.616 1.00 59.19 298 SER B CA 1
ATOM 2159 C C . SER B 1 3 ? 17.757 -11.328 -16.644 1.00 58.41 298 SER B C 1
ATOM 2160 O O . SER B 1 3 ? 17.762 -12.074 -17.602 1.00 59.21 298 SER B O 1
ATOM 2161 N N . LEU B 1 4 ? 16.809 -10.434 -16.418 1.00 56.89 299 LEU B N 1
ATOM 2162 C CA . LEU B 1 4 ? 15.691 -10.242 -17.312 1.00 56.01 299 LEU B CA 1
ATOM 2163 C C . LEU B 1 4 ? 15.983 -9.036 -18.172 1.00 54.36 299 LEU B C 1
ATOM 2164 O O . LEU B 1 4 ? 16.814 -8.230 -17.812 1.00 53.73 299 LEU B O 1
ATOM 2169 N N . PRO B 1 5 ? 15.284 -8.938 -19.364 1.00 53.75 300 PRO B N 1
ATOM 2170 C CA . PRO B 1 5 ? 15.638 -7.770 -20.186 1.00 52.31 300 PRO B CA 1
ATOM 2171 C C . PRO B 1 5 ? 15.202 -6.427 -19.642 1.00 50.67 300 PRO B C 1
ATOM 2172 O O . PRO B 1 5 ? 14.311 -6.327 -18.829 1.00 50.41 300 PRO B O 1
ATOM 2176 N N . LYS B 1 6 ? 15.853 -5.387 -20.114 1.00 49.64 301 LYS B N 1
ATOM 2177 C CA . LYS B 1 6 ? 15.539 -4.047 -19.633 1.00 48.13 301 LYS B CA 1
ATOM 2178 C C . LYS B 1 6 ? 14.407 -3.399 -20.423 1.00 46.99 301 LYS B C 1
ATOM 2179 O O . LYS B 1 6 ? 14.369 -3.472 -21.651 1.00 46.92 301 LYS B O 1
ATOM 2182 N N . VAL B 1 7 ? 13.487 -2.765 -19.704 1.00 46.17 302 VAL B N 1
ATOM 2183 C CA . VAL B 1 7 ? 12.381 -2.047 -20.323 1.00 45.09 302 VAL B CA 1
ATOM 2184 C C . VAL B 1 7 ? 12.381 -0.586 -19.888 1.00 43.75 302 VAL B C 1
ATOM 2185 O O . VAL B 1 7 ? 13.041 -0.217 -18.918 1.00 43.67 302 VAL B O 1
ATOM 2189 N N . MET B 1 8 ? 11.634 0.240 -20.609 1.00 42.75 303 MET B N 1
ATOM 2190 C CA . MET B 1 8 ? 11.563 1.663 -20.312 1.00 41.53 303 MET B CA 1
ATOM 2191 C C . MET B 1 8 ? 10.152 2.051 -19.893 1.00 41.01 303 MET B C 1
ATOM 2192 O O . MET B 1 8 ? 9.195 1.807 -20.625 1.00 41.00 303 MET B O 1
ATOM 2197 N N . ILE B 1 9 ? 10.019 2.650 -18.715 1.00 40.63 304 ILE B N 1
ATOM 2198 C CA . ILE B 1 9 ? 8.708 3.077 -18.241 1.00 40.21 304 ILE B CA 1
ATOM 2199 C C . ILE B 1 9 ? 8.606 4.596 -18.187 1.00 39.02 304 ILE B C 1
ATOM 2200 O O . ILE B 1 9 ? 9.600 5.294 -17.993 1.00 38.61 304 ILE B O 1
ATOM 2205 N N . VAL B 1 10 ? 7.394 5.101 -18.379 1.00 38.56 305 VAL B N 1
ATOM 2206 C CA . VAL B 1 10 ? 7.148 6.534 -18.344 1.00 37.55 305 VAL B CA 1
ATOM 2207 C C . VAL B 1 10 ? 6.107 6.854 -17.281 1.00 37.47 305 VAL B C 1
ATOM 2208 O O . VAL B 1 10 ? 4.991 6.336 -17.315 1.00 37.86 305 VAL B O 1
ATOM 2212 N N . VAL B 1 11 ? 6.478 7.711 -16.337 1.00 37.04 306 VAL B N 1
ATOM 2213 C CA . VAL B 1 11 ? 5.641 7.983 -15.178 1.00 37.09 306 VAL B CA 1
ATOM 2214 C C . VAL B 1 11 ? 4.939 9.331 -15.259 1.00 36.27 306 VAL B C 1
ATOM 2215 O O . VAL B 1 11 ? 5.586 10.369 -15.373 1.00 35.59 306 VAL B O 1
ATOM 2219 N N . GLY B 1 12 ? 3.612 9.300 -15.194 1.00 36.45 307 GLY B N 1
ATOM 2220 C CA . GLY B 1 12 ? 2.806 10.507 -15.152 1.00 35.87 307 GLY B CA 1
ATOM 2221 C C . GLY B 1 12 ? 3.027 11.436 -16.326 1.00 35.16 307 GLY B C 1
ATOM 2222 O O . GLY B 1 12 ? 3.341 10.992 -17.427 1.00 35.19 307 GLY B O 1
ATOM 2223 N N . GLY B 1 13 ? 2.864 12.732 -16.086 1.00 34.58 308 GLY B N 1
ATOM 2224 C CA . GLY B 1 13 ? 3.060 13.729 -17.121 1.00 33.99 308 GLY B CA 1
ATOM 2225 C C . GLY B 1 13 ? 1.835 14.592 -17.341 1.00 33.82 308 GLY B C 1
ATOM 2226 O O . GLY B 1 13 ? 0.855 14.493 -16.606 1.00 34.14 308 GLY B O 1
ATOM 2227 N N . GLN B 1 14 ? 1.896 15.445 -18.357 1.00 33.42 309 GLN B N 1
ATOM 2228 C CA . GLN B 1 14 ? 0.778 16.310 -18.713 1.00 33.33 309 GLN B CA 1
ATOM 2229 C C . GLN B 1 14 ? 0.196 15.905 -20.057 1.00 33.50 309 GLN B C 1
ATOM 2230 O O . GLN B 1 14 ? 0.932 15.739 -21.023 1.00 33.38 309 GLN B O 1
ATOM 2236 N N . ALA B 1 15 ? -1.121 15.749 -20.123 1.00 33.85 310 ALA B N 1
ATOM 2237 C CA . ALA B 1 15 ? -1.768 15.416 -21.390 1.00 34.04 310 ALA B CA 1
ATOM 2238 C C . ALA B 1 15 ? -3.232 15.850 -21.469 1.00 34.32 310 ALA B C 1
ATOM 2239 O O . ALA B 1 15 ? -4.126 15.005 -21.504 1.00 34.82 310 ALA B O 1
ATOM 2241 N N . PRO B 1 16 ? -3.490 17.168 -21.491 1.00 34.08 311 PRO B N 1
ATOM 2242 C CA . PRO B 1 16 ? -2.544 18.270 -21.296 1.00 33.58 311 PRO B CA 1
ATOM 2243 C C . PRO B 1 16 ? -2.381 18.603 -19.817 1.00 33.51 311 PRO B C 1
ATOM 2244 O O . PRO B 1 16 ? -1.494 19.365 -19.446 1.00 33.13 311 PRO B O 1
ATOM 2248 N N . LYS B 1 17 ? -3.245 18.032 -18.985 1.00 33.95 312 LYS B N 1
ATOM 2249 C CA . LYS B 1 17 ? -3.171 18.221 -17.543 1.00 34.02 312 LYS B CA 1
ATOM 2250 C C . LYS B 1 17 ? -2.527 17.004 -16.892 1.00 34.18 312 LYS B C 1
ATOM 2251 O O . LYS B 1 17 ? -2.200 16.036 -17.572 1.00 34.28 312 LYS B O 1
ATOM 2257 N N . ALA B 1 18 ? -2.353 17.052 -15.576 1.00 34.29 313 ALA B N 1
ATOM 2258 C CA . ALA B 1 18 ? -1.728 15.953 -14.846 1.00 34.55 313 ALA B CA 1
ATOM 2259 C C . ALA B 1 18 ? -2.543 14.673 -14.967 1.00 35.26 313 ALA B C 1
ATOM 2260 O O . ALA B 1 18 ? -3.768 14.696 -14.879 1.00 35.70 313 ALA B O 1
ATOM 2262 N N . ILE B 1 19 ? -1.852 13.557 -15.176 1.00 35.45 314 ILE B N 1
ATOM 2263 C CA . ILE B 1 19 ? -2.503 12.260 -15.294 1.00 36.20 314 ILE B CA 1
ATOM 2264 C C . ILE B 1 19 ? -1.868 11.228 -14.366 1.00 36.71 314 ILE B C 1
ATOM 2265 O O . ILE B 1 19 ? -0.907 11.521 -13.660 1.00 36.45 314 ILE B O 1
ATOM 2270 N N . ARG B 1 20 ? -2.413 10.017 -14.375 1.00 37.52 315 ARG B N 1
ATOM 2271 C CA . ARG B 1 20 ? -1.926 8.943 -13.519 1.00 38.22 315 ARG B CA 1
ATOM 2272 C C . ARG B 1 20 ? -1.338 7.816 -14.354 1.00 38.52 315 ARG B C 1
ATOM 2273 O O . ARG B 1 20 ? -0.749 6.875 -13.822 1.00 39.13 315 ARG B O 1
ATOM 2281 N N . SER B 1 21 ? -1.504 7.925 -15.668 1.00 38.16 316 SER B N 1
ATOM 2282 C CA . SER B 1 21 ? -1.092 6.878 -16.593 1.00 38.50 316 SER B CA 1
ATOM 2283 C C . SER B 1 21 ? 0.403 6.597 -16.541 1.00 38.38 316 SER B C 1
ATOM 2284 O O . SER B 1 21 ? 1.222 7.514 -16.543 1.00 37.64 316 SER B O 1
ATOM 2287 N N . VAL B 1 22 ? 0.748 5.316 -16.490 1.00 39.20 317 VAL B N 1
ATOM 2288 C CA . VAL B 1 22 ? 2.138 4.887 -16.550 1.00 39.28 317 VAL B CA 1
ATOM 2289 C C . VAL B 1 22 ? 2.301 3.815 -17.621 1.00 39.83 317 VAL B C 1
ATOM 2290 O O . VAL B 1 22 ? 1.724 2.734 -17.518 1.00 40.75 317 VAL B O 1
ATOM 2294 N N . GLU B 1 23 ? 3.080 4.119 -18.654 1.00 39.33 318 GLU B N 1
ATOM 2295 C CA . GLU B 1 23 ? 3.271 3.188 -19.760 1.00 39.82 318 GLU B CA 1
ATOM 2296 C C . GLU B 1 23 ? 4.637 2.522 -19.705 1.00 40.29 318 GLU B C 1
ATOM 2297 O O . GLU B 1 23 ? 5.570 3.045 -19.101 1.00 39.97 318 GLU B O 1
ATOM 2303 N N . CYS B 1 24 ? 4.747 1.365 -20.349 1.00 41.11 319 CYS B N 1
ATOM 2304 C CA . CYS B 1 24 ? 5.987 0.599 -20.350 1.00 41.78 319 CYS B CA 1
ATOM 2305 C C . CYS B 1 24 ? 6.340 0.123 -21.754 1.00 42.00 319 CYS B C 1
ATOM 2306 O O . CYS B 1 24 ? 5.529 -0.523 -22.415 1.00 42.42 319 CYS B O 1
ATOM 2309 N N . TYR B 1 25 ? 7.550 0.440 -22.206 1.00 41.78 320 TYR B N 1
ATOM 2310 C CA . TYR B 1 25 ? 7.977 0.076 -23.555 1.00 42.02 320 TYR B CA 1
ATOM 2311 C C . TYR B 1 25 ? 8.920 -1.122 -23.573 1.00 43.20 320 TYR B C 1
ATOM 2312 O O . TYR B 1 25 ? 9.892 -1.174 -22.821 1.00 43.48 320 TYR B O 1
ATOM 2321 N N . ASP B 1 26 ? 8.624 -2.077 -24.448 1.00 43.94 321 ASP B N 1
ATOM 2322 C CA . ASP B 1 26 ? 9.450 -3.266 -24.609 1.00 45.19 321 ASP B CA 1
ATOM 2323 C C . ASP B 1 26 ? 10.285 -3.144 -25.878 1.00 45.18 321 ASP B C 1
ATOM 2324 O O . ASP B 1 26 ? 9.744 -2.989 -26.968 1.00 44.86 321 ASP B O 1
ATOM 2329 N N . PHE B 1 27 ? 11.603 -3.214 -25.733 1.00 45.58 322 PHE B N 1
ATOM 2330 C CA . PHE B 1 27 ? 12.500 -3.086 -26.876 1.00 45.70 322 PHE B CA 1
ATOM 2331 C C . PHE B 1 27 ? 12.456 -4.323 -27.762 1.00 46.87 322 PHE B C 1
ATOM 2332 O O . PHE B 1 27 ? 12.558 -4.231 -28.984 1.00 46.83 322 PHE B O 1
ATOM 2340 N N . GLU B 1 28 ? 12.301 -5.468 -27.156 1.00 47.97 323 GLU B N 1
ATOM 2341 C CA . GLU B 1 28 ? 12.226 -6.681 -27.863 1.00 49.18 323 GLU B CA 1
ATOM 2342 C C . GLU B 1 28 ? 10.975 -6.776 -28.689 1.00 48.86 323 GLU B C 1
ATOM 2343 O O . GLU B 1 28 ? 10.990 -7.245 -29.803 1.00 49.34 323 GLU B O 1
ATOM 2349 N N . GLU B 1 29 ? 9.869 -6.340 -28.132 1.00 48.11 324 GLU B N 1
ATOM 2350 C CA . GLU B 1 29 ? 8.617 -6.407 -28.846 1.00 47.84 324 GLU B CA 1
ATOM 2351 C C . GLU B 1 29 ? 8.103 -5.147 -29.468 1.00 46.46 324 GLU B C 1
ATOM 2352 O O . GLU B 1 29 ? 7.110 -5.186 -30.158 1.00 46.28 324 GLU B O 1
ATOM 2354 N N . ASP B 1 30 ? 8.771 -4.031 -29.247 1.00 45.56 325 ASP B N 1
ATOM 2355 C CA . ASP B 1 30 ? 8.305 -2.801 -29.812 1.00 44.35 325 ASP B CA 1
ATOM 2356 C C . ASP B 1 30 ? 6.858 -2.550 -29.502 1.00 43.85 325 ASP B C 1
ATOM 2357 O O . ASP B 1 30 ? 6.041 -2.604 -30.337 1.00 43.77 325 ASP B O 1
ATOM 2362 N N . ARG B 1 31 ? 6.534 -2.332 -28.266 1.00 43.63 326 ARG B N 1
ATOM 2363 C CA . ARG B 1 31 ? 5.154 -2.094 -27.863 1.00 43.26 326 ARG B CA 1
ATOM 2364 C C . ARG B 1 31 ? 5.068 -1.346 -26.535 1.00 42.69 326 ARG B C 1
ATOM 2365 O O . ARG B 1 31 ? 5.976 -1.421 -25.709 1.00 42.90 326 ARG B O 1
ATOM 2373 N N . TRP B 1 32 ? 3.969 -0.625 -26.342 1.00 42.03 327 TRP B N 1
ATOM 2374 C CA . TRP B 1 32 ? 3.715 0.084 -25.095 1.00 41.55 327 TRP B CA 1
ATOM 2375 C C . TRP B 1 32 ? 2.547 -0.550 -24.358 1.00 42.13 327 TRP B C 1
ATOM 2376 O O . TRP B 1 32 ? 1.585 -0.993 -24.981 1.00 42.44 327 TRP B O 1
ATOM 2387 N N . ASP B 1 33 ? 2.625 -0.588 -23.033 1.00 42.35 328 ASP B N 1
ATOM 2388 C CA . ASP B 1 33 ? 1.556 -1.176 -22.237 1.00 43.02 328 ASP B CA 1
ATOM 2389 C C . ASP B 1 33 ? 1.305 -0.391 -20.960 1.00 42.61 328 ASP B C 1
ATOM 2390 O O . ASP B 1 33 ? 2.229 0.158 -20.365 1.00 42.20 328 ASP B O 1
ATOM 2395 N N . GLN B 1 34 ? 0.046 -0.341 -20.545 1.00 42.78 329 GLN B N 1
ATOM 2396 C CA . GLN B 1 34 ? -0.322 0.370 -19.332 1.00 42.52 329 GLN B CA 1
ATOM 2397 C C . GLN B 1 34 ? -0.107 -0.507 -18.108 1.00 43.55 329 GLN B C 1
ATOM 2398 O O . GLN B 1 34 ? -0.870 -1.440 -17.862 1.00 44.58 329 GLN B O 1
ATOM 2404 N N . ILE B 1 35 ? 0.940 -0.213 -17.346 1.00 43.36 330 ILE B N 1
ATOM 2405 C CA . ILE B 1 35 ? 1.166 -0.901 -16.085 1.00 44.32 330 ILE B CA 1
ATOM 2406 C C . ILE B 1 35 ? 0.456 -0.132 -14.979 1.00 44.07 330 ILE B C 1
ATOM 2407 O O . ILE B 1 35 ? -0.272 0.819 -15.259 1.00 43.27 330 ILE B O 1
ATOM 2412 N N . ALA B 1 36 ? 0.660 -0.548 -13.733 1.00 44.85 331 ALA B N 1
ATOM 2413 C CA . ALA B 1 36 ? -0.047 0.036 -12.595 1.00 44.85 331 ALA B CA 1
ATOM 2414 C C . ALA B 1 36 ? 0.064 1.555 -12.570 1.00 43.47 331 ALA B C 1
ATOM 2415 O O . ALA B 1 36 ? 1.152 2.108 -12.705 1.00 42.73 331 ALA B O 1
ATOM 2417 N N . GLU B 1 37 ? -1.070 2.224 -12.404 1.00 43.21 332 GLU B N 1
ATOM 2418 C CA . GLU B 1 37 ? -1.103 3.679 -12.438 1.00 42.01 332 GLU B CA 1
ATOM 2419 C C . GLU B 1 37 ? -0.722 4.287 -11.095 1.00 41.91 332 GLU B C 1
ATOM 2420 O O . GLU B 1 37 ? -0.731 3.611 -10.070 1.00 42.85 332 GLU B O 1
ATOM 2426 N N . LEU B 1 38 ? -0.391 5.572 -11.115 1.00 40.82 333 LEU B N 1
ATOM 2427 C CA . LEU B 1 38 ? -0.033 6.298 -9.906 1.00 40.61 333 LEU B CA 1
ATOM 2428 C C . LEU B 1 38 ? -1.218 6.390 -8.955 1.00 41.24 333 LEU B C 1
ATOM 2429 O O . LEU B 1 38 ? -2.363 6.398 -9.391 1.00 41.43 333 LEU B O 1
ATOM 2434 N N . PRO B 1 39 ? -0.945 6.453 -7.644 1.00 41.64 334 PRO B N 1
ATOM 2435 C CA . PRO B 1 39 ? -2.000 6.616 -6.640 1.00 42.30 334 PRO B CA 1
ATOM 2436 C C . PRO B 1 39 ? -2.671 7.980 -6.735 1.00 41.50 334 PRO B C 1
ATOM 2437 O O . PRO B 1 39 ? -3.735 8.191 -6.157 1.00 42.03 334 PRO B O 1
ATOM 2441 N N . SER B 1 40 ? -2.039 8.896 -7.457 1.00 40.34 335 SER B N 1
ATOM 2442 C CA . SER B 1 40 ? -2.555 10.245 -7.620 1.00 39.59 335 SER B CA 1
ATOM 2443 C C . SER B 1 40 ? -1.946 10.885 -8.857 1.00 38.53 335 SER B C 1
ATOM 2444 O O . SER B 1 40 ? -0.857 10.504 -9.279 1.00 38.25 335 SER B O 1
ATOM 2447 N N . ARG B 1 41 ? -2.653 11.851 -9.434 1.00 38.05 336 ARG B N 1
ATOM 2448 C CA . ARG B 1 41 ? -2.162 12.576 -10.602 1.00 37.12 336 ARG B CA 1
ATOM 2449 C C . ARG B 1 41 ? -0.854 13.281 -10.282 1.00 36.42 336 ARG B C 1
ATOM 2450 O O . ARG B 1 41 ? -0.761 14.004 -9.296 1.00 36.32 336 ARG B O 1
ATOM 2458 N N . ARG B 1 42 ? 0.160 13.067 -11.112 1.00 35.99 337 ARG B N 1
ATOM 2459 C CA . ARG B 1 42 ? 1.467 13.661 -10.858 1.00 35.41 337 ARG B CA 1
ATOM 2460 C C . ARG B 1 42 ? 2.214 13.992 -12.144 1.00 34.79 337 ARG B C 1
ATOM 2461 O O . ARG B 1 42 ? 2.390 13.141 -13.013 1.00 34.98 337 ARG B O 1
ATOM 2469 N N . CYS B 1 43 ? 2.650 15.241 -12.255 1.00 34.12 338 CYS B N 1
ATOM 2470 C CA . CYS B 1 43 ? 3.474 15.671 -13.374 1.00 33.59 338 CYS B CA 1
ATOM 2471 C C . CYS B 1 43 ? 4.549 16.618 -12.868 1.00 33.11 338 CYS B C 1
ATOM 2472 O O . CYS B 1 43 ? 4.509 17.033 -11.713 1.00 33.13 338 CYS B O 1
ATOM 2475 N N . ARG B 1 44 ? 5.500 16.957 -13.735 1.00 32.74 339 ARG B N 1
ATOM 2476 C CA . ARG B 1 44 ? 6.589 17.867 -13.389 1.00 32.33 339 ARG B CA 1
ATOM 2477 C C . ARG B 1 44 ? 7.383 17.351 -12.196 1.00 32.56 339 ARG B C 1
ATOM 2478 O O . ARG B 1 44 ? 7.840 18.126 -11.359 1.00 32.33 339 ARG B O 1
ATOM 2486 N N . ALA B 1 45 ? 7.542 16.036 -12.122 1.00 33.08 340 ALA B N 1
ATOM 2487 C CA . ALA B 1 45 ? 8.217 15.415 -10.993 1.00 33.46 340 ALA B CA 1
ATOM 2488 C C . ALA B 1 45 ? 9.592 14.894 -11.381 1.00 33.59 340 ALA B C 1
ATOM 2489 O O . ALA B 1 45 ? 9.916 14.788 -12.561 1.00 33.49 340 ALA B O 1
ATOM 2491 N N . GLY B 1 46 ? 10.399 14.577 -10.375 1.00 33.88 341 GLY B N 1
ATOM 2492 C CA . GLY B 1 46 ? 11.692 13.959 -10.597 1.00 34.18 341 GLY B CA 1
ATOM 2493 C C . GLY B 1 46 ? 11.570 12.454 -10.488 1.00 35.04 341 GLY B C 1
ATOM 2494 O O . GLY B 1 46 ? 11.088 11.938 -9.483 1.00 35.52 341 GLY B O 1
ATOM 2495 N N . VAL B 1 47 ? 11.999 11.748 -11.529 1.00 35.32 342 VAL B N 1
ATOM 2496 C CA . VAL B 1 47 ? 11.852 10.299 -11.582 1.00 36.21 342 VAL B CA 1
ATOM 2497 C C . VAL B 1 47 ? 13.185 9.602 -11.824 1.00 36.76 342 VAL B C 1
ATOM 2498 O O . VAL B 1 47 ? 13.828 9.809 -12.853 1.00 36.55 342 VAL B O 1
ATOM 2502 N N . VAL B 1 48 ? 13.601 8.780 -10.865 1.00 37.54 343 VAL B N 1
ATOM 2503 C CA . VAL B 1 48 ? 14.850 8.036 -10.983 1.00 38.24 343 VAL B CA 1
ATOM 2504 C C . VAL B 1 48 ? 14.659 6.573 -10.622 1.00 39.41 343 VAL B C 1
ATOM 2505 O O . VAL B 1 48 ? 13.614 6.180 -10.110 1.00 39.69 343 VAL B O 1
ATOM 2509 N N . PHE B 1 49 ? 15.684 5.775 -10.890 1.00 40.20 344 PHE B N 1
ATOM 2510 C CA . PHE B 1 49 ? 15.717 4.392 -10.444 1.00 41.49 344 PHE B CA 1
ATOM 2511 C C . PHE B 1 49 ? 16.743 4.236 -9.330 1.00 42.09 344 PHE B C 1
ATOM 2512 O O . PHE B 1 49 ? 17.864 4.728 -9.439 1.00 41.88 344 PHE B O 1
ATOM 2520 N N . MET B 1 50 ? 16.356 3.554 -8.259 1.00 42.91 345 MET B N 1
ATOM 2521 C CA . MET B 1 50 ? 17.256 3.343 -7.135 1.00 43.60 345 MET B CA 1
ATOM 2522 C C . MET B 1 50 ? 16.796 2.174 -6.276 1.00 44.93 345 MET B C 1
ATOM 2523 O O . MET B 1 50 ? 15.611 2.054 -5.967 1.00 44.93 345 MET B O 1
ATOM 2528 N N . ALA B 1 51 ? 17.744 1.319 -5.900 1.00 46.14 346 ALA B N 1
ATOM 2529 C CA . ALA B 1 51 ? 17.481 0.174 -5.032 1.00 47.61 346 ALA B CA 1
ATOM 2530 C C . ALA B 1 51 ? 16.346 -0.695 -5.559 1.00 48.15 346 ALA B C 1
ATOM 2531 O O . ALA B 1 51 ? 15.434 -1.053 -4.815 1.00 48.68 346 ALA B O 1
ATOM 2533 N N . GLY B 1 52 ? 16.400 -1.020 -6.846 1.00 48.07 347 GLY B N 1
ATOM 2534 C CA . GLY B 1 52 ? 15.402 -1.875 -7.463 1.00 48.62 347 GLY B CA 1
ATOM 2535 C C . GLY B 1 52 ? 14.012 -1.271 -7.488 1.00 47.69 347 GLY B C 1
ATOM 2536 O O . GLY B 1 52 ? 13.021 -1.983 -7.648 1.00 48.29 347 GLY B O 1
ATOM 2537 N N . HIS B 1 53 ? 13.934 0.045 -7.328 1.00 46.31 348 HIS B N 1
ATOM 2538 C CA . HIS B 1 53 ? 12.651 0.736 -7.304 1.00 45.44 348 HIS B CA 1
ATOM 2539 C C . HIS B 1 53 ? 12.688 2.027 -8.111 1.00 43.87 348 HIS B C 1
ATOM 2540 O O . HIS B 1 53 ? 13.754 2.591 -8.351 1.00 43.37 348 HIS B O 1
ATOM 2547 N N . VAL B 1 54 ? 11.514 2.491 -8.522 1.00 43.19 349 VAL B N 1
ATOM 2548 C CA . VAL B 1 54 ? 11.397 3.742 -9.259 1.00 41.80 349 VAL B CA 1
ATOM 2549 C C . VAL B 1 54 ? 10.770 4.810 -8.377 1.00 41.08 349 VAL B C 1
ATOM 2550 O O . VAL B 1 54 ? 9.676 4.628 -7.851 1.00 41.39 349 VAL B O 1
ATOM 2554 N N . TYR B 1 55 ? 11.467 5.926 -8.213 1.00 40.20 350 TYR B N 1
ATOM 2555 C CA . TYR B 1 55 ? 11.005 6.974 -7.316 1.00 39.59 350 TYR B CA 1
ATOM 2556 C C . TYR B 1 55 ? 10.346 8.117 -8.075 1.00 38.47 350 TYR B C 1
ATOM 2557 O O . TYR B 1 55 ? 10.945 8.706 -8.969 1.00 37.80 350 TYR B O 1
ATOM 2566 N N . ALA B 1 56 ? 9.105 8.421 -7.715 1.00 38.36 351 ALA B N 1
ATOM 2567 C CA . ALA B 1 56 ? 8.419 9.589 -8.245 1.00 37.41 351 ALA B CA 1
ATOM 2568 C C . ALA B 1 56 ? 8.436 10.684 -7.191 1.00 36.95 351 ALA B C 1
ATOM 2569 O O . ALA B 1 56 ? 7.699 10.622 -6.212 1.00 37.35 351 ALA B O 1
ATOM 2571 N N . VAL B 1 57 ? 9.283 11.684 -7.394 1.00 36.19 352 VAL B N 1
ATOM 2572 C CA . VAL B 1 57 ? 9.529 12.687 -6.368 1.00 35.81 352 VAL B CA 1
ATOM 2573 C C . VAL B 1 57 ? 8.875 14.026 -6.686 1.00 34.99 352 VAL B C 1
ATOM 2574 O O . VAL B 1 57 ? 9.111 14.606 -7.744 1.00 34.41 352 VAL B O 1
ATOM 2578 N N . GLY B 1 58 ? 8.058 14.511 -5.757 1.00 35.05 353 GLY B N 1
ATOM 2579 C CA . GLY B 1 58 ? 7.426 15.812 -5.883 1.00 34.41 353 GLY B CA 1
ATOM 2580 C C . GLY B 1 58 ? 6.515 15.924 -7.086 1.00 34.19 353 GLY B C 1
ATOM 2581 O O . GLY B 1 58 ? 5.873 14.956 -7.484 1.00 34.68 353 GLY B O 1
ATOM 2582 N N . GLY B 1 59 ? 6.452 17.117 -7.663 1.00 33.53 354 GLY B N 1
ATOM 2583 C CA . GLY B 1 59 ? 5.682 17.325 -8.871 1.00 33.32 354 GLY B CA 1
ATOM 2584 C C . GLY B 1 59 ? 4.467 18.215 -8.706 1.00 33.24 354 GLY B C 1
ATOM 2585 O O . GLY B 1 59 ? 4.481 19.175 -7.940 1.00 33.05 354 GLY B O 1
ATOM 2586 N N . PHE B 1 60 ? 3.409 17.880 -9.435 1.00 33.45 355 PHE B N 1
ATOM 2587 C CA . PHE B 1 60 ? 2.210 18.705 -9.506 1.00 33.46 355 PHE B CA 1
ATOM 2588 C C . PHE B 1 60 ? 1.003 17.805 -9.733 1.00 34.06 355 PHE B C 1
ATOM 2589 O O . PHE B 1 60 ? 1.075 16.864 -10.521 1.00 34.21 355 PHE B O 1
ATOM 2597 N N . ASN B 1 61 ? -0.100 18.079 -9.043 1.00 34.48 356 ASN B N 1
ATOM 2598 C CA . ASN B 1 61 ? -1.271 17.211 -9.130 1.00 35.18 356 ASN B CA 1
ATOM 2599 C C . ASN B 1 61 ? -2.454 17.857 -9.835 1.00 35.23 356 ASN B C 1
ATOM 2600 O O . ASN B 1 61 ? -3.600 17.483 -9.602 1.00 35.89 356 ASN B O 1
ATOM 2605 N N . GLY B 1 62 ? -2.174 18.831 -10.690 1.00 34.61 357 GLY B N 1
ATOM 2606 C CA . GLY B 1 62 ? -3.222 19.528 -11.408 1.00 34.68 357 GLY B CA 1
ATOM 2607 C C . GLY B 1 62 ? -3.703 20.759 -10.669 1.00 34.76 357 GLY B C 1
ATOM 2608 O O . GLY B 1 62 ? -4.268 21.668 -11.273 1.00 34.71 357 GLY B O 1
ATOM 2609 N N . SER B 1 63 ? -3.475 20.794 -9.360 1.00 34.95 358 SER B N 1
ATOM 2610 C CA . SER B 1 63 ? -3.946 21.903 -8.538 1.00 35.13 358 SER B CA 1
ATOM 2611 C C . SER B 1 63 ? -2.847 22.485 -7.658 1.00 34.72 358 SER B C 1
ATOM 2612 O O . SER B 1 63 ? -2.714 23.700 -7.546 1.00 34.47 358 SER B O 1
ATOM 2615 N N . LEU B 1 64 ? -2.064 21.615 -7.029 1.00 34.72 359 LEU B N 1
ATOM 2616 C CA . LEU B 1 64 ? -1.051 22.060 -6.081 1.00 34.44 359 LEU B CA 1
ATOM 2617 C C . LEU B 1 64 ? 0.301 21.386 -6.289 1.00 34.02 359 LEU B C 1
ATOM 2618 O O . LEU B 1 64 ? 0.388 20.289 -6.838 1.00 34.15 359 LEU B O 1
ATOM 2623 N N . ARG B 1 65 ? 1.357 22.061 -5.847 1.00 33.57 360 ARG B N 1
ATOM 2624 C CA . ARG B 1 65 ? 2.690 21.480 -5.830 1.00 33.29 360 ARG B CA 1
ATOM 2625 C C . ARG B 1 65 ? 2.812 20.619 -4.582 1.00 33.83 360 ARG B C 1
ATOM 2626 O O . ARG B 1 65 ? 2.316 20.989 -3.520 1.00 34.18 360 ARG B O 1
ATOM 2634 N N . VAL B 1 66 ? 3.461 19.468 -4.702 1.00 34.00 361 VAL B N 1
ATOM 2635 C CA . VAL B 1 66 ? 3.490 18.516 -3.600 1.00 34.69 361 VAL B CA 1
ATOM 2636 C C . VAL B 1 66 ? 4.898 18.172 -3.131 1.00 34.60 361 VAL B C 1
ATOM 2637 O O . VAL B 1 66 ? 5.885 18.480 -3.796 1.00 34.03 361 VAL B O 1
ATOM 2641 N N . ARG B 1 67 ? 4.970 17.527 -1.972 1.00 35.25 362 ARG B N 1
ATOM 2642 C CA . ARG B 1 67 ? 6.230 17.076 -1.403 1.00 35.36 362 ARG B CA 1
ATOM 2643 C C . ARG B 1 67 ? 6.238 15.562 -1.279 1.00 36.21 362 ARG B C 1
ATOM 2644 O O . ARG B 1 67 ? 7.213 14.971 -0.828 1.00 36.51 362 ARG B O 1
ATOM 2652 N N . THR B 1 68 ? 5.137 14.940 -1.681 1.00 36.66 363 THR B N 1
ATOM 2653 C CA . THR B 1 68 ? 4.977 13.503 -1.516 1.00 37.62 363 THR B CA 1
ATOM 2654 C C . THR B 1 68 ? 5.848 12.731 -2.495 1.00 37.53 363 THR B C 1
ATOM 2655 O O . THR B 1 68 ? 6.213 13.240 -3.550 1.00 36.75 363 THR B O 1
ATOM 2659 N N . VAL B 1 69 ? 6.185 11.501 -2.126 1.00 38.42 364 VAL B N 1
ATOM 2660 C CA . VAL B 1 69 ? 6.962 10.620 -2.985 1.00 38.56 364 VAL B CA 1
ATOM 2661 C C . VAL B 1 69 ? 6.281 9.263 -3.092 1.00 39.63 364 VAL B C 1
ATOM 2662 O O . VAL B 1 69 ? 5.950 8.650 -2.080 1.00 40.58 364 VAL B O 1
ATOM 2666 N N . ASP B 1 70 ? 6.059 8.800 -4.317 1.00 39.53 365 ASP B N 1
ATOM 2667 C CA . ASP B 1 70 ? 5.503 7.470 -4.535 1.00 40.56 365 ASP B CA 1
ATOM 2668 C C . ASP B 1 70 ? 6.539 6.585 -5.211 1.00 40.86 365 ASP B C 1
ATOM 2669 O O . ASP B 1 70 ? 7.267 7.033 -6.093 1.00 40.09 365 ASP B O 1
ATOM 2674 N N . VAL B 1 71 ? 6.603 5.328 -4.787 1.00 42.09 366 VAL B N 1
ATOM 2675 C CA . VAL B 1 71 ? 7.616 4.401 -5.276 1.00 42.61 366 VAL B CA 1
ATOM 2676 C C . VAL B 1 71 ? 6.977 3.173 -5.916 1.00 43.53 366 VAL B C 1
ATOM 2677 O O . VAL B 1 71 ? 5.987 2.647 -5.411 1.00 44.34 366 VAL B O 1
ATOM 2681 N N . TYR B 1 72 ? 7.552 2.718 -7.024 1.00 43.48 367 TYR B N 1
ATOM 2682 C CA . TYR B 1 72 ? 6.992 1.606 -7.780 1.00 44.28 367 TYR B CA 1
ATOM 2683 C C . TYR B 1 72 ? 7.802 0.324 -7.635 1.00 45.57 367 TYR B C 1
ATOM 2684 O O . TYR B 1 72 ? 8.988 0.285 -7.955 1.00 45.47 367 TYR B O 1
ATOM 2693 N N . ASP B 1 73 ? 7.147 -0.725 -7.152 1.00 46.89 368 ASP B N 1
ATOM 2694 C CA . ASP B 1 73 ? 7.757 -2.043 -7.069 1.00 48.32 368 ASP B CA 1
ATOM 2695 C C . ASP B 1 73 ? 7.434 -2.838 -8.328 1.00 48.67 368 ASP B C 1
ATOM 2696 O O . ASP B 1 73 ? 6.311 -3.301 -8.506 1.00 49.15 368 ASP B O 1
ATOM 2701 N N . GLY B 1 74 ? 8.425 -2.992 -9.198 1.00 48.49 369 GLY B N 1
ATOM 2702 C CA . GLY B 1 74 ? 8.238 -3.665 -10.471 1.00 48.74 369 GLY B CA 1
ATOM 2703 C C . GLY B 1 74 ? 7.828 -5.119 -10.357 1.00 50.45 369 GLY B C 1
ATOM 2704 O O . GLY B 1 74 ? 7.283 -5.693 -11.298 1.00 50.73 369 GLY B O 1
ATOM 2705 N N . VAL B 1 75 ? 8.092 -5.719 -9.202 1.00 51.65 370 VAL B N 1
ATOM 2706 C CA . VAL B 1 75 ? 7.736 -7.111 -8.972 1.00 53.46 370 VAL B CA 1
ATOM 2707 C C . VAL B 1 75 ? 6.236 -7.262 -8.765 1.00 53.75 370 VAL B C 1
ATOM 2708 O O . VAL B 1 75 ? 5.563 -7.957 -9.524 1.00 54.29 370 VAL B O 1
ATOM 2712 N N . LYS B 1 76 ? 5.716 -6.600 -7.737 1.00 53.45 371 LYS B N 1
ATOM 2713 C CA . LYS B 1 76 ? 4.300 -6.698 -7.410 1.00 53.84 371 LYS B CA 1
ATOM 2714 C C . LYS B 1 76 ? 3.452 -5.716 -8.210 1.00 52.32 371 LYS B C 1
ATOM 2715 O O . LYS B 1 76 ? 2.228 -5.708 -8.083 1.00 52.54 371 LYS B O 1
ATOM 2721 N N . ASP B 1 77 ? 4.110 -4.898 -9.031 1.00 50.89 372 ASP B N 1
ATOM 2722 C CA . ASP B 1 77 ? 3.435 -3.893 -9.848 1.00 49.45 372 ASP B CA 1
ATOM 2723 C C . ASP B 1 77 ? 2.563 -2.990 -8.977 1.00 48.96 372 ASP B C 1
ATOM 2724 O O . ASP B 1 77 ? 1.354 -2.895 -9.178 1.00 48.97 372 ASP B O 1
ATOM 2729 N N . GLN B 1 78 ? 3.185 -2.342 -7.999 1.00 48.62 373 GLN B N 1
ATOM 2730 C CA . GLN B 1 78 ? 2.461 -1.514 -7.040 1.00 48.31 373 GLN B CA 1
ATOM 2731 C C . GLN B 1 78 ? 3.164 -0.196 -6.767 1.00 46.94 373 GLN B C 1
ATOM 2732 O O . GLN B 1 78 ? 4.391 -0.121 -6.778 1.00 46.68 373 GLN B O 1
ATOM 2738 N N . TRP B 1 79 ? 2.376 0.841 -6.509 1.00 46.17 374 TRP B N 1
ATOM 2739 C CA . TRP B 1 79 ? 2.916 2.121 -6.076 1.00 45.03 374 TRP B CA 1
ATOM 2740 C C . TRP B 1 79 ? 2.627 2.330 -4.598 1.00 45.59 374 TRP B C 1
ATOM 2741 O O . TRP B 1 79 ? 1.491 2.173 -4.153 1.00 46.23 374 TRP B O 1
ATOM 2752 N N . THR B 1 80 ? 3.656 2.678 -3.836 1.00 45.41 375 THR B N 1
ATOM 2753 C CA . THR B 1 80 ? 3.483 2.924 -2.412 1.00 45.93 375 THR B CA 1
ATOM 2754 C C . THR B 1 80 ? 4.140 4.236 -2.011 1.00 44.75 375 THR B C 1
ATOM 2755 O O . THR B 1 80 ? 5.238 4.553 -2.462 1.00 44.02 375 THR B O 1
ATOM 2759 N N . SER B 1 81 ? 3.458 4.997 -1.164 1.00 44.64 376 SER B N 1
ATOM 2760 C CA . SER B 1 81 ? 3.947 6.302 -0.742 1.00 43.57 376 SER B CA 1
ATOM 2761 C C . SER B 1 81 ? 4.934 6.182 0.409 1.00 44.04 376 SER B C 1
ATOM 2762 O O . SER B 1 81 ? 4.654 5.523 1.408 1.00 45.24 376 SER B O 1
ATOM 2765 N N . ILE B 1 82 ? 6.089 6.823 0.262 1.00 43.16 377 ILE B N 1
ATOM 2766 C CA . ILE B 1 82 ? 7.100 6.833 1.312 1.00 43.49 377 ILE B CA 1
ATOM 2767 C C . ILE B 1 82 ? 7.206 8.206 1.965 1.00 42.61 377 ILE B C 1
ATOM 2768 O O . ILE B 1 82 ? 6.293 9.023 1.859 1.00 42.05 377 ILE B O 1
ATOM 2773 N N . ALA B 1 83 ? 8.324 8.452 2.640 1.00 42.54 378 ALA B N 1
ATOM 2774 C CA . ALA B 1 83 ? 8.539 9.714 3.339 1.00 41.80 378 ALA B CA 1
ATOM 2775 C C . ALA B 1 83 ? 8.562 10.893 2.375 1.00 40.38 378 ALA B C 1
ATOM 2776 O O . ALA B 1 83 ? 9.337 10.914 1.419 1.00 39.81 378 ALA B O 1
ATOM 2778 N N . SER B 1 84 ? 7.705 11.874 2.636 1.00 39.92 379 SER B N 1
ATOM 2779 C CA . SER B 1 84 ? 7.623 13.064 1.800 1.00 38.71 379 SER B CA 1
ATOM 2780 C C . SER B 1 84 ? 8.823 13.977 2.026 1.00 37.97 379 SER B C 1
ATOM 2781 O O . SER B 1 84 ? 9.508 13.876 3.042 1.00 38.36 379 SER B O 1
ATOM 2784 N N . MET B 1 85 ? 9.071 14.869 1.074 1.00 36.96 380 MET B N 1
ATOM 2785 C CA . MET B 1 85 ? 10.172 15.814 1.185 1.00 36.27 380 MET B CA 1
ATOM 2786 C C . MET B 1 85 ? 9.887 16.866 2.242 1.00 36.10 380 MET B C 1
ATOM 2787 O O . MET B 1 85 ? 8.807 16.898 2.826 1.00 36.50 380 MET B O 1
ATOM 2792 N N . GLN B 1 86 ? 10.863 17.731 2.483 1.00 35.55 381 GLN B N 1
ATOM 2793 C CA . GLN B 1 86 ? 10.683 18.824 3.423 1.00 35.35 381 GLN B CA 1
ATOM 2794 C C . GLN B 1 86 ? 10.045 20.019 2.726 1.00 34.61 381 GLN B C 1
ATOM 2795 O O . GLN B 1 86 ? 9.408 20.855 3.365 1.00 34.58 381 GLN B O 1
ATOM 2801 N N . GLU B 1 87 ? 10.212 20.088 1.410 1.00 34.09 382 GLU B N 1
ATOM 2802 C CA . GLU B 1 87 ? 9.604 21.150 0.620 1.00 33.49 382 GLU B CA 1
ATOM 2803 C C . GLU B 1 87 ? 8.770 20.607 -0.527 1.00 33.51 382 GLU B C 1
ATOM 2804 O O . GLU B 1 87 ? 8.985 19.492 -0.993 1.00 33.81 382 GLU B O 1
ATOM 2810 N N . ARG B 1 88 ? 7.819 21.416 -0.977 1.00 33.26 383 ARG B N 1
ATOM 2811 C CA . ARG B 1 88 ? 7.063 21.115 -2.180 1.00 33.19 383 ARG B CA 1
ATOM 2812 C C . ARG B 1 88 ? 7.903 21.511 -3.384 1.00 32.57 383 ARG B C 1
ATOM 2813 O O . ARG B 1 88 ? 8.406 22.630 -3.452 1.00 32.11 383 ARG B O 1
ATOM 2821 N N . ARG B 1 89 ? 8.073 20.590 -4.324 1.00 32.64 384 ARG B N 1
ATOM 2822 C CA . ARG B 1 89 ? 8.915 20.848 -5.484 1.00 32.18 384 ARG B CA 1
ATOM 2823 C C . ARG B 1 89 ? 8.248 20.404 -6.771 1.00 32.18 384 ARG B C 1
ATOM 2824 O O . ARG B 1 89 ? 7.863 19.248 -6.916 1.00 32.61 384 ARG B O 1
ATOM 2832 N N . SER B 1 90 ? 8.115 21.337 -7.705 1.00 31.74 385 SER B N 1
ATOM 2833 C CA . SER B 1 90 ? 7.614 21.024 -9.032 1.00 31.71 385 SER B CA 1
ATOM 2834 C C . SER B 1 90 ? 8.623 21.498 -10.065 1.00 31.34 385 SER B C 1
ATOM 2835 O O . SER B 1 90 ? 9.339 22.470 -9.833 1.00 31.05 385 SER B O 1
ATOM 2838 N N . THR B 1 91 ? 8.676 20.805 -11.197 1.00 31.42 386 THR B N 1
ATOM 2839 C CA . THR B 1 91 ? 9.651 21.081 -12.250 1.00 31.21 386 THR B CA 1
ATOM 2840 C C . THR B 1 91 ? 11.075 21.011 -11.708 1.00 31.21 386 THR B C 1
ATOM 2841 O O . THR B 1 91 ? 11.957 21.745 -12.149 1.00 31.01 386 THR B O 1
ATOM 2845 N N . LEU B 1 92 ? 11.291 20.119 -10.749 1.00 31.54 387 LEU B N 1
ATOM 2846 C CA . LEU B 1 92 ? 12.608 19.927 -10.158 1.00 31.65 387 LEU B CA 1
ATOM 2847 C C . LEU B 1 92 ? 13.384 18.867 -10.919 1.00 32.00 387 LEU B C 1
ATOM 2848 O O . LEU B 1 92 ? 12.880 18.279 -11.872 1.00 32.14 387 LEU B O 1
ATOM 2853 N N . GLY B 1 93 ? 14.616 18.627 -10.488 1.00 32.21 388 GLY B N 1
ATOM 2854 C CA . GLY B 1 93 ? 15.430 17.573 -11.055 1.00 32.70 388 GLY B CA 1
ATOM 2855 C C . GLY B 1 93 ? 15.823 16.578 -9.985 1.00 33.27 388 GLY B C 1
ATOM 2856 O O . GLY B 1 93 ? 16.018 16.945 -8.831 1.00 33.23 388 GLY B O 1
ATOM 2857 N N . ALA B 1 94 ? 15.933 15.312 -10.365 1.00 33.88 389 ALA B N 1
ATOM 2858 C CA . ALA B 1 94 ? 16.320 14.273 -9.422 1.00 34.59 389 ALA B CA 1
ATOM 2859 C C . ALA B 1 94 ? 17.358 13.343 -10.034 1.00 35.24 389 ALA B C 1
ATOM 2860 O O . ALA B 1 94 ? 17.297 13.026 -11.221 1.00 35.30 389 ALA B O 1
ATOM 2862 N N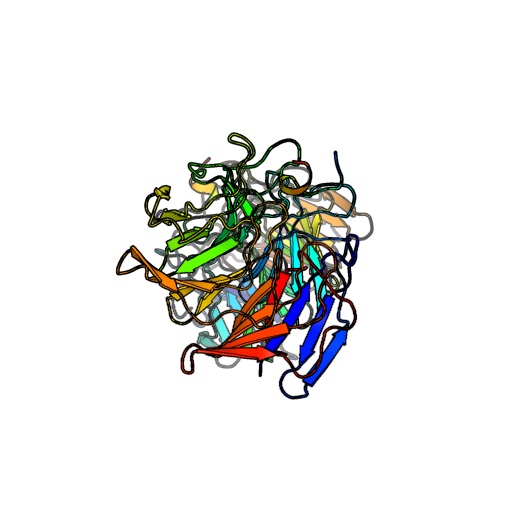 . ALA B 1 95 ? 18.311 12.913 -9.217 1.00 35.79 390 ALA B N 1
ATOM 2863 C CA . ALA B 1 95 ? 19.357 12.008 -9.672 1.00 36.56 390 ALA B CA 1
ATOM 2864 C C . ALA B 1 95 ? 19.945 11.242 -8.496 1.00 37.37 390 ALA B C 1
ATOM 2865 O O . ALA B 1 95 ? 19.844 11.678 -7.352 1.00 37.20 390 ALA B O 1
ATOM 2867 N N . VAL B 1 96 ? 20.556 10.099 -8.785 1.00 38.32 391 VAL B N 1
ATOM 2868 C CA . VAL B 1 96 ? 21.137 9.259 -7.747 1.00 39.28 391 VAL B CA 1
ATOM 2869 C C . VAL B 1 96 ? 22.657 9.365 -7.747 1.00 39.68 391 VAL B C 1
ATOM 2870 O O . VAL B 1 96 ? 23.297 9.252 -8.790 1.00 39.86 391 VAL B O 1
ATOM 2874 N N . LEU B 1 97 ? 23.229 9.592 -6.571 1.00 39.88 392 LEU B N 1
ATOM 2875 C CA . LEU B 1 97 ? 24.674 9.693 -6.425 1.00 40.35 392 LEU B CA 1
ATOM 2876 C C . LEU B 1 97 ? 25.115 9.135 -5.078 1.00 41.19 392 LEU B C 1
ATOM 2877 O O . LEU B 1 97 ? 24.764 9.679 -4.032 1.00 40.80 392 LEU B O 1
ATOM 2882 N N . ASN B 1 98 ? 25.880 8.047 -5.119 1.00 42.43 393 ASN B N 1
ATOM 2883 C CA . ASN B 1 98 ? 26.365 7.373 -3.917 1.00 43.47 393 ASN B CA 1
ATOM 2884 C C . ASN B 1 98 ? 25.234 6.978 -2.972 1.00 43.60 393 ASN B C 1
ATOM 2885 O O . ASN B 1 98 ? 25.240 7.348 -1.800 1.00 43.55 393 ASN B O 1
ATOM 2890 N N . ASP B 1 99 ? 24.267 6.234 -3.502 1.00 43.81 394 ASP B N 1
ATOM 2891 C CA . ASP B 1 99 ? 23.121 5.743 -2.735 1.00 44.09 394 ASP B CA 1
ATOM 2892 C C . ASP B 1 99 ? 22.305 6.864 -2.092 1.00 42.96 394 ASP B C 1
ATOM 2893 O O . ASP B 1 99 ? 21.604 6.645 -1.107 1.00 43.27 394 ASP B O 1
ATOM 2898 N N . LEU B 1 100 ? 22.395 8.061 -2.658 1.00 41.74 395 LEU B N 1
ATOM 2899 C CA . LEU B 1 100 ? 21.574 9.179 -2.212 1.00 40.66 395 LEU B CA 1
ATOM 2900 C C . LEU B 1 100 ? 20.691 9.677 -3.347 1.00 39.73 395 LEU B C 1
ATOM 2901 O O . LEU B 1 100 ? 21.108 9.703 -4.503 1.00 39.54 395 LEU B O 1
ATOM 2906 N N . LEU B 1 101 ? 19.467 10.065 -3.012 1.00 39.23 396 LEU B N 1
ATOM 2907 C CA . LEU B 1 101 ? 18.545 10.616 -3.995 1.00 38.38 396 LEU B CA 1
ATOM 2908 C C . LEU B 1 101 ? 18.426 12.119 -3.809 1.00 37.29 396 LEU B C 1
ATOM 2909 O O . LEU B 1 101 ? 17.783 12.589 -2.874 1.00 37.09 396 LEU B O 1
ATOM 2914 N N . TYR B 1 102 ? 19.052 12.867 -4.711 1.00 36.69 397 TYR B N 1
ATOM 2915 C CA . TYR B 1 102 ? 19.072 14.320 -4.624 1.00 35.75 397 TYR B CA 1
ATOM 2916 C C . TYR B 1 102 ? 17.864 14.953 -5.299 1.00 35.04 397 TYR B C 1
ATOM 2917 O O . TYR B 1 102 ? 17.577 14.681 -6.461 1.00 34.96 397 TYR B O 1
ATOM 2926 N N . ALA B 1 103 ? 17.157 15.800 -4.560 1.00 34.59 398 ALA B N 1
ATOM 2927 C CA . ALA B 1 103 ? 16.069 16.585 -5.124 1.00 33.94 398 ALA B CA 1
ATOM 2928 C C . ALA B 1 103 ? 16.554 18.007 -5.360 1.00 33.23 398 ALA B C 1
ATOM 2929 O O . ALA B 1 103 ? 16.736 18.769 -4.415 1.00 33.03 398 ALA B O 1
ATOM 2931 N N . VAL B 1 104 ? 16.764 18.361 -6.622 1.00 32.91 399 VAL B N 1
ATOM 2932 C CA . VAL B 1 104 ? 17.406 19.625 -6.965 1.00 32.40 399 VAL B CA 1
ATOM 2933 C C . VAL B 1 104 ? 16.422 20.710 -7.387 1.00 31.83 399 VAL B C 1
ATOM 2934 O O . VAL B 1 104 ? 15.691 20.551 -8.364 1.00 31.74 399 VAL B O 1
ATOM 2938 N N . GLY B 1 105 ? 16.417 21.813 -6.643 1.00 31.50 400 GLY B N 1
ATOM 2939 C CA . GLY B 1 105 ? 15.648 22.994 -6.998 1.00 31.05 400 GLY B CA 1
ATOM 2940 C C . GLY B 1 105 ? 14.165 22.761 -7.197 1.00 31.04 400 GLY B C 1
ATOM 2941 O O . GLY B 1 105 ? 13.568 21.903 -6.552 1.00 31.36 400 GLY B O 1
ATOM 2942 N N . GLY B 1 106 ? 13.567 23.537 -8.094 1.00 30.76 401 GLY B N 1
ATOM 2943 C CA . GLY B 1 106 ? 12.166 23.364 -8.427 1.00 30.79 401 GLY B CA 1
ATOM 2944 C C . GLY B 1 106 ? 11.327 24.609 -8.226 1.00 30.57 401 GLY B C 1
ATOM 2945 O O . GLY B 1 106 ? 11.816 25.730 -8.345 1.00 30.34 401 GLY B O 1
ATOM 2946 N N . PHE B 1 107 ? 10.052 24.402 -7.917 1.00 30.74 402 PHE B N 1
ATOM 2947 C CA . PHE B 1 107 ? 9.103 25.491 -7.729 1.00 30.67 402 PHE B CA 1
ATOM 2948 C C . PHE B 1 107 ? 8.027 25.041 -6.752 1.00 31.02 402 PHE B C 1
ATOM 2949 O O . PHE B 1 107 ? 7.458 23.966 -6.917 1.00 31.30 402 PHE B O 1
ATOM 2957 N N . ASP B 1 108 ? 7.759 25.843 -5.726 1.00 31.07 403 ASP B N 1
ATOM 2958 C CA . ASP B 1 108 ? 6.803 25.438 -4.699 1.00 31.51 403 ASP B CA 1
ATOM 2959 C C . ASP B 1 108 ? 5.448 26.116 -4.852 1.00 31.71 403 ASP B C 1
ATOM 2960 O O . ASP B 1 108 ? 4.588 25.995 -3.985 1.00 32.14 403 ASP B O 1
ATOM 2965 N N . GLY B 1 109 ? 5.264 26.832 -5.953 1.00 31.48 404 GLY B N 1
ATOM 2966 C CA . GLY B 1 109 ? 4.009 27.511 -6.205 1.00 31.73 404 GLY B CA 1
ATOM 2967 C C . GLY B 1 109 ? 4.098 28.996 -5.937 1.00 31.67 404 GLY B C 1
ATOM 2968 O O . GLY B 1 109 ? 3.279 29.773 -6.425 1.00 31.86 404 GLY B O 1
ATOM 2969 N N . SER B 1 110 ? 5.098 29.395 -5.160 1.00 31.47 405 SER B N 1
ATOM 2970 C CA . SER B 1 110 ? 5.290 30.802 -4.835 1.00 31.44 405 SER B CA 1
ATOM 2971 C C . SER B 1 110 ? 6.635 31.314 -5.337 1.00 31.02 405 SER B C 1
ATOM 2972 O O . SER B 1 110 ? 6.715 32.382 -5.941 1.00 31.01 405 SER B O 1
ATOM 2975 N N . THR B 1 111 ? 7.689 30.547 -5.085 1.00 30.79 406 THR B N 1
ATOM 2976 C CA . THR B 1 111 ? 9.029 30.944 -5.494 1.00 30.47 406 THR B CA 1
ATOM 2977 C C . THR B 1 111 ? 9.801 29.803 -6.142 1.00 30.31 406 THR B C 1
ATOM 2978 O O . THR B 1 111 ? 9.529 28.630 -5.890 1.00 30.43 406 THR B O 1
ATOM 2982 N N . GLY B 1 112 ? 10.765 30.158 -6.985 1.00 30.12 407 GLY B N 1
ATOM 2983 C CA . GLY B 1 112 ? 11.685 29.186 -7.538 1.00 30.04 407 GLY B CA 1
ATOM 2984 C C . GLY B 1 112 ? 12.641 28.751 -6.448 1.00 30.04 407 GLY B C 1
ATOM 2985 O O . GLY B 1 112 ? 12.941 29.523 -5.539 1.00 30.02 407 GLY B O 1
ATOM 2986 N N . LEU B 1 113 ? 13.124 27.519 -6.533 1.00 30.13 408 LEU B N 1
ATOM 2987 C CA . LEU B 1 113 ? 13.912 26.951 -5.450 1.00 30.26 408 LEU B CA 1
ATOM 2988 C C . LEU B 1 113 ? 15.393 26.832 -5.786 1.00 30.25 408 LEU B C 1
ATOM 2989 O O . LEU B 1 113 ? 15.768 26.441 -6.889 1.00 30.28 408 LEU B O 1
ATOM 2994 N N . ALA B 1 114 ? 16.230 27.180 -4.817 1.00 30.27 409 ALA B N 1
ATOM 2995 C CA . ALA B 1 114 ? 17.666 27.003 -4.939 1.00 30.38 409 ALA B CA 1
ATOM 2996 C C . ALA B 1 114 ? 18.106 25.899 -3.994 1.00 30.70 409 ALA B C 1
ATOM 2997 O O . ALA B 1 114 ? 19.201 25.355 -4.117 1.00 30.94 409 ALA B O 1
ATOM 2999 N N . SER B 1 115 ? 17.233 25.576 -3.048 1.00 30.81 410 SER B N 1
ATOM 3000 C CA . SER B 1 115 ? 17.528 24.564 -2.051 1.00 31.22 410 SER B CA 1
ATOM 3001 C C . SER B 1 115 ? 17.621 23.190 -2.686 1.00 31.58 410 SER B C 1
ATOM 3002 O O . SER B 1 115 ? 17.005 22.928 -3.715 1.00 31.49 410 SER B O 1
ATOM 3005 N N . VAL B 1 116 ? 18.412 22.320 -2.073 1.00 32.05 411 VAL B N 1
ATOM 3006 C CA . VAL B 1 116 ? 18.541 20.943 -2.518 1.00 32.55 411 VAL B CA 1
ATOM 3007 C C . VAL B 1 116 ? 18.474 20.041 -1.299 1.00 33.16 411 VAL B C 1
ATOM 3008 O O . VAL B 1 116 ? 19.057 20.351 -0.264 1.00 33.28 411 VAL B O 1
ATOM 3012 N N . GLU B 1 117 ? 17.751 18.934 -1.410 1.00 33.60 412 GLU B N 1
ATOM 3013 C CA . GLU B 1 117 ? 17.676 17.977 -0.316 1.00 34.35 412 GLU B CA 1
ATOM 3014 C C . GLU B 1 117 ? 17.831 16.555 -0.828 1.00 35.04 412 GLU B C 1
ATOM 3015 O O . GLU B 1 117 ? 17.427 16.239 -1.946 1.00 34.92 412 GLU B O 1
ATOM 3021 N N . ALA B 1 118 ? 18.425 15.701 -0.002 1.00 35.84 413 ALA B N 1
ATOM 3022 C CA . ALA B 1 118 ? 18.701 14.326 -0.394 1.00 36.67 413 ALA B CA 1
ATOM 3023 C C . ALA B 1 118 ? 17.904 13.332 0.440 1.00 37.51 413 ALA B C 1
ATOM 3024 O O . ALA B 1 118 ? 17.444 13.651 1.535 1.00 37.60 413 ALA B O 1
ATOM 3026 N N . TYR B 1 119 ? 17.746 12.123 -0.086 1.00 38.22 414 TYR B N 1
ATOM 3027 C CA . TYR B 1 119 ? 17.016 11.079 0.617 1.00 39.19 414 TYR B CA 1
ATOM 3028 C C . TYR B 1 119 ? 17.855 9.823 0.789 1.00 40.36 414 TYR B C 1
ATOM 3029 O O . TYR B 1 119 ? 18.188 9.147 -0.183 1.00 40.64 414 TYR B O 1
ATOM 3038 N N . SER B 1 120 ? 18.195 9.517 2.035 1.00 41.13 415 SER B N 1
ATOM 3039 C CA . SER B 1 120 ? 18.892 8.279 2.353 1.00 42.45 415 SER B CA 1
ATOM 3040 C C . SER B 1 120 ? 17.886 7.174 2.621 1.00 43.46 415 SER B C 1
ATOM 3041 O O . SER B 1 120 ? 17.158 7.218 3.610 1.00 43.78 415 SER B O 1
ATOM 3044 N N . TYR B 1 121 ? 17.842 6.184 1.740 1.00 44.04 416 TYR B N 1
ATOM 3045 C CA . TYR B 1 121 ? 16.882 5.102 1.888 1.00 45.07 416 TYR B CA 1
ATOM 3046 C C . TYR B 1 121 ? 17.266 4.186 3.043 1.00 46.59 416 TYR B C 1
ATOM 3047 O O . TYR B 1 121 ? 16.404 3.560 3.659 1.00 47.48 416 TYR B O 1
ATOM 3056 N N . LYS B 1 122 ? 18.560 4.118 3.340 1.00 46.97 417 LYS B N 1
ATOM 3057 C CA . LYS B 1 122 ? 19.049 3.263 4.415 1.00 48.49 417 LYS B CA 1
ATOM 3058 C C . LYS B 1 122 ? 18.611 3.768 5.786 1.00 48.56 417 LYS B C 1
ATOM 3059 O O . LYS B 1 122 ? 18.484 2.988 6.728 1.00 49.94 417 LYS B O 1
ATOM 3065 N N . THR B 1 123 ? 18.376 5.070 5.898 1.00 47.18 418 THR B N 1
ATOM 3066 C CA . THR B 1 123 ? 17.878 5.641 7.143 1.00 47.17 418 THR B CA 1
ATOM 3067 C C . THR B 1 123 ? 16.462 6.174 6.964 1.00 46.44 418 THR B C 1
ATOM 3068 O O . THR B 1 123 ? 15.828 6.605 7.927 1.00 46.51 418 THR B O 1
ATOM 3072 N N . ASN B 1 124 ? 15.982 6.145 5.723 1.00 45.79 419 ASN B N 1
ATOM 3073 C CA . ASN B 1 124 ? 14.619 6.553 5.395 1.00 45.19 419 ASN B CA 1
ATOM 3074 C C . ASN B 1 124 ? 14.278 7.950 5.909 1.00 44.11 419 ASN B C 1
ATOM 3075 O O . ASN B 1 124 ? 13.440 8.104 6.797 1.00 44.47 419 ASN B O 1
ATOM 3080 N N . GLU B 1 125 ? 14.937 8.962 5.351 1.00 42.88 420 GLU B N 1
ATOM 3081 C CA . GLU B 1 125 ? 14.682 10.344 5.740 1.00 41.85 420 GLU B CA 1
ATOM 3082 C C . GLU B 1 125 ? 15.261 11.333 4.739 1.00 40.55 420 GLU B C 1
ATOM 3083 O O . GLU B 1 125 ? 16.159 11.001 3.970 1.00 40.50 420 GLU B O 1
ATOM 3089 N N . TRP B 1 126 ? 14.736 12.554 4.763 1.00 39.59 421 TRP B N 1
ATOM 3090 C CA . TRP B 1 126 ? 15.231 13.628 3.912 1.00 38.41 421 TRP B CA 1
ATOM 3091 C C . TRP B 1 126 ? 16.052 14.620 4.725 1.00 38.02 421 TRP B C 1
ATOM 3092 O O . TRP B 1 126 ? 15.836 14.775 5.925 1.00 38.41 421 TRP B O 1
ATOM 3103 N N . PHE B 1 127 ? 16.992 15.291 4.068 1.00 37.32 422 PHE B N 1
ATOM 3104 C CA . PHE B 1 127 ? 17.812 16.297 4.728 1.00 36.91 422 PHE B CA 1
ATOM 3105 C C . PHE B 1 127 ? 18.396 17.267 3.713 1.00 35.97 422 PHE B C 1
ATOM 3106 O O . PHE B 1 127 ? 18.695 16.890 2.582 1.00 35.87 422 PHE B O 1
ATOM 3114 N N . PHE B 1 128 ? 18.554 18.520 4.122 1.00 35.36 423 PHE B N 1
ATOM 3115 C CA . PHE B 1 128 ? 19.085 19.549 3.239 1.00 34.55 423 PHE B CA 1
ATOM 3116 C C . PHE B 1 128 ? 20.591 19.431 3.063 1.00 34.71 423 PHE B C 1
ATOM 3117 O O . PHE B 1 128 ? 21.320 19.150 4.012 1.00 35.22 423 PHE B O 1
ATOM 3125 N N . VAL B 1 129 ? 21.050 19.645 1.837 1.00 34.35 424 VAL B N 1
ATOM 3126 C CA . VAL B 1 129 ? 22.472 19.756 1.560 1.00 34.46 424 VAL B CA 1
ATOM 3127 C C . VAL B 1 129 ? 22.762 21.201 1.186 1.00 33.71 424 VAL B C 1
ATOM 3128 O O . VAL B 1 129 ? 21.964 22.085 1.482 1.00 33.21 424 VAL B O 1
ATOM 3132 N N . ALA B 1 130 ? 23.898 21.447 0.546 1.00 33.72 425 ALA B N 1
ATOM 3133 C CA . ALA B 1 130 ? 24.235 22.796 0.114 1.00 33.13 425 ALA B CA 1
ATOM 3134 C C . ALA B 1 130 ? 23.269 23.277 -0.962 1.00 32.58 425 ALA B C 1
ATOM 3135 O O . ALA B 1 130 ? 22.988 22.553 -1.916 1.00 32.70 425 ALA B O 1
ATOM 3137 N N . PRO B 1 131 ? 22.751 24.504 -0.805 1.00 32.05 426 PRO B N 1
ATOM 3138 C CA . PRO B 1 131 ? 21.873 25.112 -1.805 1.00 31.59 426 PRO B CA 1
ATOM 3139 C C . PRO B 1 131 ? 22.657 25.601 -3.015 1.00 31.50 426 PRO B C 1
ATOM 3140 O O . PRO B 1 131 ? 23.839 25.918 -2.893 1.00 31.68 426 PRO B O 1
ATOM 3144 N N . MET B 1 132 ? 22.002 25.661 -4.169 1.00 31.30 427 MET B N 1
ATOM 3145 C CA . MET B 1 132 ? 22.649 26.150 -5.376 1.00 31.29 427 MET B CA 1
ATOM 3146 C C . MET B 1 132 ? 22.896 27.645 -5.273 1.00 31.03 427 MET B C 1
ATOM 3147 O O . MET B 1 132 ? 22.401 28.303 -4.362 1.00 30.81 427 MET B O 1
ATOM 3152 N N . ASN B 1 133 ? 23.667 28.175 -6.213 1.00 31.16 428 ASN B N 1
ATOM 3153 C CA . ASN B 1 133 ? 23.954 29.599 -6.243 1.00 31.04 428 ASN B CA 1
ATOM 3154 C C . ASN B 1 133 ? 22.815 30.363 -6.897 1.00 30.74 428 ASN B C 1
ATOM 3155 O O . ASN B 1 133 ? 22.496 31.481 -6.498 1.00 30.58 428 ASN B O 1
ATOM 3160 N N . THR B 1 134 ? 22.202 29.746 -7.901 1.00 30.74 429 THR B N 1
ATOM 3161 C CA . THR B 1 134 ? 21.041 30.322 -8.567 1.00 30.53 429 THR B CA 1
ATOM 3162 C C . THR B 1 134 ? 19.830 29.418 -8.383 1.00 30.36 429 THR B C 1
ATOM 3163 O O . THR B 1 134 ? 19.940 28.201 -8.499 1.00 30.49 429 THR B O 1
ATOM 3167 N N . ARG B 1 135 ? 18.679 30.009 -8.081 1.00 30.14 430 ARG B N 1
ATOM 3168 C CA . ARG B 1 135 ? 17.444 29.243 -8.010 1.00 30.06 430 ARG B CA 1
ATOM 3169 C C . ARG B 1 135 ? 17.114 28.719 -9.402 1.00 30.13 430 ARG B C 1
ATOM 3170 O O . ARG B 1 135 ? 17.330 29.406 -10.395 1.00 30.18 430 ARG B O 1
ATOM 3178 N N . ARG B 1 136 ? 16.619 27.489 -9.477 1.00 30.19 431 ARG B N 1
ATOM 3179 C CA . ARG B 1 136 ? 16.361 26.862 -10.768 1.00 30.30 431 ARG B CA 1
ATOM 3180 C C . ARG B 1 136 ? 15.066 26.064 -10.792 1.00 30.29 431 ARG B C 1
ATOM 3181 O O . ARG B 1 136 ? 14.988 24.977 -10.223 1.00 30.44 431 ARG B O 1
ATOM 3189 N N . SER B 1 137 ? 14.051 26.616 -11.450 1.00 30.20 432 SER B N 1
ATOM 3190 C CA . SER B 1 137 ? 12.844 25.864 -11.762 1.00 30.26 432 SER B CA 1
ATOM 3191 C C . SER B 1 137 ? 12.956 25.373 -13.196 1.00 30.38 432 SER B C 1
ATOM 3192 O O . SER B 1 137 ? 13.751 25.908 -13.965 1.00 30.41 432 SER B O 1
ATOM 3195 N N . SER B 1 138 ? 12.162 24.365 -13.549 1.00 30.51 433 SER B N 1
ATOM 3196 C CA . SER B 1 138 ? 12.249 23.725 -14.859 1.00 30.67 433 SER B CA 1
ATOM 3197 C C . SER B 1 138 ? 13.687 23.306 -15.141 1.00 30.84 433 SER B C 1
ATOM 3198 O O . SER B 1 138 ? 14.222 23.569 -16.214 1.00 30.94 433 SER B O 1
ATOM 3201 N N . VAL B 1 139 ? 14.305 22.655 -14.162 1.00 30.96 434 VAL B N 1
ATOM 3202 C CA . VAL B 1 139 ? 15.728 22.351 -14.218 1.00 31.19 434 VAL B CA 1
ATOM 3203 C C . VAL B 1 139 ? 15.976 20.859 -14.432 1.00 31.62 434 VAL B C 1
ATOM 3204 O O . VAL B 1 139 ? 15.214 20.021 -13.958 1.00 31.73 434 VAL B O 1
ATOM 3208 N N . GLY B 1 140 ? 17.034 20.537 -15.170 1.00 31.94 435 GLY B N 1
ATOM 3209 C CA . GLY B 1 140 ? 17.438 19.159 -15.372 1.00 32.46 435 GLY B CA 1
ATOM 3210 C C . GLY B 1 140 ? 18.777 18.878 -14.719 1.00 32.82 435 GLY B C 1
ATOM 3211 O O . GLY B 1 140 ? 19.613 19.774 -14.596 1.00 32.72 435 GLY B O 1
ATOM 3212 N N . VAL B 1 141 ? 18.984 17.634 -14.293 1.00 33.33 436 VAL B N 1
ATOM 3213 C CA . VAL B 1 141 ? 20.225 17.255 -13.624 1.00 33.80 436 VAL B CA 1
ATOM 3214 C C . VAL B 1 141 ? 20.826 15.968 -14.179 1.00 34.58 436 VAL B C 1
ATOM 3215 O O . VAL B 1 141 ? 20.129 15.142 -14.763 1.00 34.79 436 VAL B O 1
ATOM 3219 N N . GLY B 1 142 ? 22.131 15.809 -13.987 1.00 35.09 437 GLY B N 1
ATOM 3220 C CA . GLY B 1 142 ? 22.841 14.625 -14.429 1.00 35.98 437 GLY B CA 1
ATOM 3221 C C . GLY B 1 142 ? 24.026 14.341 -13.527 1.00 36.56 437 GLY B C 1
ATOM 3222 O O . GLY B 1 142 ? 24.564 15.248 -12.898 1.00 36.26 437 GLY B O 1
ATOM 3223 N N . VAL B 1 143 ? 24.433 13.079 -13.461 1.00 37.46 438 VAL B N 1
ATOM 3224 C CA . VAL B 1 143 ? 25.548 12.683 -12.614 1.00 38.17 438 VAL B CA 1
ATOM 3225 C C . VAL B 1 143 ? 26.692 12.095 -13.433 1.00 39.12 438 VAL B C 1
ATOM 3226 O O . VAL B 1 143 ? 26.536 11.065 -14.088 1.00 39.75 438 VAL B O 1
ATOM 3230 N N . VAL B 1 144 ? 27.843 12.757 -13.392 1.00 39.28 439 VAL B N 1
ATOM 3231 C CA . VAL B 1 144 ? 29.017 12.288 -14.116 1.00 40.27 439 VAL B CA 1
ATOM 3232 C C . VAL B 1 144 ? 30.231 12.185 -13.203 1.00 40.98 439 VAL B C 1
ATOM 3233 O O . VAL B 1 144 ? 30.702 13.192 -12.672 1.00 40.56 439 VAL B O 1
ATOM 3237 N N . GLU B 1 145 ? 30.724 10.962 -13.026 1.00 42.11 440 GLU B N 1
ATOM 3238 C CA . GLU B 1 145 ? 31.947 10.703 -12.269 1.00 43.02 440 GLU B CA 1
ATOM 3239 C C . GLU B 1 145 ? 31.924 11.307 -10.869 1.00 42.50 440 GLU B C 1
ATOM 3240 O O . GLU B 1 145 ? 32.750 12.153 -10.536 1.00 42.40 440 GLU B O 1
ATOM 3246 N N . GLY B 1 146 ? 30.966 10.873 -10.058 1.00 42.23 441 GLY B N 1
ATOM 3247 C CA . GLY B 1 146 ? 30.881 11.299 -8.672 1.00 41.88 441 GLY B CA 1
ATOM 3248 C C . GLY B 1 146 ? 30.449 12.739 -8.474 1.00 40.59 441 GLY B C 1
ATOM 3249 O O . GLY B 1 146 ? 30.434 13.238 -7.350 1.00 40.26 441 GLY B O 1
ATOM 3250 N N . LYS B 1 147 ? 30.092 13.409 -9.564 1.00 39.93 442 LYS B N 1
ATOM 3251 C CA . LYS B 1 147 ? 29.682 14.805 -9.499 1.00 38.81 442 LYS B CA 1
ATOM 3252 C C . LYS B 1 147 ? 28.248 14.984 -9.976 1.00 37.98 442 LYS B C 1
ATOM 3253 O O . LYS B 1 147 ? 27.802 14.303 -10.895 1.00 38.19 442 LYS B O 1
ATOM 3259 N N . LEU B 1 148 ? 27.534 15.907 -9.344 1.00 37.10 443 LEU B N 1
ATOM 3260 C CA . LEU B 1 148 ? 26.149 16.194 -9.694 1.00 36.33 443 LEU B CA 1
ATOM 3261 C C . LEU B 1 148 ? 26.025 17.557 -10.362 1.00 35.58 443 LEU B C 1
ATOM 3262 O O . LEU B 1 148 ? 26.429 18.570 -9.797 1.00 35.25 443 LEU B O 1
ATOM 3267 N N . TYR B 1 149 ? 25.456 17.579 -11.562 1.00 35.39 444 TYR B N 1
ATOM 3268 C CA . TYR B 1 149 ? 25.348 18.813 -12.330 1.00 34.84 444 TYR B CA 1
ATOM 3269 C C . TYR B 1 149 ? 23.906 19.298 -12.448 1.00 34.09 444 TYR B C 1
ATOM 3270 O O . TYR B 1 149 ? 23.012 18.528 -12.784 1.00 34.10 444 TYR B O 1
ATOM 3279 N N . ALA B 1 150 ? 23.688 20.578 -12.170 1.00 33.51 445 ALA B N 1
ATOM 3280 C CA . ALA B 1 150 ? 22.389 21.203 -12.384 1.00 32.88 445 ALA B CA 1
ATOM 3281 C C . ALA B 1 150 ? 22.437 22.052 -13.649 1.00 32.76 445 ALA B C 1
ATOM 3282 O O . ALA B 1 150 ? 23.205 23.006 -13.730 1.00 32.78 445 ALA B O 1
ATOM 3284 N N . VAL B 1 151 ? 21.616 21.702 -14.634 1.00 32.72 446 VAL B N 1
ATOM 3285 C CA . VAL B 1 151 ? 21.707 22.317 -15.955 1.00 32.77 446 VAL B CA 1
ATOM 3286 C C . VAL B 1 151 ? 20.527 23.224 -16.284 1.00 32.27 446 VAL B C 1
ATOM 3287 O O . VAL B 1 151 ? 19.375 22.808 -16.206 1.00 32.02 446 VAL B O 1
ATOM 3291 N N . GLY B 1 152 ? 20.832 24.463 -16.659 1.00 32.20 447 GLY B N 1
ATOM 3292 C CA . GLY B 1 152 ? 19.830 25.405 -17.123 1.00 31.89 447 GLY B CA 1
ATOM 3293 C C . GLY B 1 152 ? 18.709 25.658 -16.138 1.00 31.41 447 GLY B C 1
ATOM 3294 O O . GLY B 1 152 ? 18.894 25.547 -14.928 1.00 31.27 447 GLY B O 1
ATOM 3295 N N . GLY B 1 153 ? 17.537 25.997 -16.664 1.00 31.22 448 GLY B N 1
ATOM 3296 C CA . GLY B 1 153 ? 16.373 26.257 -15.839 1.00 30.87 448 GLY B CA 1
ATOM 3297 C C . GLY B 1 153 ? 15.901 27.690 -15.955 1.00 30.75 448 GLY B C 1
ATOM 3298 O O . GLY B 1 153 ? 16.311 28.419 -16.855 1.00 30.96 448 GLY B O 1
ATOM 3299 N N . TYR B 1 154 ? 15.031 28.094 -15.040 1.00 30.50 449 TYR B N 1
ATOM 3300 C CA . TYR B 1 154 ? 14.537 29.460 -15.016 1.00 30.47 449 TYR B CA 1
ATOM 3301 C C . TYR B 1 154 ? 14.871 30.118 -13.686 1.00 30.33 449 TYR B C 1
ATOM 3302 O O . TYR B 1 154 ? 14.621 29.550 -12.629 1.00 30.18 449 TYR B O 1
ATOM 3311 N N . ASP B 1 155 ? 15.445 31.312 -13.746 1.00 30.45 450 ASP B N 1
ATOM 3312 C CA . ASP B 1 155 ? 15.792 32.055 -12.541 1.00 30.36 450 ASP B CA 1
ATOM 3313 C C . ASP B 1 155 ? 14.766 33.141 -12.272 1.00 30.39 450 ASP B C 1
ATOM 3314 O O . ASP B 1 155 ? 14.731 34.152 -12.964 1.00 30.64 450 ASP B O 1
ATOM 3319 N N . GLY B 1 156 ? 13.937 32.929 -11.257 1.00 30.22 451 GLY B N 1
ATOM 3320 C CA . GLY B 1 156 ? 12.896 33.877 -10.916 1.00 30.33 451 GLY B CA 1
ATOM 3321 C C . GLY B 1 156 ? 13.419 35.201 -10.397 1.00 30.48 451 GLY B C 1
ATOM 3322 O O . GLY B 1 156 ? 12.690 36.185 -10.353 1.00 30.71 451 GLY B O 1
ATOM 3323 N N . ALA B 1 157 ? 14.686 35.228 -10.002 1.00 30.41 452 ALA B N 1
ATOM 3324 C CA . ALA B 1 157 ? 15.289 36.448 -9.483 1.00 30.58 452 ALA B CA 1
ATOM 3325 C C . ALA B 1 157 ? 15.572 37.443 -10.605 1.00 30.98 452 ALA B C 1
ATOM 3326 O O . ALA B 1 157 ? 15.197 38.609 -10.517 1.00 31.28 452 ALA B O 1
ATOM 3328 N N . SER B 1 158 ? 16.232 36.978 -11.659 1.00 31.07 453 SER B N 1
ATOM 3329 C CA . SER B 1 158 ? 16.537 37.830 -12.800 1.00 31.54 453 SER B CA 1
ATOM 3330 C C . SER B 1 158 ? 15.475 37.693 -13.883 1.00 31.69 453 SER B C 1
ATOM 3331 O O . SER B 1 158 ? 15.552 38.345 -14.923 1.00 32.16 453 SER B O 1
ATOM 3334 N N . ARG B 1 159 ? 14.490 36.838 -13.622 1.00 31.36 454 ARG B N 1
ATOM 3335 C CA . ARG B 1 159 ? 13.369 36.600 -14.530 1.00 31.48 454 ARG B CA 1
ATOM 3336 C C . ARG B 1 159 ? 13.825 36.160 -15.915 1.00 31.67 454 ARG B C 1
ATOM 3337 O O . ARG B 1 159 ? 13.246 36.563 -16.921 1.00 32.02 454 ARG B O 1
ATOM 3345 N N . GLN B 1 160 ? 14.858 35.328 -15.965 1.00 31.50 455 GLN B N 1
ATOM 3346 C CA . GLN B 1 160 ? 15.387 34.856 -17.238 1.00 31.75 455 GLN B CA 1
ATOM 3347 C C . GLN B 1 160 ? 15.757 33.378 -17.211 1.00 31.46 455 GLN B C 1
ATOM 3348 O O . GLN B 1 160 ? 16.199 32.859 -16.189 1.00 31.17 455 GLN B O 1
ATOM 3354 N N . CYS B 1 161 ? 15.571 32.709 -18.344 1.00 31.61 456 CYS B N 1
ATOM 3355 C CA . CYS B 1 161 ? 16.022 31.333 -18.502 1.00 31.49 456 CYS B CA 1
ATOM 3356 C C . CYS B 1 161 ? 17.541 31.301 -18.452 1.00 31.72 456 CYS B C 1
ATOM 3357 O O . CYS B 1 161 ? 18.194 32.304 -18.726 1.00 32.06 456 CYS B O 1
ATOM 3360 N N . LEU B 1 162 ? 18.103 30.150 -18.104 1.00 31.62 457 LEU B N 1
ATOM 3361 C CA . LEU B 1 162 ? 19.518 30.085 -17.761 1.00 31.84 457 LEU B CA 1
ATOM 3362 C C . LEU B 1 162 ? 20.373 29.330 -18.767 1.00 32.30 457 LEU B C 1
ATOM 3363 O O . LEU B 1 162 ? 19.936 28.354 -19.374 1.00 32.32 457 LEU B O 1
ATOM 3368 N N . SER B 1 163 ? 21.602 29.803 -18.933 1.00 32.73 458 SER B N 1
ATOM 3369 C CA . SER B 1 163 ? 22.603 29.097 -19.712 1.00 33.27 458 SER B CA 1
ATOM 3370 C C . SER B 1 163 ? 23.714 28.632 -18.781 1.00 33.37 458 SER B C 1
ATOM 3371 O O . SER B 1 163 ? 24.663 27.978 -19.206 1.00 33.89 458 SER B O 1
ATOM 3374 N N . THR B 1 164 ? 23.578 28.973 -17.504 1.00 32.95 459 THR B N 1
ATOM 3375 C CA . THR B 1 164 ? 24.573 28.625 -16.499 1.00 33.04 459 THR B CA 1
ATOM 3376 C C . THR B 1 164 ? 24.395 27.194 -16.004 1.00 32.93 459 THR B C 1
ATOM 3377 O O . THR B 1 164 ? 23.280 26.681 -15.944 1.00 32.56 459 THR B O 1
ATOM 3381 N N . VAL B 1 165 ? 25.506 26.556 -15.652 1.00 33.34 460 VAL B N 1
ATOM 3382 C CA . VAL B 1 165 ? 25.495 25.188 -15.152 1.00 33.42 460 VAL B CA 1
ATOM 3383 C C . VAL B 1 165 ? 26.285 25.107 -13.846 1.00 33.50 460 VAL B C 1
ATOM 3384 O O . VAL B 1 165 ? 27.341 25.719 -13.722 1.00 33.82 460 VAL B O 1
ATOM 3388 N N . GLU B 1 166 ? 25.769 24.364 -12.872 1.00 33.27 461 GLU B N 1
ATOM 3389 C CA . GLU B 1 166 ? 26.426 24.254 -11.573 1.00 33.37 461 GLU B CA 1
ATOM 3390 C C . GLU B 1 166 ? 26.743 22.810 -11.209 1.00 33.85 461 GLU B C 1
ATOM 3391 O O . GLU B 1 166 ? 25.896 21.931 -11.331 1.00 33.80 461 GLU B O 1
ATOM 3397 N N . GLN B 1 167 ? 27.968 22.578 -10.754 1.00 34.40 462 GLN B N 1
ATOM 3398 C CA . GLN B 1 167 ? 28.397 21.251 -10.331 1.00 35.02 462 GLN B CA 1
ATOM 3399 C C . GLN B 1 167 ? 28.399 21.130 -8.813 1.00 34.94 462 GLN B C 1
ATOM 3400 O O . GLN B 1 167 ? 28.793 22.061 -8.111 1.00 34.71 462 GLN B O 1
ATOM 3406 N N . TYR B 1 168 ? 27.960 19.981 -8.311 1.00 35.20 463 TYR B N 1
ATOM 3407 C CA . TYR B 1 168 ? 27.948 19.729 -6.879 1.00 35.28 463 TYR B CA 1
ATOM 3408 C C . TYR B 1 168 ? 28.879 18.585 -6.511 1.00 36.25 463 TYR B C 1
ATOM 3409 O O . TYR B 1 168 ? 28.792 17.496 -7.074 1.00 36.79 463 TYR B O 1
ATOM 3418 N N . ASN B 1 169 ? 29.773 18.843 -5.564 1.00 36.54 464 ASN B N 1
ATOM 3419 C CA . ASN B 1 169 ? 30.680 17.822 -5.064 1.00 37.54 464 ASN B CA 1
ATOM 3420 C C . ASN B 1 169 ? 30.258 17.372 -3.673 1.00 37.66 464 ASN B C 1
ATOM 3421 O O . ASN B 1 169 ? 30.408 18.116 -2.705 1.00 37.35 464 ASN B O 1
ATOM 3426 N N . PRO B 1 170 ? 29.727 16.145 -3.570 1.00 38.17 465 PRO B N 1
ATOM 3427 C CA . PRO B 1 170 ? 29.228 15.611 -2.299 1.00 38.43 465 PRO B CA 1
ATOM 3428 C C . PRO B 1 170 ? 30.336 15.469 -1.264 1.00 39.1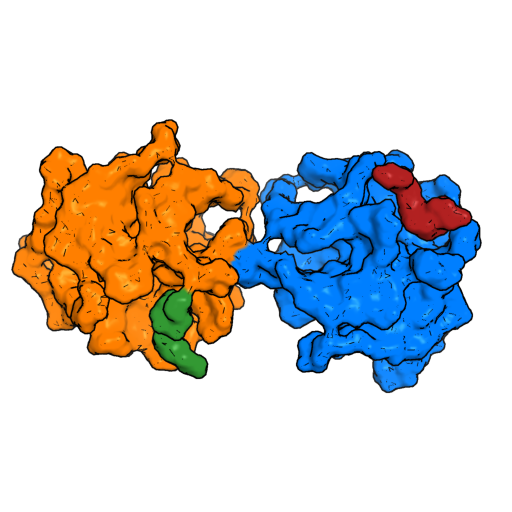5 465 PRO B C 1
ATOM 3429 O O . PRO B 1 170 ? 30.058 15.418 -0.067 1.00 39.23 465 PRO B O 1
ATOM 3433 N N . ALA B 1 171 ? 31.579 15.408 -1.729 1.00 39.74 466 ALA B N 1
ATOM 3434 C CA . ALA B 1 171 ? 32.727 15.330 -0.838 1.00 40.48 466 ALA B CA 1
ATOM 3435 C C . ALA B 1 171 ? 32.905 16.629 -0.062 1.00 39.76 466 ALA B C 1
ATOM 3436 O O . ALA B 1 171 ? 33.212 16.615 1.126 1.00 40.08 466 ALA B O 1
ATOM 3438 N N . THR B 1 172 ? 32.706 17.752 -0.740 1.00 38.85 467 THR B N 1
ATOM 3439 C CA . THR B 1 172 ? 32.919 19.057 -0.129 1.00 38.21 467 THR B CA 1
ATOM 3440 C C . THR B 1 172 ? 31.604 19.729 0.239 1.00 37.22 467 THR B C 1
ATOM 3441 O O . THR B 1 172 ? 31.595 20.727 0.959 1.00 36.74 467 THR B O 1
ATOM 3445 N N . ASN B 1 173 ? 30.503 19.170 -0.258 1.00 37.00 468 ASN B N 1
ATOM 3446 C CA . ASN B 1 173 ? 29.177 19.757 -0.088 1.00 36.13 468 ASN B CA 1
ATOM 3447 C C . ASN B 1 173 ? 29.162 21.202 -0.572 1.00 35.32 468 ASN B C 1
ATOM 3448 O O . ASN B 1 173 ? 28.711 22.100 0.133 1.00 34.79 468 ASN B O 1
ATOM 3453 N N . GLU B 1 174 ? 29.582 21.416 -1.779 1.00 35.30 469 GLU B N 1
ATOM 3454 C CA . GLU B 1 174 ? 29.615 22.719 -2.342 1.00 34.70 469 GLU B CA 1
ATOM 3455 C C . GLU B 1 174 ? 29.178 22.792 -3.760 1.00 34.46 469 GLU B C 1
ATOM 3456 O O . GLU B 1 174 ? 29.427 21.955 -4.480 1.00 34.91 469 GLU B O 1
ATOM 3462 N N . TRP B 1 175 ? 28.543 23.867 -4.125 1.00 33.79 470 TRP B N 1
ATOM 3463 C CA . TRP B 1 175 ? 28.125 24.107 -5.498 1.00 33.57 470 TRP B CA 1
ATOM 3464 C C . TRP B 1 175 ? 29.046 25.122 -6.156 1.00 33.66 470 TRP B C 1
ATOM 3465 O O . TRP B 1 175 ? 29.337 26.164 -5.576 1.00 33.45 470 TRP B O 1
ATOM 3476 N N . ILE B 1 176 ? 29.506 24.820 -7.364 1.00 34.04 471 ILE B N 1
ATOM 3477 C CA . ILE B 1 176 ? 30.286 25.784 -8.132 1.00 34.22 471 ILE B CA 1
ATOM 3478 C C . ILE B 1 176 ? 29.789 25.877 -9.568 1.00 34.16 471 ILE B C 1
ATOM 3479 O O . ILE B 1 176 ? 29.215 24.929 -10.098 1.00 34.20 471 ILE B O 1
ATOM 3484 N N . TYR B 1 177 ? 30.013 27.025 -10.194 1.00 34.13 472 TYR B N 1
ATOM 3485 C CA . TYR B 1 177 ? 29.685 27.190 -11.599 1.00 34.21 472 TYR B CA 1
ATOM 3486 C C . TYR B 1 177 ? 30.723 26.502 -12.472 1.00 35.04 472 TYR B C 1
ATOM 3487 O O . TYR B 1 177 ? 31.912 26.521 -12.164 1.00 35.61 472 TYR B O 1
ATOM 3496 N N . VAL B 1 178 ? 30.267 25.890 -13.558 1.00 35.17 473 VAL B N 1
ATOM 3497 C CA . VAL B 1 178 ? 31.167 25.361 -14.571 1.00 36.01 473 VAL B CA 1
ATOM 3498 C C . VAL B 1 178 ? 30.947 26.130 -15.868 1.00 36.10 473 VAL B C 1
ATOM 3499 O O . VAL B 1 178 ? 30.337 27.198 -15.860 1.00 35.61 473 VAL B O 1
ATOM 3503 N N . ALA B 1 179 ? 31.443 25.594 -16.977 1.00 36.81 474 ALA B N 1
ATOM 3504 C CA . ALA B 1 179 ? 31.322 26.267 -18.264 1.00 37.06 474 ALA B CA 1
ATOM 3505 C C . ALA B 1 179 ? 29.863 26.442 -18.670 1.00 36.34 474 ALA B C 1
ATOM 3506 O O . ALA B 1 179 ? 29.107 25.474 -18.734 1.00 36.06 474 ALA B O 1
ATOM 3508 N N . ASP B 1 180 ? 29.477 27.685 -18.940 1.00 36.11 475 ASP B N 1
ATOM 3509 C CA . ASP B 1 180 ? 28.119 27.994 -19.371 1.00 35.53 475 ASP B CA 1
ATOM 3510 C C . ASP B 1 180 ? 27.828 27.402 -20.744 1.00 35.90 475 ASP B C 1
ATOM 3511 O O . ASP B 1 180 ? 28.736 27.207 -21.550 1.00 36.71 475 ASP B O 1
ATOM 3516 N N . MET B 1 181 ? 26.556 27.118 -21.003 1.00 35.37 476 MET B N 1
ATOM 3517 C CA . MET B 1 181 ? 26.142 26.579 -22.290 1.00 35.67 476 MET B CA 1
ATOM 3518 C C . MET B 1 181 ? 26.161 27.655 -23.369 1.00 36.09 476 MET B C 1
ATOM 3519 O O . MET B 1 181 ? 26.381 28.831 -23.084 1.00 36.10 476 MET B O 1
ATOM 3524 N N . SER B 1 182 ? 25.923 27.244 -24.611 1.00 36.49 477 SER B N 1
ATOM 3525 C CA . SER B 1 182 ? 25.970 28.161 -25.745 1.00 37.04 477 SER B CA 1
ATOM 3526 C C . SER B 1 182 ? 24.841 29.187 -25.697 1.00 36.54 477 SER B C 1
ATOM 3527 O O . SER B 1 182 ? 24.994 30.310 -26.182 1.00 36.97 477 SER B O 1
ATOM 3530 N N . THR B 1 183 ? 23.714 28.803 -25.107 1.00 35.73 478 THR B N 1
ATOM 3531 C CA . THR B 1 183 ? 22.574 29.704 -24.986 1.00 35.29 478 THR B CA 1
ATOM 3532 C C . THR B 1 183 ? 21.588 29.211 -23.930 1.00 34.43 478 THR B C 1
ATOM 3533 O O . THR B 1 183 ? 21.673 28.073 -23.475 1.00 34.21 478 THR B O 1
ATOM 3537 N N . ARG B 1 184 ? 20.654 30.075 -23.546 1.00 34.04 479 ARG B N 1
ATOM 3538 C CA . ARG B 1 184 ? 19.741 29.781 -22.448 1.00 33.32 479 ARG B CA 1
ATOM 3539 C C . ARG B 1 184 ? 18.836 28.591 -22.749 1.00 33.07 479 ARG B C 1
ATOM 3540 O O . ARG B 1 184 ? 18.179 28.543 -23.787 1.00 33.24 479 ARG B O 1
ATOM 3548 N N . ARG B 1 185 ? 18.806 27.634 -21.828 1.00 32.71 480 ARG B N 1
ATOM 3549 C CA . ARG B 1 185 ? 17.940 26.470 -21.960 1.00 32.51 480 ARG B CA 1
ATOM 3550 C C . ARG B 1 185 ? 17.165 26.207 -20.677 1.00 31.99 480 ARG B C 1
ATOM 3551 O O . ARG B 1 185 ? 17.746 25.867 -19.650 1.00 31.88 480 ARG B O 1
ATOM 3559 N N . SER B 1 186 ? 15.849 26.368 -20.744 1.00 31.73 481 SER B N 1
ATOM 3560 C CA . SER B 1 186 ? 14.977 25.978 -19.647 1.00 31.35 481 SER B CA 1
ATOM 3561 C C . SER B 1 186 ? 14.234 24.707 -20.026 1.00 31.39 481 SER B C 1
ATOM 3562 O O . SER B 1 186 ? 13.912 24.503 -21.191 1.00 31.59 481 SER B O 1
ATOM 3565 N N . GLY B 1 187 ? 13.969 23.854 -19.044 1.00 31.25 482 GLY B N 1
ATOM 3566 C CA . GLY B 1 187 ? 13.264 22.611 -19.290 1.00 31.36 482 GLY B CA 1
ATOM 3567 C C . GLY B 1 187 ? 14.000 21.712 -20.263 1.00 31.75 482 GLY B C 1
ATOM 3568 O O . GLY B 1 187 ? 13.388 21.060 -21.109 1.00 31.91 482 GLY B O 1
ATOM 3569 N N . ALA B 1 188 ? 15.321 21.682 -20.144 1.00 31.96 483 ALA B N 1
ATOM 3570 C CA . ALA B 1 188 ? 16.146 20.860 -21.017 1.00 32.45 483 ALA B CA 1
ATOM 3571 C C . ALA B 1 188 ? 16.100 19.402 -20.595 1.00 32.70 483 ALA B C 1
ATOM 3572 O O . ALA B 1 188 ? 15.873 19.091 -19.428 1.00 32.56 483 ALA B O 1
ATOM 3574 N N . GLY B 1 189 ? 16.308 18.507 -21.552 1.00 33.15 484 GLY B N 1
ATOM 3575 C CA . GLY B 1 189 ? 16.364 17.089 -21.260 1.00 33.55 484 GLY B CA 1
ATOM 3576 C C . GLY B 1 189 ? 17.794 16.672 -20.995 1.00 34.04 484 GLY B C 1
ATOM 3577 O O . GLY B 1 189 ? 18.604 16.589 -21.915 1.00 34.48 484 GLY B O 1
ATOM 3578 N N . VAL B 1 190 ? 18.104 16.412 -19.730 1.00 34.04 485 VAL B N 1
ATOM 3579 C CA . VAL B 1 190 ? 19.475 16.141 -19.322 1.00 34.52 485 VAL B CA 1
ATOM 3580 C C . VAL B 1 190 ? 19.704 14.662 -19.042 1.00 35.20 485 VAL B C 1
ATOM 3581 O O . VAL B 1 190 ? 18.927 14.024 -18.334 1.00 35.18 485 VAL B O 1
ATOM 3585 N N . GLY B 1 191 ? 20.779 14.126 -19.608 1.00 35.90 486 GLY B N 1
ATOM 3586 C CA . GLY B 1 191 ? 21.136 12.735 -19.416 1.00 36.72 486 GLY B CA 1
ATOM 3587 C C . GLY B 1 191 ? 22.627 12.516 -19.567 1.00 37.48 486 GLY B C 1
ATOM 3588 O O . GLY B 1 191 ? 23.351 13.403 -20.016 1.00 37.40 486 GLY B O 1
ATOM 3589 N N . VAL B 1 192 ? 23.085 11.328 -19.191 1.00 38.31 487 VAL B N 1
ATOM 3590 C CA . VAL B 1 192 ? 24.505 11.007 -19.240 1.00 39.18 487 VAL B CA 1
ATOM 3591 C C . VAL B 1 192 ? 24.763 9.761 -20.078 1.00 40.20 487 VAL B C 1
ATOM 3592 O O . VAL B 1 192 ? 24.132 8.724 -19.880 1.00 40.54 487 VAL B O 1
ATOM 3596 N N . LEU B 1 193 ? 25.695 9.871 -21.017 1.00 40.76 488 LEU B N 1
ATOM 3597 C CA . LEU B 1 193 ? 26.063 8.745 -21.860 1.00 41.84 488 LEU B CA 1
ATOM 3598 C C . LEU B 1 193 ? 27.574 8.689 -22.033 1.00 42.82 488 LEU B C 1
ATOM 3599 O O . LEU B 1 193 ? 28.167 9.576 -22.648 1.00 42.73 488 LEU B O 1
ATOM 3604 N N . SER B 1 194 ? 28.183 7.645 -21.475 1.00 43.83 489 SER B N 1
ATOM 3605 C CA . SER B 1 194 ? 29.630 7.439 -21.528 1.00 44.95 489 SER B CA 1
ATOM 3606 C C . SER B 1 194 ? 30.397 8.609 -20.924 1.00 44.53 489 SER B C 1
ATOM 3607 O O . SER B 1 194 ? 31.256 9.203 -21.576 1.00 44.86 489 SER B O 1
ATOM 3610 N N . GLY B 1 195 ? 30.077 8.938 -19.676 1.00 43.86 490 GLY B N 1
ATOM 3611 C CA . GLY B 1 195 ? 30.773 9.988 -18.955 1.00 43.49 490 GLY B CA 1
ATOM 3612 C C . GLY B 1 195 ? 30.653 11.352 -19.603 1.00 42.63 490 GLY B C 1
ATOM 3613 O O . GLY B 1 195 ? 31.483 12.230 -19.382 1.00 42.62 490 GLY B O 1
ATOM 3614 N N . GLN B 1 196 ? 29.616 11.525 -20.413 1.00 42.00 491 GLN B N 1
ATOM 3615 C CA . GLN B 1 196 ? 29.361 12.795 -21.077 1.00 41.24 491 GLN B CA 1
ATOM 3616 C C . GLN B 1 196 ? 28.013 13.351 -20.636 1.00 40.01 491 GLN B C 1
ATOM 3617 O O . GLN B 1 196 ? 27.041 12.609 -20.515 1.00 39.81 491 GLN B O 1
ATOM 3623 N N . LEU B 1 197 ? 27.959 14.654 -20.387 1.00 39.26 492 LEU B N 1
ATOM 3624 C CA . LEU B 1 197 ? 26.726 15.289 -19.935 1.00 38.16 492 LEU B CA 1
ATOM 3625 C C . LEU B 1 197 ? 25.987 15.932 -21.099 1.00 37.73 492 LEU B C 1
ATOM 3626 O O . LEU B 1 197 ? 26.440 16.928 -21.654 1.00 37.71 492 LEU B O 1
ATOM 3631 N N . TYR B 1 198 ? 24.845 15.360 -21.462 1.00 37.47 493 TYR B N 1
ATOM 3632 C CA . TYR B 1 198 ? 24.070 15.851 -22.595 1.00 37.14 493 TYR B CA 1
ATOM 3633 C C . TYR B 1 198 ? 22.975 16.828 -22.178 1.00 36.15 493 TYR B C 1
ATOM 3634 O O . TYR B 1 198 ? 22.268 16.607 -21.195 1.00 35.70 493 TYR B O 1
ATOM 3643 N N . ALA B 1 199 ? 22.842 17.910 -22.938 1.00 35.90 494 ALA B N 1
ATOM 3644 C CA . ALA B 1 199 ? 21.769 18.874 -22.730 1.00 35.10 494 ALA B CA 1
ATOM 3645 C C . ALA B 1 199 ? 20.909 18.981 -23.985 1.00 35.05 494 ALA B C 1
ATOM 3646 O O . ALA B 1 199 ? 21.255 19.694 -24.926 1.00 35.29 494 ALA B O 1
ATOM 3648 N N . THR B 1 200 ? 19.787 18.267 -23.992 1.00 34.81 495 THR B N 1
ATOM 3649 C CA . THR B 1 200 ? 18.918 18.211 -25.162 1.00 34.82 495 THR B CA 1
ATOM 3650 C C . THR B 1 200 ? 17.787 19.225 -25.096 1.00 34.17 495 THR B C 1
ATOM 3651 O O . THR B 1 200 ? 17.154 19.392 -24.056 1.00 33.68 495 THR B O 1
ATOM 3655 N N . GLY B 1 201 ? 17.540 19.893 -26.218 1.00 34.27 496 GLY B N 1
ATOM 3656 C CA . GLY B 1 201 ? 16.405 20.785 -26.355 1.00 33.82 496 GLY B CA 1
ATOM 3657 C C . GLY B 1 201 ? 16.358 21.904 -25.339 1.00 33.37 496 GLY B C 1
ATOM 3658 O O . GLY B 1 201 ? 17.342 22.607 -25.130 1.00 33.50 496 GLY B O 1
ATOM 3659 N N . GLY B 1 202 ? 15.206 22.067 -24.701 1.00 32.88 497 GLY B N 1
ATOM 3660 C CA . GLY B 1 202 ? 15.006 23.146 -23.756 1.00 32.49 497 GLY B CA 1
ATOM 3661 C C . GLY B 1 202 ? 14.281 24.299 -24.417 1.00 32.45 497 GLY B C 1
ATOM 3662 O O . GLY B 1 202 ? 13.887 24.201 -25.577 1.00 32.71 497 GLY B O 1
ATOM 3663 N N . HIS B 1 203 ? 14.098 25.395 -23.690 1.00 32.20 498 HIS B N 1
ATOM 3664 C CA . HIS B 1 203 ? 13.433 26.554 -24.268 1.00 32.28 498 HIS B CA 1
ATOM 3665 C C . HIS B 1 203 ? 13.864 27.860 -23.612 1.00 32.23 498 HIS B C 1
ATOM 3666 O O . HIS B 1 203 ? 14.340 27.874 -22.480 1.00 31.98 498 HIS B O 1
ATOM 3673 N N . ASP B 1 204 ? 13.712 28.954 -24.350 1.00 32.56 499 ASP B N 1
ATOM 3674 C CA . ASP B 1 204 ? 13.944 30.287 -23.815 1.00 32.61 499 ASP B CA 1
ATOM 3675 C C . ASP B 1 204 ? 12.727 31.137 -24.129 1.00 32.73 499 ASP B C 1
ATOM 3676 O O . ASP B 1 204 ? 12.684 31.830 -25.144 1.00 33.23 499 ASP B O 1
ATOM 3681 N N . GLY B 1 205 ? 11.730 31.071 -23.254 1.00 32.35 500 GLY B N 1
ATOM 3682 C CA . GLY B 1 205 ? 10.458 31.712 -23.509 1.00 32.51 500 GLY B CA 1
ATOM 3683 C C . GLY B 1 205 ? 9.657 30.876 -24.483 1.00 32.60 500 GLY B C 1
ATOM 3684 O O . GLY B 1 205 ? 9.573 29.660 -24.333 1.00 32.31 500 GLY B O 1
ATOM 3685 N N . PRO B 1 206 ? 9.072 31.523 -25.498 1.00 33.07 501 PRO B N 1
ATOM 3686 C CA . PRO B 1 206 ? 8.246 30.840 -26.497 1.00 33.22 501 PRO B CA 1
ATOM 3687 C C . PRO B 1 206 ? 9.053 29.964 -27.451 1.00 33.36 501 PRO B C 1
ATOM 3688 O O . PRO B 1 206 ? 8.478 29.138 -28.158 1.00 33.41 501 PRO B O 1
ATOM 3692 N N . LEU B 1 207 ? 10.369 30.146 -27.469 1.00 33.48 502 LEU B N 1
ATOM 3693 C CA . LEU B 1 207 ? 11.234 29.413 -28.385 1.00 33.75 502 LEU B CA 1
ATOM 3694 C C . LEU B 1 207 ? 11.663 28.070 -27.814 1.00 33.35 502 LEU B C 1
ATOM 3695 O O . LEU B 1 207 ? 12.387 28.016 -26.826 1.00 33.08 502 LEU B O 1
ATOM 3700 N N . VAL B 1 208 ? 11.216 26.990 -28.448 1.00 33.38 503 VAL B N 1
ATOM 3701 C CA . VAL B 1 208 ? 11.603 25.644 -28.049 1.00 33.16 503 VAL B CA 1
ATOM 3702 C C . VAL B 1 208 ? 12.673 25.114 -28.994 1.00 33.63 503 VAL B C 1
ATOM 3703 O O . VAL B 1 208 ? 12.535 25.210 -30.210 1.00 34.07 503 VAL B O 1
ATOM 3707 N N . ARG B 1 209 ? 13.737 24.552 -28.428 1.00 33.61 504 ARG B N 1
ATOM 3708 C CA . ARG B 1 209 ? 14.910 24.166 -29.208 1.00 34.16 504 ARG B CA 1
ATOM 3709 C C . ARG B 1 209 ? 14.934 22.686 -29.579 1.00 34.32 504 ARG B C 1
ATOM 3710 O O . ARG B 1 209 ? 14.343 21.852 -28.898 1.00 33.97 504 ARG B O 1
ATOM 3718 N N . LYS B 1 210 ? 15.630 22.371 -30.666 1.00 34.95 505 LYS B N 1
ATOM 3719 C CA . LYS B 1 210 ? 15.856 20.987 -31.062 1.00 35.25 505 LYS B CA 1
ATOM 3720 C C . LYS B 1 210 ? 17.352 20.703 -31.100 1.00 35.80 505 LYS B C 1
ATOM 3721 O O . LYS B 1 210 ? 17.779 19.584 -31.390 1.00 36.20 505 LYS B O 1
ATOM 3727 N N . SER B 1 211 ? 18.140 21.730 -30.802 1.00 35.88 506 SER B N 1
ATOM 3728 C CA . SER B 1 211 ? 19.591 21.613 -30.780 1.00 36.45 506 SER B CA 1
ATOM 3729 C C . SER B 1 211 ? 20.064 20.940 -29.498 1.00 36.18 506 SER B C 1
ATOM 3730 O O . SER B 1 211 ? 19.434 21.071 -28.452 1.00 35.51 506 SER B O 1
ATOM 3733 N N . VAL B 1 212 ? 21.176 20.220 -29.591 1.00 36.81 507 VAL B N 1
ATOM 3734 C CA . VAL B 1 212 ? 21.717 19.479 -28.458 1.00 36.74 507 VAL B CA 1
ATOM 3735 C C . VAL B 1 212 ? 23.205 19.752 -28.285 1.00 37.34 507 VAL B C 1
ATOM 3736 O O . VAL B 1 212 ? 23.958 19.721 -29.255 1.00 38.13 507 VAL B O 1
ATOM 3740 N N . GLU B 1 213 ? 23.631 20.022 -27.054 1.00 37.03 508 GLU B N 1
ATOM 3741 C CA . GLU B 1 213 ? 25.056 20.153 -26.774 1.00 37.64 508 GLU B CA 1
ATOM 3742 C C . GLU B 1 213 ? 25.480 19.251 -25.619 1.00 37.65 508 GLU B C 1
ATOM 3743 O O . GLU B 1 213 ? 24.716 19.013 -24.685 1.00 36.99 508 GLU B O 1
ATOM 3749 N N . VAL B 1 214 ? 26.705 18.744 -25.702 1.00 38.51 509 VAL B N 1
ATOM 3750 C CA . VAL B 1 214 ? 27.217 17.795 -24.724 1.00 38.75 509 VAL B CA 1
ATOM 3751 C C . VAL B 1 214 ? 28.400 18.401 -23.970 1.00 39.02 509 VAL B C 1
ATOM 3752 O O . VAL B 1 214 ? 29.167 19.184 -24.530 1.00 39.46 509 VAL B O 1
ATOM 3756 N N . TYR B 1 215 ? 28.530 18.048 -22.694 1.00 38.80 510 TYR B N 1
ATOM 3757 C CA . TYR B 1 215 ? 29.569 18.603 -21.833 1.00 38.98 510 TYR B CA 1
ATOM 3758 C C . TYR B 1 215 ? 30.662 17.591 -21.527 1.00 39.96 510 TYR B C 1
ATOM 3759 O O . TYR B 1 215 ? 30.380 16.446 -21.180 1.00 40.14 510 TYR B O 1
ATOM 3768 N N . ASP B 1 216 ? 31.911 18.024 -21.656 1.00 40.68 511 ASP B N 1
ATOM 3769 C CA . ASP B 1 216 ? 33.049 17.192 -21.296 1.00 41.70 511 ASP B CA 1
ATOM 3770 C C . ASP B 1 216 ? 33.621 17.673 -19.971 1.00 41.50 511 ASP B C 1
ATOM 3771 O O . ASP B 1 216 ? 34.208 18.751 -19.901 1.00 41.48 511 ASP B O 1
ATOM 3776 N N . PRO B 1 217 ? 33.444 16.873 -18.912 1.00 41.42 512 PRO B N 1
ATOM 3777 C CA . PRO B 1 217 ? 33.888 17.219 -17.559 1.00 41.22 512 PRO B CA 1
ATOM 3778 C C . PRO B 1 217 ? 35.392 17.443 -17.478 1.00 42.20 512 PRO B C 1
ATOM 3779 O O . PRO B 1 217 ? 35.841 18.370 -16.806 1.00 41.94 512 PRO B O 1
ATOM 3783 N N . GLY B 1 218 ? 36.152 16.597 -18.165 1.00 43.38 513 GLY B N 1
ATOM 3784 C CA . GLY B 1 218 ? 37.600 16.665 -18.131 1.00 44.51 513 GLY B CA 1
ATOM 3785 C C . GLY B 1 218 ? 38.156 17.946 -18.718 1.00 44.55 513 GLY B C 1
ATOM 3786 O O . GLY B 1 218 ? 39.117 18.510 -18.198 1.00 44.95 513 GLY B O 1
ATOM 3787 N N . THR B 1 219 ? 37.545 18.413 -19.800 1.00 44.20 514 THR B N 1
ATOM 3788 C CA . THR B 1 219 ? 38.042 19.589 -20.499 1.00 44.41 514 THR B CA 1
ATOM 3789 C C . THR B 1 219 ? 37.252 20.847 -20.165 1.00 43.18 514 THR B C 1
ATOM 3790 O O . THR B 1 219 ? 37.629 21.941 -20.580 1.00 43.32 514 THR B O 1
ATOM 3794 N N . ASN B 1 220 ? 36.166 20.684 -19.411 1.00 42.10 515 ASN B N 1
ATOM 3795 C CA . ASN B 1 220 ? 35.255 21.783 -19.090 1.00 40.94 515 ASN B CA 1
ATOM 3796 C C . ASN B 1 220 ? 34.805 22.496 -20.360 1.00 40.88 515 ASN B C 1
ATOM 3797 O O . ASN B 1 220 ? 34.918 23.716 -20.478 1.00 40.72 515 ASN B O 1
ATOM 3802 N N . THR B 1 221 ? 34.298 21.720 -21.312 1.00 41.07 516 THR B N 1
ATOM 3803 C CA . THR B 1 221 ? 33.976 22.236 -22.633 1.00 41.23 516 THR B CA 1
ATOM 3804 C C . THR B 1 221 ? 32.587 21.813 -23.088 1.00 40.51 516 THR B C 1
ATOM 3805 O O . THR B 1 221 ? 32.183 20.668 -22.891 1.00 40.44 516 THR B O 1
ATOM 3809 N N . TRP B 1 222 ? 31.859 22.747 -23.693 1.00 40.05 517 TRP B N 1
ATOM 3810 C CA . TRP B 1 222 ? 30.596 22.434 -24.350 1.00 39.53 517 TRP B CA 1
ATOM 3811 C C . TRP B 1 222 ? 30.783 22.393 -25.861 1.00 40.32 517 TRP B C 1
ATOM 3812 O O . TRP B 1 222 ? 31.400 23.285 -26.444 1.00 40.87 517 TRP B O 1
ATOM 3823 N N . LYS B 1 223 ? 30.253 21.351 -26.491 1.00 40.43 518 LYS B N 1
ATOM 3824 C CA . LYS B 1 223 ? 30.227 21.272 -27.944 1.00 41.10 518 LYS B CA 1
ATOM 3825 C C . LYS B 1 223 ? 28.850 20.807 -28.388 1.00 40.46 518 LYS B C 1
ATOM 3826 O O . LYS B 1 223 ? 28.240 19.957 -27.742 1.00 39.95 518 LYS B O 1
ATOM 3832 N N . GLN B 1 224 ? 28.349 21.370 -29.480 1.00 40.55 519 GLN B N 1
ATOM 3833 C CA . GLN B 1 224 ? 27.036 20.969 -29.959 1.00 40.01 519 GLN B CA 1
ATOM 3834 C C . GLN B 1 224 ? 27.156 19.772 -30.888 1.00 40.74 519 GLN B C 1
ATOM 3835 O O . GLN B 1 224 ? 28.171 19.589 -31.556 1.00 41.77 519 GLN B O 1
ATOM 3841 N N . VAL B 1 225 ? 26.115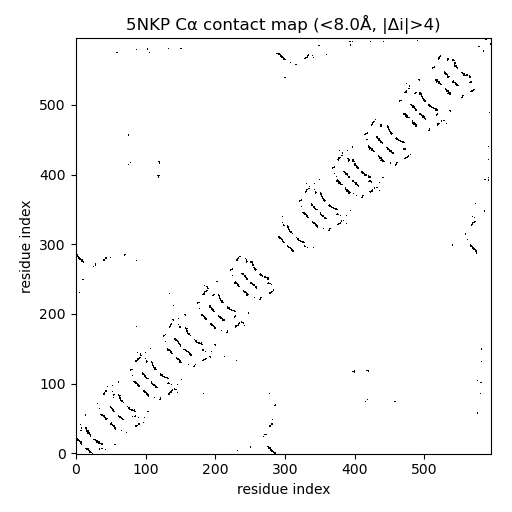 18.951 -30.907 1.00 40.25 520 VAL B N 1
ATOM 3842 C CA . VAL B 1 225 ? 26.071 17.785 -31.772 1.00 40.89 520 VAL B CA 1
ATOM 3843 C C . VAL B 1 225 ? 24.863 17.872 -32.695 1.00 40.56 520 VAL B C 1
ATOM 3844 O O . VAL B 1 225 ? 24.338 18.957 -32.937 1.00 40.15 520 VAL B O 1
ATOM 3848 N N . ALA B 1 226 ? 24.423 16.729 -33.206 1.00 40.81 521 ALA B N 1
ATOM 3849 C CA . ALA B 1 226 ? 23.305 16.694 -34.139 1.00 40.59 521 ALA B CA 1
ATOM 3850 C C . ALA B 1 226 ? 21.996 17.123 -33.483 1.00 39.46 521 ALA B C 1
ATOM 3851 O O . ALA B 1 226 ? 21.664 16.676 -32.385 1.00 38.91 521 ALA B O 1
ATOM 3853 N N . ASP B 1 227 ? 21.263 17.999 -34.165 1.00 39.22 522 ASP B N 1
ATOM 3854 C CA . ASP B 1 227 ? 19.946 18.431 -33.713 1.00 38.28 522 ASP B CA 1
ATOM 3855 C C . ASP B 1 227 ? 18.987 17.254 -33.668 1.00 38.03 522 ASP B C 1
ATOM 3856 O O . ASP B 1 227 ? 19.114 16.314 -34.449 1.00 38.63 522 ASP B O 1
ATOM 3861 N N . MET B 1 228 ? 18.024 17.308 -32.755 1.00 37.23 523 MET B N 1
ATOM 3862 C CA . MET B 1 228 ? 16.987 16.289 -32.698 1.00 37.01 523 MET B CA 1
ATOM 3863 C C . MET B 1 228 ? 16.043 16.424 -33.885 1.00 37.08 523 MET B C 1
ATOM 3864 O O . MET B 1 228 ? 16.112 17.395 -34.637 1.00 37.23 523 MET B O 1
ATOM 3869 N N . ASN B 1 229 ? 15.151 15.482 -34.033 1.00 37.02 524 ASN B N 1
ATOM 3870 C CA . ASN B 1 229 ? 14.230 15.543 -35.097 1.00 37.10 524 ASN B CA 1
ATOM 3871 C C . ASN B 1 229 ? 13.161 16.546 -34.749 1.00 36.43 524 ASN B C 1
ATOM 3872 O O . ASN B 1 229 ? 12.691 17.272 -35.588 1.00 36.50 524 ASN B O 1
ATOM 3877 N N . MET B 1 230 ? 12.798 16.616 -33.486 1.00 35.84 525 MET B N 1
ATOM 3878 C CA . MET B 1 230 ? 11.793 17.538 -33.044 1.00 35.27 525 MET B CA 1
ATOM 3879 C C . MET B 1 230 ? 12.292 18.516 -32.035 1.00 34.89 525 MET B C 1
ATOM 3880 O O . MET B 1 230 ? 13.327 18.352 -31.501 1.00 34.99 525 MET B O 1
ATOM 3885 N N . CYS B 1 231 ? 11.513 19.547 -31.795 1.00 34.52 526 CYS B N 1
ATOM 3886 C CA . CYS B 1 231 ? 11.831 20.547 -30.826 1.00 34.16 526 CYS B CA 1
ATOM 3887 C C . CYS B 1 231 ? 11.201 19.980 -29.627 1.00 33.71 526 CYS B C 1
ATOM 3888 O O . CYS B 1 231 ? 10.054 19.712 -29.619 1.00 33.56 526 CYS B O 1
ATOM 3891 N N . ARG B 1 232 ? 11.983 19.761 -28.606 1.00 33.58 527 ARG B N 1
ATOM 3892 C CA . ARG B 1 232 ? 11.490 19.118 -27.398 1.00 33.26 527 ARG B CA 1
ATOM 3893 C C . ARG B 1 232 ? 11.897 19.868 -26.141 1.00 32.90 527 ARG B C 1
ATOM 3894 O O . ARG B 1 232 ? 13.079 20.061 -25.875 1.00 33.01 527 ARG B O 1
ATOM 3902 N N . ARG B 1 233 ? 10.900 20.300 -25.379 1.00 32.52 528 ARG B N 1
ATOM 3903 C CA . ARG B 1 233 ? 11.130 20.867 -24.062 1.00 32.19 528 ARG B CA 1
ATOM 3904 C C . ARG B 1 233 ? 10.360 20.042 -23.041 1.00 32.06 528 ARG B C 1
ATOM 3905 O O . ARG B 1 233 ? 9.354 19.422 -23.377 1.00 32.15 528 ARG B O 1
ATOM 3913 N N . ASN B 1 234 ? 10.847 20.026 -21.804 1.00 31.92 529 ASN B N 1
ATOM 3914 C CA . ASN B 1 234 ? 10.191 19.309 -20.715 1.00 31.89 529 ASN B CA 1
ATOM 3915 C C . ASN B 1 234 ? 9.964 17.830 -21.018 1.00 32.27 529 ASN B C 1
ATOM 3916 O O . ASN B 1 234 ? 8.966 17.249 -20.601 1.00 32.35 529 ASN B O 1
ATOM 3921 N N . ALA B 1 235 ? 10.896 17.226 -21.744 1.00 32.59 530 ALA B N 1
ATOM 3922 C CA . ALA B 1 235 ? 10.811 15.808 -22.070 1.00 33.06 530 ALA B CA 1
ATOM 3923 C C . ALA B 1 235 ? 11.560 14.963 -21.043 1.00 33.36 530 ALA B C 1
ATOM 3924 O O . ALA B 1 235 ? 12.311 15.487 -20.222 1.00 33.20 530 ALA B O 1
ATOM 3926 N N . GLY B 1 236 ? 11.347 13.653 -21.091 1.00 33.86 531 GLY B N 1
ATOM 3927 C CA . GLY B 1 236 ? 12.012 12.741 -20.181 1.00 34.32 531 GLY B CA 1
ATOM 3928 C C . GLY B 1 236 ? 13.219 12.092 -20.826 1.00 34.86 531 GLY B C 1
ATOM 3929 O O . GLY B 1 236 ? 13.180 11.728 -22.000 1.00 35.11 531 GLY B O 1
ATOM 3930 N N . VAL B 1 237 ? 14.294 11.943 -20.058 1.00 35.11 532 VAL B N 1
ATOM 3931 C CA . VAL B 1 237 ? 15.543 11.415 -20.593 1.00 35.70 532 VAL B CA 1
ATOM 3932 C C . VAL B 1 237 ? 16.086 10.248 -19.775 1.00 36.45 532 VAL B C 1
ATOM 3933 O O . VAL B 1 237 ? 16.231 10.341 -18.559 1.00 36.40 532 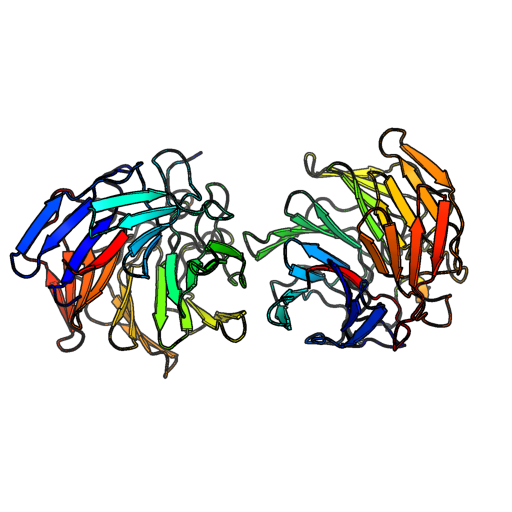VAL B O 1
ATOM 3937 N N . CYS B 1 238 ? 16.380 9.147 -20.458 1.00 37.22 533 CYS B N 1
ATOM 3938 C CA . CYS B 1 238 ? 17.012 7.997 -19.830 1.00 38.12 533 CYS B CA 1
ATOM 3939 C C . CYS B 1 238 ? 18.021 7.386 -20.790 1.00 38.90 533 CYS B C 1
ATOM 3940 O O . CYS B 1 238 ? 17.883 7.517 -22.005 1.00 38.84 533 CYS B O 1
ATOM 3943 N N . ALA B 1 239 ? 19.033 6.719 -20.248 1.00 39.71 534 ALA B N 1
ATOM 3944 C CA . ALA B 1 239 ? 20.066 6.119 -21.079 1.00 40.59 534 ALA B CA 1
ATOM 3945 C C . ALA B 1 239 ? 20.204 4.630 -20.805 1.00 41.77 534 ALA B C 1
ATOM 3946 O O . ALA B 1 239 ? 20.235 4.204 -19.653 1.00 42.09 534 ALA B O 1
ATOM 3948 N N . VAL B 1 240 ? 20.284 3.842 -21.872 1.00 42.48 535 VAL B N 1
ATOM 3949 C CA . VAL B 1 240 ? 20.478 2.404 -21.745 1.00 43.75 535 VAL B CA 1
ATOM 3950 C C . VAL B 1 240 ? 21.106 1.840 -23.017 1.00 44.59 535 VAL B C 1
ATOM 3951 O O . VAL B 1 240 ? 20.816 2.303 -24.121 1.00 44.14 535 VAL B O 1
ATOM 3955 N N . ASN B 1 241 ? 21.986 0.855 -22.845 1.00 45.89 536 ASN B N 1
ATOM 3956 C CA . ASN B 1 241 ? 22.663 0.193 -23.955 1.00 46.93 536 ASN B CA 1
ATOM 3957 C C . ASN B 1 241 ? 23.405 1.175 -24.854 1.00 46.55 536 ASN B C 1
ATOM 3958 O O . ASN B 1 241 ? 23.446 1.004 -26.070 1.00 46.87 536 ASN B O 1
ATOM 3963 N N . GLY B 1 242 ? 23.982 2.207 -24.249 1.00 45.92 537 GLY B N 1
ATOM 3964 C CA . GLY B 1 242 ? 24.789 3.165 -24.982 1.00 45.70 537 GLY B CA 1
ATOM 3965 C C . GLY B 1 242 ? 23.982 4.123 -25.834 1.00 44.60 537 GLY B C 1
ATOM 3966 O O . GLY B 1 242 ? 24.526 4.799 -26.707 1.00 44.58 537 GLY B O 1
ATOM 3967 N N . LEU B 1 243 ? 22.679 4.183 -25.582 1.00 43.78 538 LEU B N 1
ATOM 3968 C CA . LEU B 1 243 ? 21.807 5.094 -26.311 1.00 42.76 538 LEU B CA 1
ATOM 3969 C C . LEU B 1 243 ? 21.112 6.061 -25.363 1.00 41.57 538 LEU B C 1
ATOM 3970 O O . LEU B 1 243 ? 20.791 5.709 -24.229 1.00 41.50 538 LEU B O 1
ATOM 3975 N N . LEU B 1 244 ? 20.888 7.282 -25.833 1.00 40.73 539 LEU B N 1
ATOM 3976 C CA . LEU B 1 244 ? 20.247 8.308 -25.022 1.00 39.65 539 LEU B CA 1
ATOM 3977 C C . LEU B 1 244 ? 18.838 8.601 -25.521 1.00 38.95 539 LEU B C 1
ATOM 3978 O O . LEU B 1 244 ? 18.660 9.268 -26.538 1.00 38.67 539 LEU B O 1
ATOM 3983 N N . TYR B 1 245 ? 17.843 8.107 -24.793 1.00 38.74 540 TYR B N 1
ATOM 3984 C CA . TYR B 1 245 ? 16.448 8.234 -25.199 1.00 38.21 540 TYR B CA 1
ATOM 3985 C C . TYR B 1 245 ? 15.794 9.502 -24.658 1.00 37.20 540 TYR B C 1
ATOM 3986 O O . TYR B 1 245 ? 15.916 9.822 -23.477 1.00 36.92 540 TYR B O 1
ATOM 3995 N N . VAL B 1 246 ? 15.101 10.219 -25.537 1.00 36.73 541 VAL B N 1
ATOM 3996 C CA . VAL B 1 246 ? 14.327 11.392 -25.149 1.00 35.88 541 VAL B CA 1
ATOM 3997 C C . VAL B 1 246 ? 12.841 11.113 -25.340 1.00 35.67 541 VAL B C 1
ATOM 3998 O O . VAL B 1 246 ? 12.379 10.912 -26.461 1.00 35.82 541 VAL B O 1
ATOM 4002 N N . VAL B 1 247 ? 12.096 11.106 -24.242 1.00 35.39 542 VAL B N 1
ATOM 4003 C CA . VAL B 1 247 ? 10.698 10.705 -24.276 1.00 35.34 542 VAL B CA 1
ATOM 4004 C C . VAL B 1 247 ? 9.738 11.875 -24.099 1.00 34.65 542 VAL B C 1
ATOM 4005 O O . VAL B 1 247 ? 9.832 12.622 -23.127 1.00 34.26 542 VAL B O 1
ATOM 4009 N N . GLY B 1 248 ? 8.816 12.027 -25.043 1.00 34.56 543 GLY B N 1
ATOM 4010 C CA . GLY B 1 248 ? 7.749 13.002 -24.921 1.00 34.07 543 GLY B CA 1
ATOM 4011 C C . GLY B 1 248 ? 8.194 14.448 -24.991 1.00 33.59 543 GLY B C 1
ATOM 4012 O O . GLY B 1 248 ? 9.071 14.801 -25.774 1.00 33.65 543 GLY B O 1
ATOM 4013 N N . GLY B 1 249 ? 7.580 15.287 -24.164 1.00 33.19 544 GLY B N 1
ATOM 4014 C CA . GLY B 1 249 ? 7.846 16.712 -24.183 1.00 32.80 544 GLY B CA 1
ATOM 4015 C C . GLY B 1 249 ? 6.865 17.420 -25.093 1.00 32.71 544 GLY B C 1
ATOM 4016 O O . GLY B 1 249 ? 5.893 16.821 -25.545 1.00 32.90 544 GLY B O 1
ATOM 4017 N N . ASP B 1 250 ? 7.112 18.697 -25.363 1.00 32.50 545 ASP B N 1
ATOM 4018 C CA . ASP B 1 250 ? 6.257 19.449 -26.272 1.00 32.53 545 ASP B CA 1
ATOM 4019 C C . ASP B 1 250 ? 7.069 20.415 -27.125 1.00 32.60 545 ASP B C 1
ATOM 4020 O O . ASP B 1 250 ? 8.144 20.857 -26.725 1.00 32.51 545 ASP B O 1
ATOM 4025 N N . ASP B 1 251 ? 6.539 20.738 -28.301 1.00 32.82 546 ASP B N 1
ATOM 4026 C CA . ASP B 1 251 ? 7.247 21.561 -29.273 1.00 33.06 546 ASP B CA 1
ATOM 4027 C C . ASP B 1 251 ? 6.848 23.024 -29.183 1.00 33.00 546 ASP B C 1
ATOM 4028 O O . ASP B 1 251 ? 6.992 23.772 -30.147 1.00 33.32 546 ASP B O 1
ATOM 4033 N N . GLY B 1 252 ? 6.341 23.425 -28.024 1.00 32.68 547 GLY B N 1
ATOM 4034 C CA . GLY B 1 252 ? 5.864 24.781 -27.834 1.00 32.70 547 GLY B CA 1
ATOM 4035 C C . GLY B 1 252 ? 4.416 24.918 -28.252 1.00 32.88 547 GLY B C 1
ATOM 4036 O O . GLY B 1 252 ? 3.803 25.969 -28.071 1.00 32.98 547 GLY B O 1
ATOM 4037 N N . SER B 1 253 ? 3.865 23.846 -28.813 1.00 32.98 548 SER B N 1
ATOM 4038 C CA . SER B 1 253 ? 2.475 23.842 -29.249 1.00 33.21 548 SER B CA 1
ATOM 4039 C C . SER B 1 253 ? 1.740 22.595 -28.773 1.00 33.11 548 SER B C 1
ATOM 4040 O O . SER B 1 253 ? 0.661 22.688 -28.190 1.00 33.14 548 SER B O 1
ATOM 4043 N N . CYS B 1 254 ? 2.330 21.429 -29.020 1.00 33.10 549 CYS B N 1
ATOM 4044 C CA . CYS B 1 254 ? 1.661 20.168 -28.727 1.00 33.15 549 CYS B CA 1
ATOM 4045 C C . CYS B 1 254 ? 2.543 19.192 -27.953 1.00 33.01 549 CYS B C 1
ATOM 4046 O O . CYS B 1 254 ? 3.731 19.064 -28.232 1.00 32.99 549 CYS B O 1
ATOM 4049 N N . ASN B 1 255 ? 1.952 18.503 -26.982 1.00 32.99 550 ASN B N 1
ATOM 4050 C CA . ASN B 1 255 ? 2.644 17.436 -26.271 1.00 33.01 550 ASN B CA 1
ATOM 4051 C C . ASN B 1 255 ? 2.907 16.260 -27.201 1.00 33.34 550 ASN B C 1
ATOM 4052 O O . ASN B 1 255 ? 2.018 15.827 -27.933 1.00 33.59 550 ASN B O 1
ATOM 4057 N N . LEU B 1 256 ? 4.128 15.739 -27.165 1.00 33.40 551 LEU B N 1
ATOM 4058 C CA . LEU B 1 256 ? 4.545 14.719 -28.118 1.00 33.79 551 LEU B CA 1
ATOM 4059 C C . LEU B 1 256 ? 4.338 13.304 -27.596 1.00 34.14 551 LEU B C 1
ATOM 4060 O O . LEU B 1 256 ? 4.441 13.049 -26.397 1.00 34.10 551 LEU B O 1
ATOM 4065 N N . ALA B 1 257 ? 4.037 12.388 -28.512 1.00 34.55 552 ALA B N 1
ATOM 4066 C CA . ALA B 1 257 ? 3.898 10.976 -28.182 1.00 35.04 552 ALA B CA 1
ATOM 4067 C C . ALA B 1 257 ? 5.117 10.213 -28.668 1.00 35.43 552 ALA B C 1
ATOM 4068 O O . ALA B 1 257 ? 5.302 9.041 -28.344 1.00 35.92 552 ALA B O 1
ATOM 4070 N N . SER B 1 258 ? 5.950 10.897 -29.444 1.00 35.30 553 SER B N 1
ATOM 4071 C CA . SER B 1 258 ? 7.111 10.276 -30.061 1.00 35.75 553 SER B CA 1
ATOM 4072 C C . SER B 1 258 ? 8.301 10.193 -29.115 1.00 35.79 553 SER B C 1
ATOM 4073 O O . SER B 1 258 ? 8.413 10.962 -28.162 1.00 35.34 553 SER B O 1
ATOM 4076 N N . VAL B 1 259 ? 9.182 9.238 -29.391 1.00 36.40 554 VAL B N 1
ATOM 4077 C CA . VAL B 1 259 ? 10.416 9.063 -28.640 1.00 36.60 554 VAL B CA 1
ATOM 4078 C C . VAL B 1 259 ? 11.574 8.917 -29.622 1.00 37.09 554 VAL B C 1
ATOM 4079 O O . VAL B 1 259 ? 11.440 8.243 -30.639 1.00 37.58 554 VAL B O 1
ATOM 4083 N N . GLU B 1 260 ? 12.702 9.556 -29.332 1.00 37.02 555 GLU B N 1
ATOM 4084 C CA . GLU B 1 260 ? 13.878 9.420 -30.186 1.00 37.61 555 GLU B CA 1
ATOM 4085 C C . GLU B 1 260 ? 15.155 9.250 -29.368 1.00 37.93 555 GLU B C 1
ATOM 4086 O O . GLU B 1 260 ? 15.315 9.859 -28.311 1.00 37.46 555 GLU B O 1
ATOM 4092 N N . TYR B 1 261 ? 16.059 8.411 -29.867 1.00 38.80 556 TYR B N 1
ATOM 4093 C CA . TYR B 1 261 ? 17.308 8.125 -29.173 1.00 39.29 556 TYR B CA 1
ATOM 4094 C C . TYR B 1 261 ? 18.514 8.637 -29.946 1.00 39.71 556 TYR B C 1
ATOM 4095 O O . TYR B 1 261 ? 18.450 8.830 -31.158 1.00 39.90 556 TYR B O 1
ATOM 4104 N N . TYR B 1 262 ? 19.615 8.846 -29.231 1.00 39.92 557 TYR B N 1
ATOM 4105 C CA . TYR B 1 262 ? 20.829 9.392 -29.825 1.00 40.38 557 TYR B CA 1
ATOM 4106 C C . TYR B 1 262 ? 21.978 8.398 -29.804 1.00 41.52 557 TYR B C 1
ATOM 4107 O O . TYR B 1 262 ? 22.248 7.769 -28.781 1.00 41.76 557 TYR B O 1
ATOM 4116 N N . ASN B 1 263 ? 22.653 8.263 -30.939 1.00 42.31 558 ASN B N 1
ATOM 4117 C CA . ASN B 1 263 ? 23.857 7.448 -31.024 1.00 43.52 558 ASN B CA 1
ATOM 4118 C C . ASN B 1 263 ? 25.090 8.341 -31.064 1.00 43.79 558 ASN B C 1
ATOM 4119 O O . ASN B 1 263 ? 25.325 9.035 -32.052 1.00 43.91 558 ASN B O 1
ATOM 4124 N N . PRO B 1 264 ? 25.884 8.323 -29.983 1.00 43.97 559 PRO B N 1
ATOM 4125 C CA . PRO B 1 264 ? 27.075 9.171 -29.868 1.00 44.24 559 PRO B CA 1
ATOM 4126 C C . PRO B 1 264 ? 28.151 8.793 -30.880 1.00 45.58 559 PRO B C 1
ATOM 4127 O O . PRO B 1 264 ? 28.989 9.621 -31.235 1.00 45.87 559 PRO B O 1
ATOM 4131 N N . VAL B 1 265 ? 28.118 7.548 -31.339 1.00 46.45 560 VAL B N 1
ATOM 4132 C CA . VAL B 1 265 ? 29.055 7.083 -32.350 1.00 47.83 560 VAL B CA 1
ATOM 4133 C C . VAL B 1 265 ? 28.782 7.748 -33.692 1.00 47.76 560 VAL B C 1
ATOM 4134 O O . VAL B 1 265 ? 29.644 8.426 -34.247 1.00 48.30 560 VAL B O 1
ATOM 4138 N N . THR B 1 266 ? 27.571 7.554 -34.201 1.00 47.15 561 THR B N 1
ATOM 4139 C CA . THR B 1 266 ? 27.206 8.018 -35.533 1.00 47.19 561 THR B CA 1
ATOM 4140 C C . THR B 1 266 ? 26.686 9.451 -35.546 1.00 46.07 561 THR B C 1
ATOM 4141 O O . THR B 1 266 ? 26.479 10.025 -36.616 1.00 46.15 561 THR B O 1
ATOM 4145 N N . ASP B 1 267 ? 26.481 10.016 -34.357 1.00 45.13 562 ASP B N 1
ATOM 4146 C CA . ASP B 1 267 ? 25.957 11.373 -34.205 1.00 44.07 562 ASP B CA 1
ATOM 4147 C C . ASP B 1 267 ? 24.669 11.550 -35.003 1.00 43.49 562 ASP B C 1
ATOM 4148 O O . ASP B 1 267 ? 24.605 12.358 -35.928 1.00 43.56 562 ASP B O 1
ATOM 4153 N N . LYS B 1 268 ? 23.649 10.779 -34.644 1.00 43.01 563 LYS B N 1
ATOM 4154 C CA . LYS B 1 268 ? 22.378 10.818 -35.356 1.00 42.51 563 LYS B CA 1
ATOM 4155 C C . LYS B 1 268 ? 21.214 10.436 -34.449 1.00 41.63 563 LYS B C 1
ATOM 4156 O O . LYS B 1 268 ? 21.301 9.480 -33.678 1.00 41.83 563 LYS B O 1
ATOM 4158 N N . TRP B 1 269 ? 20.127 11.194 -34.547 1.00 40.77 564 TRP B N 1
ATOM 4159 C CA . TRP B 1 269 ? 18.923 10.918 -33.773 1.00 39.98 564 TRP B CA 1
ATOM 4160 C C . TRP B 1 269 ? 17.961 10.053 -34.578 1.00 40.18 564 TRP B C 1
ATOM 4161 O O . TRP B 1 269 ? 17.812 10.234 -35.785 1.00 40.47 564 TRP B O 1
ATOM 4172 N N . THR B 1 270 ? 17.306 9.114 -33.906 1.00 40.07 565 THR B N 1
ATOM 4173 C CA . THR B 1 270 ? 16.433 8.171 -34.587 1.00 40.35 565 THR B CA 1
ATOM 4174 C C . THR B 1 270 ? 15.107 8.002 -33.858 1.00 39.66 565 THR B C 1
ATOM 4175 O O . THR B 1 270 ? 15.076 7.624 -32.688 1.00 39.52 565 THR B O 1
ATOM 4179 N N . LEU B 1 271 ? 14.013 8.281 -34.560 1.00 39.32 566 LEU B N 1
ATOM 4180 C CA . LEU B 1 271 ? 12.678 8.140 -33.996 1.00 38.76 566 LEU B CA 1
ATOM 4181 C C . LEU B 1 271 ? 12.370 6.690 -33.652 1.00 39.30 566 LEU B C 1
ATOM 4182 O O . LEU B 1 271 ? 12.672 5.783 -34.425 1.00 40.08 566 LEU B O 1
ATOM 4187 N N . LEU B 1 272 ? 11.770 6.476 -32.486 1.00 38.97 567 LEU B N 1
ATOM 4188 C CA . LEU B 1 272 ? 11.335 5.145 -32.086 1.00 39.52 567 LEU B CA 1
ATOM 4189 C C . LEU B 1 272 ? 10.169 4.716 -32.973 1.00 39.62 567 LEU B C 1
ATOM 4190 O O . LEU B 1 272 ? 9.292 5.525 -33.277 1.00 39.00 567 LEU B O 1
ATOM 4195 N N . PRO B 1 273 ? 10.160 3.441 -33.396 1.00 40.47 568 PRO B N 1
ATOM 4196 C CA . PRO B 1 273 ? 9.150 2.912 -34.321 1.00 40.70 568 PRO B CA 1
ATOM 4197 C C . PRO B 1 273 ? 7.704 3.128 -33.875 1.00 40.16 568 PRO B C 1
ATOM 4198 O O . PRO B 1 273 ? 6.843 3.359 -34.721 1.00 39.98 568 PRO B O 1
ATOM 4202 N N . THR B 1 274 ? 7.440 3.059 -32.575 1.00 39.96 569 THR B N 1
ATOM 4203 C CA . THR B 1 274 ? 6.071 3.167 -32.082 1.00 39.60 569 THR B CA 1
ATOM 4204 C C . THR B 1 274 ? 5.912 4.264 -31.035 1.00 38.79 569 THR B C 1
ATOM 4205 O O . THR B 1 274 ? 6.618 4.281 -30.028 1.00 38.78 569 THR B O 1
ATOM 4209 N N . ASN B 1 275 ? 4.975 5.176 -31.278 1.00 38.18 570 ASN B N 1
ATOM 4210 C CA . ASN B 1 275 ? 4.683 6.246 -30.334 1.00 37.47 570 ASN B CA 1
ATOM 4211 C C . ASN B 1 275 ? 4.009 5.723 -29.075 1.00 37.63 570 ASN B C 1
ATOM 4212 O O . ASN B 1 275 ? 3.518 4.596 -29.044 1.00 38.27 570 ASN B O 1
ATOM 4217 N N . MET B 1 276 ? 3.985 6.552 -28.039 1.00 37.11 571 MET B N 1
ATOM 4218 C CA . MET B 1 276 ? 3.287 6.211 -26.809 1.00 37.26 571 MET B CA 1
ATOM 4219 C C . MET B 1 276 ? 1.782 6.176 -27.048 1.00 37.32 571 MET B C 1
ATOM 4220 O O . MET B 1 276 ? 1.292 6.726 -28.034 1.00 37.05 571 MET B O 1
ATOM 4225 N N . SER B 1 277 ? 1.053 5.523 -26.151 1.00 37.75 572 SER B N 1
ATOM 4226 C CA . SER B 1 277 ? -0.398 5.450 -26.264 1.00 37.92 572 SER B CA 1
ATOM 4227 C C . SER B 1 277 ? -1.001 6.846 -26.219 1.00 37.21 572 SER B C 1
ATOM 4228 O O . SER B 1 277 ? -1.901 7.169 -26.990 1.00 37.15 572 SER B O 1
ATOM 4231 N N . THR B 1 278 ? -0.492 7.671 -25.311 1.00 36.75 573 THR B N 1
ATOM 4232 C CA . THR B 1 278 ? -0.934 9.054 -25.198 1.00 36.13 573 THR B CA 1
ATOM 4233 C C . THR B 1 278 ? 0.257 10.000 -25.111 1.00 35.54 573 THR B C 1
ATOM 4234 O O . THR B 1 278 ? 1.148 9.811 -24.285 1.00 35.53 573 THR B O 1
ATOM 4238 N N . GLY B 1 279 ? 0.269 11.013 -25.971 1.00 35.11 574 GLY B N 1
ATOM 4239 C CA . GLY B 1 279 ? 1.312 12.019 -25.946 1.00 34.61 574 GLY B CA 1
ATOM 4240 C C . GLY B 1 279 ? 1.307 12.766 -24.632 1.00 34.30 574 GLY B C 1
ATOM 4241 O O . GLY B 1 279 ? 0.246 13.096 -24.112 1.00 34.32 574 GLY B O 1
ATOM 4242 N N . ARG B 1 280 ? 2.490 13.030 -24.087 1.00 34.07 575 ARG B N 1
ATOM 4243 C CA . ARG B 1 280 ? 2.577 13.672 -22.782 1.00 33.81 575 ARG B CA 1
ATOM 4244 C C . ARG B 1 280 ? 3.836 14.513 -22.608 1.00 33.40 575 ARG B C 1
ATOM 4245 O O . ARG B 1 280 ? 4.854 14.275 -23.250 1.00 33.45 575 ARG B O 1
ATOM 4253 N N . SER B 1 281 ? 3.743 15.502 -21.725 1.00 33.07 576 SER B N 1
ATOM 4254 C CA . SER B 1 281 ? 4.853 16.393 -21.415 1.00 32.70 576 SER B CA 1
ATOM 4255 C C . SER B 1 281 ? 5.115 16.377 -19.915 1.00 32.66 576 SER B C 1
ATOM 4256 O O . SER B 1 281 ? 4.245 15.984 -19.142 1.00 32.87 576 SER B O 1
ATOM 4259 N N . TYR B 1 282 ? 6.309 16.805 -19.513 1.00 32.45 577 TYR B N 1
ATOM 4260 C CA . TYR B 1 282 ? 6.715 16.805 -18.107 1.00 32.43 577 TYR B CA 1
ATOM 4261 C C . TYR B 1 282 ? 6.553 15.434 -17.463 1.00 32.93 577 TYR B C 1
ATOM 4262 O O . TYR B 1 282 ? 6.107 15.321 -16.323 1.00 33.07 577 TYR B O 1
ATOM 4271 N N . ALA B 1 283 ? 6.917 14.395 -18.203 1.00 33.30 578 ALA B N 1
ATOM 4272 C CA . ALA B 1 283 ? 6.820 13.032 -17.704 1.00 33.92 578 ALA B CA 1
ATOM 4273 C C . ALA B 1 283 ? 8.198 12.484 -17.369 1.00 34.18 578 ALA B C 1
ATOM 4274 O O . ALA B 1 283 ? 9.173 12.775 -18.056 1.00 34.03 578 ALA B O 1
ATOM 4276 N N . GLY B 1 284 ? 8.274 11.690 -16.309 1.00 34.66 579 GLY B N 1
ATOM 4277 C CA . GLY B 1 284 ? 9.530 11.090 -15.908 1.00 35.05 579 GLY B CA 1
ATOM 4278 C C . GLY B 1 284 ? 9.717 9.721 -16.526 1.00 35.80 579 GLY B C 1
ATOM 4279 O O . GLY B 1 284 ? 8.746 9.016 -16.790 1.00 36.16 579 GLY B O 1
ATOM 4280 N N . VAL B 1 285 ? 10.968 9.347 -16.766 1.00 36.11 580 VAL B N 1
ATOM 4281 C CA . VAL B 1 285 ? 11.277 8.037 -17.324 1.00 36.94 580 VAL B CA 1
ATOM 4282 C C . VAL B 1 285 ? 12.378 7.345 -16.529 1.00 37.62 580 VAL B C 1
ATOM 4283 O O . VAL B 1 285 ? 13.192 7.996 -15.876 1.00 37.36 580 VAL B O 1
ATOM 4287 N N . ALA B 1 286 ? 12.393 6.020 -16.593 1.00 38.58 581 ALA B N 1
ATOM 4288 C CA . ALA B 1 286 ? 13.408 5.225 -15.918 1.00 39.43 581 ALA B CA 1
ATOM 4289 C C . ALA B 1 286 ? 13.528 3.862 -16.584 1.00 40.47 581 ALA B C 1
ATOM 4290 O O . ALA B 1 286 ? 12.588 3.392 -17.222 1.00 40.60 581 ALA B O 1
ATOM 4292 N N . VAL B 1 287 ? 14.688 3.230 -16.439 1.00 41.27 582 VAL B N 1
ATOM 4293 C CA . VAL B 1 287 ? 14.915 1.915 -17.026 1.00 42.41 582 VAL B CA 1
ATOM 4294 C C . VAL B 1 287 ? 15.013 0.844 -15.946 1.00 43.56 582 VAL B C 1
ATOM 4295 O O . VAL B 1 287 ? 15.834 0.942 -15.037 1.00 43.83 582 VAL B O 1
ATOM 4299 N N . ILE B 1 288 ? 14.166 -0.176 -16.046 1.00 44.32 583 ILE B N 1
ATOM 4300 C CA . ILE B 1 288 ? 14.191 -1.282 -15.097 1.00 45.61 583 ILE B CA 1
ATOM 4301 C C . ILE B 1 288 ? 14.152 -2.627 -15.806 1.00 46.85 583 ILE B C 1
ATOM 4302 O O . ILE B 1 288 ? 13.918 -2.701 -17.011 1.00 46.64 583 ILE B O 1
ATOM 4307 N N . HIS B 1 289 ? 14.380 -3.690 -15.044 1.00 48.23 584 HIS B N 1
ATOM 4308 C CA . HIS B 1 289 ? 14.341 -5.043 -15.577 1.00 49.62 584 HIS B CA 1
ATOM 4309 C C . HIS B 1 289 ? 12.925 -5.605 -15.518 1.00 49.94 584 HIS B C 1
ATOM 4310 O O . HIS B 1 289 ? 12.124 -5.199 -14.679 1.00 49.53 584 HIS B O 1
ATOM 4317 N N . LYS B 1 290 ? 12.624 -6.544 -16.409 1.00 50.74 585 LYS B N 1
ATOM 4318 C CA . LYS B 1 290 ? 11.300 -7.155 -16.455 1.00 51.18 585 LYS B CA 1
ATOM 4319 C C . LYS B 1 290 ? 11.053 -8.042 -15.236 1.00 52.56 585 LYS B C 1
ATOM 4320 O O . LYS B 1 290 ? 9.935 -8.502 -14.997 1.00 53.03 585 LYS B O 1
ATOM 4322 N N . GLU C 2 1 ? 39.235 50.258 8.055 1.00 37.06 537 GLU D N 1
ATOM 4323 C CA . GLU C 2 1 ? 38.759 51.157 9.097 1.00 37.02 537 GLU D CA 1
ATOM 4324 C C . GLU C 2 1 ? 39.358 50.772 10.443 1.00 36.94 537 GLU D C 1
ATOM 4325 O O . GLU C 2 1 ? 40.201 49.880 10.519 1.00 37.00 537 GLU D O 1
ATOM 4331 N N . CYS C 2 2 ? 38.920 51.446 11.502 1.00 36.87 538 CYS D N 1
ATOM 4332 C CA . CYS C 2 2 ? 39.412 51.163 12.844 1.00 36.84 538 CYS D CA 1
ATOM 4333 C C . CYS C 2 2 ? 39.076 49.740 13.267 1.00 36.25 538 CYS D C 1
ATOM 4334 O O . CYS C 2 2 ? 38.000 49.226 12.965 1.00 35.73 538 CYS D O 1
ATOM 4337 N N . GLU C 2 3 ? 40.006 49.102 13.925 1.00 36.41 539 GLU D N 1
ATOM 4338 C CA . GLU C 2 3 ? 39.866 47.749 14.366 1.00 36.05 539 GLU D CA 1
ATOM 4339 C C . GLU C 2 3 ? 38.813 47.606 15.402 1.00 35.62 539 GLU D C 1
ATOM 4340 O O . GLU C 2 3 ? 38.124 46.633 15.459 1.00 35.21 539 GLU D O 1
ATOM 4346 N N . GLU C 2 4 ? 38.684 48.614 16.225 1.00 35.78 540 GLU D N 1
ATOM 4347 C CA . GLU C 2 4 ? 37.720 48.612 17.277 1.00 35.50 540 GLU D CA 1
ATOM 4348 C C . GLU C 2 4 ? 36.281 48.670 16.836 1.00 35.07 540 GLU D C 1
ATOM 4349 O O . GLU C 2 4 ? 35.946 49.054 15.765 1.00 35.03 540 GLU D O 1
ATOM 4355 N N . THR C 2 5 ? 35.408 48.252 17.725 1.00 34.83 541 THR D N 1
ATOM 4356 C CA . THR C 2 5 ? 34.003 48.279 17.465 1.00 34.50 541 THR D CA 1
ATOM 4357 C C . THR C 2 5 ? 33.555 49.687 17.606 1.00 34.75 541 THR D C 1
ATOM 4358 O O . THR C 2 5 ? 34.198 50.489 18.186 1.00 35.13 541 THR D O 1
ATOM 4362 N N . GLU C 2 6 ? 32.414 49.979 17.064 1.00 34.60 542 GLU D N 1
ATOM 4363 C CA . GLU C 2 6 ? 31.896 51.323 17.028 1.00 34.93 542 GLU D CA 1
ATOM 4364 C C . GLU C 2 6 ? 31.725 51.982 18.340 1.00 35.23 542 GLU D C 1
ATOM 4365 O O . GLU C 2 6 ? 31.921 53.149 18.468 1.00 35.68 542 GLU D O 1
ATOM 4371 N N . VAL C 2 7 ? 31.306 51.216 19.313 1.00 35.06 543 VAL D N 1
ATOM 4372 C CA . VAL C 2 7 ? 31.063 51.698 20.665 1.00 35.37 543 VAL D CA 1
ATOM 4373 C C . VAL C 2 7 ? 32.377 51.961 21.401 1.00 35.66 543 VAL D C 1
ATOM 4374 O O . VAL C 2 7 ? 32.438 52.797 22.301 1.00 36.06 543 VAL D O 1
ATOM 4378 N N . ASP C 2 8 ? 33.433 51.262 21.001 1.00 35.53 544 ASP D N 1
ATOM 4379 C CA . ASP C 2 8 ? 34.729 51.418 21.645 1.00 35.85 544 ASP D CA 1
ATOM 4380 C C . ASP C 2 8 ? 35.567 52.487 20.953 1.00 36.22 544 ASP D C 1
ATOM 4381 O O . ASP C 2 8 ? 36.590 52.918 21.481 1.00 36.61 544 ASP D O 1
ATOM 4386 N N . GLN C 2 9 ? 35.118 52.935 19.816 1.00 36.18 545 GLN D N 1
ATOM 4387 C CA . GLN C 2 9 ? 35.803 53.967 19.138 1.00 36.63 545 GLN D CA 1
ATOM 4388 C C . GLN C 2 9 ? 35.457 55.254 19.797 1.00 37.10 545 GLN D C 1
ATOM 4389 O O . GLN C 2 9 ? 36.237 56.169 19.788 1.00 37.64 545 GLN D O 1
ATOM 4395 N N . HIS C 2 10 ? 34.281 55.319 20.378 1.00 36.97 546 HIS D N 1
ATOM 4396 C CA . HIS C 2 10 ? 33.782 56.476 21.079 1.00 37.46 546 HIS D CA 1
ATOM 4397 C C . HIS C 2 10 ? 34.695 56.793 22.226 1.00 37.80 546 HIS D C 1
ATOM 4398 O O . HIS C 2 10 ? 34.940 57.938 22.515 1.00 38.38 546 HIS D O 1
ATOM 4405 N N . GLU D 2 1 ? -3.664 28.784 -6.587 1.00 34.80 537 GLU C N 1
ATOM 4406 C CA . GLU D 2 1 ? -2.520 29.380 -7.265 1.00 34.10 537 GLU C CA 1
ATOM 4407 C C . GLU D 2 1 ? -2.505 28.999 -8.739 1.00 33.84 537 GLU C C 1
ATOM 4408 O O . GLU D 2 1 ? -3.193 28.066 -9.152 1.00 34.08 537 GLU C O 1
ATOM 4414 N N . CYS D 2 2 ? -1.722 29.728 -9.528 1.00 33.42 538 CYS C N 1
ATOM 4415 C CA . CYS D 2 2 ? -1.653 29.501 -10.965 1.00 33.22 538 CYS C CA 1
ATOM 4416 C C . CYS D 2 2 ? -1.039 28.144 -11.286 1.00 32.87 538 CYS C C 1
ATOM 4417 O O . CYS D 2 2 ? 0.027 27.802 -10.780 1.00 32.50 538 CYS C O 1
ATOM 4420 N N . GLU D 2 3 ? -1.705 27.376 -12.115 1.00 33.04 539 GLU C N 1
ATOM 4421 C CA . GLU D 2 3 ? -1.240 26.065 -12.446 1.00 32.83 539 GLU C CA 1
ATOM 4422 C C . GLU D 2 3 ? -0.186 26.009 -13.466 1.00 32.37 539 GLU C C 1
ATOM 4423 O O . GLU D 2 3 ? 0.262 24.962 -13.799 1.00 32.24 539 GLU C O 1
ATOM 4429 N N . GLU D 2 4 ? 0.206 27.150 -13.960 1.00 32.21 540 GLU C N 1
ATOM 4430 C CA . GLU D 2 4 ? 1.222 27.195 -14.941 1.00 31.87 540 GLU C CA 1
ATOM 4431 C C . GLU D 2 4 ? 2.545 27.225 -14.260 1.00 31.51 540 GLU C C 1
ATOM 4432 O O . GLU D 2 4 ? 2.687 27.610 -13.146 1.00 31.49 540 GLU C O 1
ATOM 4438 N N . THR D 2 5 ? 3.533 26.727 -14.974 1.00 31.26 541 THR C N 1
ATOM 4439 C CA . THR D 2 5 ? 4.872 26.644 -14.492 1.00 30.98 541 THR C CA 1
ATOM 4440 C C . THR D 2 5 ? 5.418 28.017 -14.406 1.00 30.88 541 THR C C 1
ATOM 4441 O O . THR D 2 5 ? 5.026 28.866 -15.110 1.00 31.03 541 THR C O 1
ATOM 4445 N N . GLU D 2 6 ? 6.345 28.216 -13.503 1.00 30.70 542 GLU C N 1
ATOM 4446 C CA . GLU D 2 6 ? 6.908 29.510 -13.217 1.00 30.65 542 GLU C CA 1
ATOM 4447 C C . GLU D 2 6 ? 7.511 30.222 -14.402 1.00 30.68 542 GLU C C 1
ATOM 4448 O O . GLU D 2 6 ? 7.388 31.405 -14.551 1.00 30.84 542 GLU C O 1
ATOM 4454 N N . VAL D 2 7 ? 8.186 29.492 -15.239 1.00 30.61 543 VAL C N 1
ATOM 4455 C CA . VAL D 2 7 ? 8.806 30.050 -16.430 1.00 30.73 543 VAL C CA 1
ATOM 4456 C C . VAL D 2 7 ? 7.748 30.518 -17.433 1.00 31.02 543 VAL C C 1
ATOM 4457 O O . VAL D 2 7 ? 7.951 31.500 -18.146 1.00 31.26 543 VAL C O 1
ATOM 4461 N N . ASP D 2 8 ? 6.608 29.833 -17.463 1.00 31.07 544 ASP C N 1
ATOM 4462 C CA . ASP D 2 8 ? 5.535 30.178 -18.388 1.00 31.39 544 ASP C CA 1
ATOM 4463 C C . ASP D 2 8 ? 4.648 31.291 -17.846 1.00 31.65 544 ASP C C 1
ATOM 4464 O O . ASP D 2 8 ? 3.983 31.985 -18.611 1.00 32.03 544 ASP C O 1
ATOM 4469 N N . GLN D 2 9 ? 4.647 31.461 -16.552 1.00 31.53 545 GLN C N 1
ATOM 4470 C CA . GLN D 2 9 ? 3.840 32.457 -15.934 1.00 31.84 545 GLN C CA 1
ATOM 4471 C C . GLN D 2 9 ? 4.304 33.832 -16.185 1.00 32.07 545 GLN C C 1
ATOM 4472 O O . GLN D 2 9 ? 3.531 34.655 -16.572 1.00 32.53 545 GLN C O 1
ATOM 4478 N N . HIS D 2 10 ? 5.555 34.100 -15.948 1.00 31.84 546 HIS C N 1
ATOM 4479 C CA . HIS D 2 10 ? 6.076 35.412 -16.142 1.00 32.13 546 HIS C CA 1
ATOM 4480 C C . HIS D 2 10 ? 6.950 35.270 -17.287 1.00 32.14 546 HIS C C 1
ATOM 4481 O O . HIS D 2 10 ? 7.645 34.325 -17.371 1.00 31.79 546 HIS C O 1
ATOM 4488 N N . VAL D 2 11 ? 6.937 36.230 -18.173 1.00 32.63 547 VAL C N 1
ATOM 4489 C CA . VAL D 2 11 ? 7.768 36.180 -19.334 1.00 32.77 547 VAL C CA 1
ATOM 4490 C C . VAL D 2 11 ? 9.221 36.393 -18.960 1.00 32.61 547 VAL C C 1
ATOM 4491 O O . VAL D 2 11 ? 9.519 37.158 -18.073 1.00 32.64 547 VAL C O 1
#

CATH classification: 2.120.10.80

InterPro domains:
  IPR000210 BTB/POZ domain [PF00651] (40-146)
  IPR000210 BTB/POZ domain [PS50097] (50-117)
  IPR000210 BTB/POZ domain [SM00225] (50-147)
  IPR006652 Kelch repeat type 1 [PF01344] (293-334)
  IPR006652 Kelch repeat type 1 [PF01344] (336-381)
  IPR006652 Kelch repeat type 1 [PF01344] (383-428)
  IPR006652 Kelch repeat type 1 [PF01344] (430-477)
  IPR006652 Kelch repeat type 1 [PF01344] (479-524)
  IPR006652 Kelch repeat type 1 [PF01344] (526-570)
  IPR006652 Kelch repeat type 1 [SM00612] (302-347)
  IPR006652 Kelch repeat type 1 [SM00612] (348-394)
  IPR006652 Kelch repeat type 1 [SM00612] (395-441)
  IPR006652 Kelch repeat type 1 [SM00612] (442-490)
  IPR006652 Kelch repeat type 1 [SM00612] (491-537)
  IPR006652 Kelch repeat type 1 [SM00612] (538-585)
  IPR011333 SKP1/BTB/POZ domain superfamily [G3DSA:3.30.710.10] (18-148)
  IPR011333 SKP1/BTB/POZ domain superfamily [SSF54695] (29-145)
  IPR011705 BTB/Kelch-associated [PF07707] (152-254)
  IPR011705 BTB/Kelch-associated [SM00875] (152-254)
  IPR015915 Kelch-type beta-propeller [G3DSA:2.120.10.80] (297-587)

Secondary structure (DSSP, 8-state):
-EEEEEE--BSSSB---EEEEETTTTEEEE-PPPSS--BS-EEEEETTEEEEEEEE-SS-EEEEEEEEETTTTEEEE-PPPSS--BS-EEEEETTEEEEE--B-SSSB---EEEEETTTTEEEE-PPPSS--BS-EEEE-SS-EEEEEEEETTTTEEEEEEEEEETTTTEEEE-PPPSS--BS-EEEEETTEEEEE--EETTEE---EEEEETTTTEEEE-PPPSS--BS-EEEEETTEEEEE--BSSSSBB--EEEEETTTTEEEE-SS--SS-BBS-EEEEEE-/--SPEEEEEE--BSSSB---EEEEETTTTEEEE-PPPSS--BS-EEEEETTEEEEES-B-SS-B---EEEEETTTTEEEEE---SS--BS-EEEE-SSEEEEEEEE-SSSEEEEEEEEETTTTEEEE-PPPSS--BS-EEEEETTEEEEE--EETTTTEE---EEEEETTTTEEEE-PPPSS--BS-EEEESSS-EEEE--EETTEE---EEEEETTTTEEEE-PPPSS--BS-EEEEETTEEEEE--B-SSSB---EEEEETTTTEEEE-SS--SS--BS-EEEEEE-/---S-HHHH--/--SS-HHHH-